Protein AF-A0A6C8YLH6-F1 (afdb_monomer)

Secondary structure (DSSP, 8-state):
-----SEEEEEGGG--S----EEETTEEEPPHHHHHHHS-S-PEEEEEEEEHHHHHHHHHHTTBTT----EEEESEEEEEEE-S-TTBSEEEEEEEETTSPBPPSSSEEEEEEEHHHHTTGGG-GGGGGPEEEEEEEEHHHHHHHHHHHHHHTTPPP------SEEE--HHHHHHHHHHHHHHHHHHH-EEPP-BTT-SEEEEE-STT-EEEEEE--TT-SS------EEE--TTSEEEEE-GGG---TT-EEEEEEE-TTS-EEEEEEEPBPPPPPPP---------------------------------------------------------------TT----SS------SSHHHHHHTT---

Organism: NCBI:txid59202

pLDDT: mean 77.83, std 26.7, range [22.77, 98.56]

InterPro domains:
  IPR006179 5'-Nucleotidase/apyrase [PTHR11575] (4-224)
  IPR008334 5'-Nucleotidase, C-terminal [PF02872] (3-128)
  IPR013783 Immunoglobulin-like fold [G3DSA:2.60.40.10] (185-268)
  IPR036907 5'-Nucleotidase, C-terminal domain superfamily [G3DSA:3.90.780.10] (1-170)
  IPR036907 5'-Nucleotidase, C-terminal domain superfamily [SSF55816] (3-167)
  IPR041498 Bacterial Ig domain [PF17936] (188-265)

Radius of gyration: 34.63 Å; Cα contacts (8 Å, |Δi|>4): 596; chains: 1; bounding box: 103×63×76 Å

Mean predicted aligned error: 14.68 Å

Structure (mmCIF, N/CA/C/O backbone):
data_AF-A0A6C8YLH6-F1
#
_entry.id   AF-A0A6C8YLH6-F1
#
loop_
_atom_site.group_PDB
_atom_site.id
_atom_site.type_symbol
_atom_site.label_atom_id
_atom_site.label_alt_id
_atom_site.label_comp_id
_atom_site.label_asym_id
_atom_site.label_entity_id
_atom_site.label_seq_id
_atom_site.pdbx_PDB_ins_code
_atom_site.Cartn_x
_atom_site.Cartn_y
_atom_site.Cartn_z
_atom_site.occupancy
_atom_site.B_iso_or_equiv
_atom_site.auth_seq_id
_atom_site.auth_comp_id
_atom_site.auth_asym_id
_atom_site.auth_atom_id
_atom_site.pdbx_PDB_model_num
ATOM 1 N N . ALA A 1 1 ? 3.089 -1.198 -28.847 1.00 45.34 1 ALA A N 1
ATOM 2 C CA . ALA A 1 1 ? 2.571 -2.236 -27.928 1.00 45.34 1 ALA A CA 1
ATOM 3 C C . ALA A 1 1 ? 1.168 -1.906 -27.379 1.00 45.34 1 ALA A C 1
ATOM 5 O O . ALA A 1 1 ? 0.796 -0.738 -27.323 1.00 45.34 1 ALA A O 1
ATOM 6 N N . GLY A 1 2 ? 0.390 -2.950 -27.054 1.00 59.28 2 GLY A N 1
ATOM 7 C CA . GLY A 1 2 ? -1.006 -2.935 -26.573 1.00 59.28 2 GLY A CA 1
ATOM 8 C C . GLY A 1 2 ? -1.323 -4.187 -25.740 1.00 59.28 2 GLY A C 1
ATOM 9 O O . GLY A 1 2 ? -2.375 -4.798 -25.899 1.00 59.28 2 GLY A O 1
ATOM 10 N N . ALA A 1 3 ? -0.352 -4.622 -24.933 1.00 68.25 3 ALA A N 1
ATOM 11 C CA . ALA A 1 3 ? -0.516 -5.752 -24.030 1.00 68.25 3 ALA A CA 1
ATOM 12 C C . ALA A 1 3 ? -1.309 -5.313 -22.792 1.00 68.25 3 ALA A C 1
ATOM 14 O O . ALA A 1 3 ? -1.035 -4.260 -22.221 1.00 68.25 3 ALA A O 1
ATOM 15 N N . ASP A 1 4 ? -2.276 -6.132 -22.390 1.00 86.31 4 ASP A N 1
ATOM 16 C CA . ASP A 1 4 ? -3.035 -5.952 -21.153 1.00 86.31 4 ASP A CA 1
ATOM 17 C C . ASP A 1 4 ? -2.130 -6.299 -19.962 1.00 86.31 4 ASP A C 1
ATOM 19 O O . ASP A 1 4 ? -1.811 -7.475 -19.758 1.00 86.31 4 ASP A O 1
ATOM 23 N N . VAL A 1 5 ? -1.640 -5.273 -19.261 1.00 93.56 5 VAL A N 1
ATOM 24 C CA . VAL A 1 5 ? -0.655 -5.373 -18.173 1.00 93.56 5 VAL A CA 1
ATOM 25 C C . VAL A 1 5 ? -1.094 -4.549 -16.967 1.00 93.56 5 VAL A C 1
ATOM 27 O O . VAL A 1 5 ? -1.679 -3.473 -17.117 1.00 93.56 5 VAL A O 1
ATOM 30 N N . ASP A 1 6 ? -0.781 -5.044 -15.772 1.00 95.50 6 ASP A N 1
ATOM 31 C CA . ASP A 1 6 ? -1.133 -4.395 -14.511 1.00 95.50 6 ASP A CA 1
ATOM 32 C C . ASP A 1 6 ? -0.087 -3.345 -14.135 1.00 95.50 6 ASP A C 1
ATOM 34 O O . ASP A 1 6 ? -0.414 -2.188 -13.853 1.00 95.50 6 ASP A O 1
ATOM 38 N N . PHE A 1 7 ? 1.186 -3.749 -14.166 1.00 96.31 7 PHE A N 1
ATOM 39 C CA . PHE A 1 7 ? 2.301 -2.975 -13.629 1.00 96.31 7 PHE A CA 1
ATOM 40 C C . PHE A 1 7 ? 3.498 -2.974 -14.569 1.00 96.31 7 PHE A C 1
ATOM 42 O O . PHE A 1 7 ? 3.597 -3.765 -15.507 1.00 96.31 7 PHE A O 1
ATOM 49 N N . ALA A 1 8 ? 4.458 -2.110 -14.268 1.00 96.44 8 ALA A N 1
ATOM 50 C CA . ALA A 1 8 ? 5.763 -2.169 -14.895 1.00 96.44 8 ALA A CA 1
ATOM 51 C C . ALA A 1 8 ? 6.872 -1.739 -13.943 1.00 96.44 8 ALA A C 1
ATOM 53 O O . ALA A 1 8 ? 6.664 -0.861 -13.099 1.00 96.44 8 ALA A O 1
ATOM 54 N N . MET A 1 9 ? 8.047 -2.342 -14.103 1.00 96.88 9 MET A N 1
ATOM 55 C CA . MET A 1 9 ? 9.225 -2.073 -13.288 1.00 96.88 9 MET A CA 1
ATOM 56 C C . MET A 1 9 ? 10.488 -2.041 -14.150 1.00 96.88 9 MET A C 1
ATOM 58 O O . MET A 1 9 ? 10.648 -2.833 -15.074 1.00 96.88 9 MET A O 1
ATOM 62 N N . THR A 1 10 ? 11.411 -1.139 -13.830 1.00 95.81 10 THR A N 1
ATOM 63 C CA . THR A 1 10 ? 12.769 -1.133 -14.391 1.00 95.81 10 THR A CA 1
ATOM 64 C C . THR A 1 10 ? 13.761 -0.723 -13.315 1.00 95.81 10 THR A C 1
ATOM 66 O O . THR A 1 10 ? 13.435 0.080 -12.451 1.00 95.81 10 THR A O 1
ATOM 69 N N . ASN A 1 11 ? 14.981 -1.238 -13.349 1.00 95.44 11 ASN A N 1
ATOM 70 C CA . ASN A 1 11 ? 16.056 -0.829 -12.450 1.00 95.44 11 ASN A CA 1
ATOM 71 C C . ASN A 1 11 ? 16.601 0.555 -12.835 1.00 95.44 11 ASN A C 1
ATOM 73 O O . ASN A 1 11 ? 16.649 0.914 -14.014 1.00 95.44 11 ASN A O 1
ATOM 77 N N . ASN A 1 12 ? 17.059 1.321 -11.843 1.00 93.62 12 ASN A N 1
ATOM 78 C CA . ASN A 1 12 ? 17.760 2.591 -12.053 1.00 93.62 12 ASN A CA 1
ATOM 79 C C . ASN A 1 12 ? 19.033 2.424 -12.899 1.00 93.62 12 ASN A C 1
ATOM 81 O O . ASN A 1 12 ? 19.370 3.332 -13.649 1.00 93.62 12 ASN A O 1
ATOM 85 N N . GLY A 1 13 ? 19.702 1.266 -12.835 1.00 90.69 13 GLY A N 1
ATOM 86 C CA . GLY A 1 13 ? 20.885 0.962 -13.645 1.00 90.69 13 GLY A CA 1
ATOM 87 C C . GLY A 1 13 ? 20.641 1.037 -15.158 1.00 90.69 13 GLY A C 1
ATOM 88 O O . GLY A 1 13 ? 21.562 1.389 -15.899 1.00 90.69 13 GLY A O 1
ATOM 89 N N . GLY A 1 14 ? 19.401 0.789 -15.601 1.00 89.12 14 GLY A N 1
ATOM 90 C CA . GLY A 1 14 ? 18.947 0.925 -16.989 1.00 89.12 14 GLY A CA 1
ATOM 91 C C . GLY A 1 14 ? 18.730 2.370 -17.461 1.00 89.12 14 GLY A C 1
ATOM 92 O O . GLY A 1 14 ? 18.527 2.593 -18.652 1.00 89.12 14 GLY A O 1
ATOM 93 N N . ILE A 1 15 ? 18.789 3.349 -16.550 1.00 92.88 15 ILE A N 1
ATOM 94 C CA . ILE A 1 15 ? 18.594 4.780 -16.816 1.00 92.88 15 ILE A CA 1
ATOM 95 C C . ILE A 1 15 ? 19.947 5.473 -16.685 1.00 92.88 15 ILE A C 1
ATOM 97 O O . ILE A 1 15 ? 20.527 5.531 -15.603 1.00 92.88 15 ILE A O 1
ATOM 101 N N . ARG A 1 16 ? 20.489 5.961 -17.800 1.00 94.12 16 ARG A N 1
ATOM 102 C CA . ARG A 1 16 ? 21.908 6.343 -17.901 1.00 94.12 16 ARG A CA 1
ATOM 103 C C . ARG A 1 16 ? 22.163 7.835 -18.017 1.00 94.12 16 ARG A C 1
ATOM 105 O O . ARG A 1 16 ? 23.304 8.260 -17.846 1.00 94.12 16 ARG A O 1
ATOM 112 N N . SER A 1 17 ? 21.137 8.615 -18.324 1.00 93.06 17 SER A N 1
ATOM 113 C CA . SER A 1 17 ? 21.258 10.053 -18.516 1.00 93.06 17 SER A CA 1
ATOM 114 C C . SER A 1 17 ? 19.927 10.746 -18.269 1.00 93.06 17 SER A C 1
ATOM 116 O O . SER A 1 17 ? 18.866 10.124 -18.359 1.00 93.06 17 SER A O 1
ATOM 118 N N . ASP A 1 18 ? 20.000 12.044 -18.014 1.00 90.62 18 ASP A N 1
ATOM 119 C CA . ASP A 1 18 ? 18.850 12.937 -18.008 1.00 90.62 18 ASP A CA 1
ATOM 120 C C . ASP A 1 18 ? 18.285 13.062 -19.419 1.00 90.62 18 ASP A C 1
ATOM 122 O O . ASP A 1 18 ? 19.026 13.108 -20.409 1.00 90.62 18 ASP A O 1
ATOM 126 N N . LEU A 1 19 ? 16.964 13.217 -19.525 1.00 91.44 19 LEU A N 1
ATOM 127 C CA . LEU A 1 19 ? 16.360 13.565 -20.803 1.00 91.44 19 LEU A CA 1
ATOM 128 C C . LEU A 1 19 ? 16.594 15.048 -21.112 1.00 91.44 19 LEU A C 1
ATOM 130 O O . LEU A 1 19 ? 15.784 15.919 -20.789 1.00 91.44 19 LEU A O 1
ATOM 134 N N . THR A 1 20 ? 17.720 15.335 -21.757 1.00 92.31 20 THR A N 1
ATOM 135 C CA . THR A 1 20 ? 18.056 16.693 -22.191 1.00 92.31 20 THR A CA 1
ATOM 136 C C . THR A 1 20 ? 17.186 17.144 -23.365 1.00 92.31 20 THR A C 1
ATOM 138 O O . THR A 1 20 ? 16.754 16.356 -24.211 1.00 92.31 20 THR A O 1
ATOM 141 N N . THR A 1 21 ? 16.933 18.450 -23.425 1.00 92.88 21 THR A N 1
ATOM 142 C CA . THR A 1 21 ? 16.230 19.088 -24.543 1.00 92.88 21 THR A CA 1
ATOM 143 C C . THR A 1 21 ? 17.102 20.174 -25.147 1.00 92.88 21 THR A C 1
ATOM 145 O O . THR A 1 21 ? 18.001 20.705 -24.492 1.00 92.88 21 THR A O 1
ATOM 148 N N . ARG A 1 22 ? 16.840 20.514 -26.406 1.00 92.94 22 ARG A N 1
ATOM 149 C CA . ARG A 1 22 ? 17.440 21.680 -27.059 1.00 92.94 22 ARG A CA 1
ATOM 150 C C . ARG A 1 22 ? 16.353 22.650 -27.490 1.00 92.94 22 ARG A C 1
ATOM 152 O O . ARG A 1 22 ? 15.271 22.224 -27.884 1.00 92.94 22 ARG A O 1
ATOM 159 N N . LEU A 1 23 ? 16.653 23.943 -27.473 1.00 93.06 23 LEU A N 1
ATOM 160 C CA . LEU A 1 23 ? 15.736 24.948 -27.996 1.00 93.06 23 LEU A CA 1
ATOM 161 C C . LEU A 1 23 ? 15.768 24.926 -29.532 1.00 93.06 23 LEU A C 1
ATOM 163 O O . LEU A 1 23 ? 16.804 25.191 -30.139 1.00 93.06 23 LEU A O 1
ATOM 167 N N . ALA A 1 24 ? 14.633 24.630 -30.157 1.00 90.25 24 ALA A N 1
ATOM 168 C CA . ALA A 1 24 ? 14.436 24.680 -31.600 1.00 90.25 24 ALA A CA 1
ATOM 169 C C . ALA A 1 24 ? 13.095 25.360 -31.897 1.00 90.25 24 ALA A C 1
ATOM 171 O O . ALA A 1 24 ? 12.061 24.969 -31.362 1.00 90.25 24 ALA A O 1
ATOM 172 N N . ASN A 1 25 ? 13.104 26.408 -32.728 1.00 89.06 25 ASN A N 1
ATOM 173 C CA . ASN A 1 25 ? 11.904 27.180 -33.091 1.00 89.06 25 ASN A CA 1
ATOM 174 C C . ASN A 1 25 ? 11.093 27.689 -31.879 1.00 89.06 25 ASN A C 1
ATOM 176 O O . ASN A 1 25 ? 9.865 27.682 -31.893 1.00 89.06 25 ASN A O 1
ATOM 180 N N . GLY A 1 26 ? 11.780 28.101 -30.807 1.00 89.62 26 GLY A N 1
ATOM 181 C CA . GLY A 1 26 ? 11.138 28.577 -29.576 1.00 89.62 26 GLY A CA 1
ATOM 182 C C . GLY A 1 26 ? 10.516 27.476 -28.707 1.00 89.62 26 GLY A C 1
ATOM 183 O O . GLY A 1 26 ? 9.816 27.793 -27.749 1.00 89.62 26 GLY A O 1
ATOM 184 N N . GLN A 1 27 ? 10.764 26.199 -29.012 1.00 87.69 27 GLN A N 1
ATOM 185 C CA . GLN A 1 27 ? 10.260 25.049 -28.262 1.00 87.69 27 GLN A CA 1
ATOM 186 C C . GLN A 1 27 ? 11.403 24.139 -27.803 1.00 87.69 27 GLN A C 1
ATOM 188 O O . GLN A 1 27 ? 12.418 24.004 -28.484 1.00 87.69 27 GLN A O 1
ATOM 193 N N . ASN A 1 28 ? 11.229 23.495 -26.649 1.00 90.88 28 ASN A N 1
ATOM 194 C CA . ASN A 1 28 ? 12.153 22.466 -26.179 1.00 90.88 28 ASN A CA 1
ATOM 195 C C . ASN A 1 28 ? 11.907 21.170 -26.960 1.00 90.88 28 ASN A C 1
ATOM 197 O O . ASN A 1 28 ? 10.854 20.546 -26.838 1.00 90.88 28 ASN A O 1
ATOM 201 N N . GLU A 1 29 ? 12.880 20.774 -27.772 1.00 92.56 29 GLU A N 1
ATOM 202 C CA . GLU A 1 29 ? 12.855 19.560 -28.575 1.00 92.56 29 GLU A CA 1
ATOM 203 C C . GLU A 1 29 ? 13.656 18.448 -27.892 1.00 92.56 29 GLU A C 1
ATOM 205 O O . GLU A 1 29 ? 14.812 18.640 -27.502 1.00 92.56 29 GLU A O 1
ATOM 210 N N . ILE A 1 30 ? 13.053 17.262 -27.804 1.00 93.88 30 ILE A N 1
ATOM 211 C CA . ILE A 1 30 ? 13.742 16.023 -27.441 1.00 93.88 30 ILE A CA 1
ATOM 212 C C . ILE A 1 30 ? 14.280 15.395 -28.725 1.00 93.88 30 ILE A C 1
ATOM 214 O O . ILE A 1 30 ? 13.516 15.090 -29.643 1.00 93.88 30 ILE A O 1
ATOM 218 N N . THR A 1 31 ? 15.595 15.197 -28.794 1.00 94.06 31 THR A N 1
ATOM 219 C CA . THR A 1 31 ? 16.230 14.539 -29.944 1.00 94.06 31 THR A CA 1
ATOM 220 C C . THR A 1 31 ? 16.256 13.023 -29.762 1.00 94.06 31 THR A C 1
ATOM 222 O O . THR A 1 31 ? 16.246 12.523 -28.637 1.00 94.06 31 THR A O 1
ATOM 225 N N . TRP A 1 32 ? 16.352 12.278 -30.868 1.00 94.06 32 TRP A N 1
ATOM 226 C CA . TRP A 1 32 ? 16.537 10.823 -30.813 1.00 94.06 32 TRP A CA 1
ATOM 227 C C . TRP A 1 32 ? 17.793 10.443 -30.018 1.00 94.06 32 TRP A C 1
ATOM 229 O O . TRP A 1 32 ? 17.736 9.563 -29.169 1.00 94.06 32 TRP A O 1
ATOM 239 N N . GLY A 1 33 ? 18.901 11.169 -30.222 1.00 94.50 33 GLY A N 1
ATOM 240 C CA . GLY A 1 33 ? 20.144 10.950 -29.479 1.00 94.50 33 GLY A CA 1
ATOM 241 C C . GLY A 1 33 ? 19.992 11.182 -27.973 1.00 94.50 33 GLY A C 1
ATOM 242 O O . GLY A 1 33 ? 20.527 10.406 -27.190 1.00 94.50 33 GLY A O 1
ATOM 243 N N . ALA A 1 34 ? 19.214 12.192 -27.563 1.00 94.31 34 ALA A N 1
ATOM 244 C CA . ALA A 1 34 ? 18.904 12.416 -26.151 1.00 94.31 34 ALA A CA 1
ATOM 245 C C . ALA A 1 34 ? 18.084 11.257 -25.565 1.00 94.31 34 ALA A C 1
ATOM 247 O O . ALA A 1 34 ? 18.422 10.764 -24.498 1.00 94.31 34 ALA A O 1
ATOM 248 N N . ALA A 1 35 ? 17.060 10.771 -26.275 1.00 92.75 35 ALA A N 1
ATOM 249 C CA . ALA A 1 35 ? 16.263 9.630 -25.818 1.00 92.75 35 ALA A CA 1
ATOM 250 C C . ALA A 1 35 ? 17.081 8.323 -25.746 1.00 92.75 35 ALA A C 1
ATOM 252 O O . ALA A 1 35 ? 16.986 7.595 -24.760 1.00 92.75 35 ALA A O 1
ATOM 253 N N . GLN A 1 36 ? 17.937 8.061 -26.741 1.00 93.75 36 GLN A N 1
ATOM 254 C CA . GLN A 1 36 ? 18.869 6.927 -26.750 1.00 93.75 36 GLN A CA 1
ATOM 255 C C . GLN A 1 36 ? 19.866 6.998 -25.584 1.00 93.75 36 GLN A C 1
ATOM 257 O O . GLN A 1 36 ? 20.197 5.972 -24.998 1.00 93.75 36 GLN A O 1
ATOM 262 N N . ALA A 1 37 ? 20.345 8.195 -25.230 1.00 94.62 37 ALA A N 1
ATOM 263 C CA . ALA A 1 37 ? 21.272 8.375 -24.115 1.00 94.62 37 ALA A CA 1
ATOM 264 C C . ALA A 1 37 ? 20.646 8.020 -22.754 1.00 94.62 37 ALA A C 1
ATOM 266 O O . ALA A 1 37 ? 21.365 7.576 -21.859 1.00 94.62 37 ALA A O 1
ATOM 267 N N . VAL A 1 38 ? 19.324 8.175 -22.597 1.00 93.75 38 VAL A N 1
ATOM 268 C CA . VAL A 1 38 ? 18.609 7.783 -21.370 1.00 93.75 38 VAL A CA 1
ATOM 269 C C . VAL A 1 38 ? 18.586 6.262 -21.208 1.00 93.75 38 VAL A C 1
ATOM 271 O O . VAL A 1 38 ? 18.920 5.771 -20.132 1.00 93.75 38 VAL A O 1
ATOM 274 N N . GLN A 1 39 ? 18.228 5.513 -22.255 1.00 92.62 39 GLN A N 1
ATOM 275 C CA . GLN A 1 39 ? 18.144 4.044 -22.228 1.00 92.62 39 GLN A CA 1
ATOM 276 C C . GLN A 1 39 ? 18.953 3.439 -23.384 1.00 92.62 39 GLN A C 1
ATOM 278 O O . GLN A 1 39 ? 18.383 3.121 -24.425 1.00 92.62 39 GLN A O 1
ATOM 283 N N . PRO A 1 40 ? 20.281 3.282 -23.249 1.00 93.38 40 PRO A N 1
ATOM 284 C CA . PRO A 1 40 ? 21.145 2.928 -24.373 1.00 93.38 40 PRO A CA 1
ATOM 285 C C . PRO A 1 40 ? 21.257 1.423 -24.642 1.00 93.38 40 PRO A C 1
ATOM 287 O O . PRO A 1 40 ? 21.888 1.044 -25.626 1.00 93.38 40 PRO A O 1
ATOM 290 N N . PHE A 1 41 ? 20.714 0.572 -23.767 1.00 91.00 41 PHE A N 1
ATOM 291 C CA . PHE A 1 41 ? 20.979 -0.869 -23.790 1.00 91.00 41 PHE A CA 1
ATOM 292 C C . PHE A 1 41 ? 20.134 -1.643 -24.801 1.00 91.00 41 PHE A C 1
ATOM 294 O O . PHE A 1 41 ? 20.589 -2.677 -25.281 1.00 91.00 41 PHE A O 1
ATOM 301 N N . GLY A 1 42 ? 18.937 -1.154 -25.144 1.00 92.75 42 GLY A N 1
ATOM 302 C CA . GLY A 1 42 ? 18.023 -1.879 -26.024 1.00 92.75 42 GLY A CA 1
ATOM 303 C C . GLY A 1 42 ? 17.576 -3.211 -25.423 1.00 92.75 42 GLY A C 1
ATOM 304 O O . GLY A 1 42 ? 17.426 -4.187 -26.158 1.00 92.75 42 GLY A O 1
ATOM 305 N N . ASN A 1 43 ? 17.394 -3.255 -24.100 1.00 95.38 43 ASN A N 1
ATOM 306 C CA . ASN A 1 43 ? 16.936 -4.450 -23.398 1.00 95.38 43 ASN A CA 1
ATOM 307 C C . ASN A 1 43 ? 15.549 -4.832 -23.910 1.00 95.38 43 ASN A C 1
ATOM 309 O O . ASN A 1 43 ? 14.682 -3.966 -24.069 1.00 95.38 43 ASN A O 1
ATOM 313 N N . ILE A 1 44 ? 15.307 -6.119 -24.142 1.00 96.31 44 ILE A N 1
ATOM 314 C CA . ILE A 1 44 ? 13.995 -6.571 -24.603 1.00 96.31 44 ILE A CA 1
ATOM 315 C C . ILE A 1 44 ? 13.020 -6.467 -23.431 1.00 96.31 44 ILE A C 1
ATOM 317 O O . ILE A 1 44 ? 13.242 -7.055 -22.372 1.00 96.31 44 ILE A O 1
ATOM 321 N N . LEU A 1 45 ? 11.924 -5.727 -23.605 1.00 96.81 45 LEU A N 1
ATOM 322 C CA . LEU A 1 45 ? 10.870 -5.705 -22.599 1.00 96.81 45 LEU A CA 1
ATOM 323 C C . LEU A 1 45 ? 10.103 -7.028 -22.623 1.00 96.81 45 LEU A C 1
ATOM 325 O O . LEU A 1 45 ? 9.757 -7.566 -23.675 1.00 96.81 45 LEU A O 1
ATOM 329 N N . GLN A 1 46 ? 9.796 -7.536 -21.442 1.00 97.19 46 GLN A N 1
ATOM 330 C CA . GLN A 1 46 ? 9.094 -8.783 -21.216 1.00 97.19 46 GLN A CA 1
ATOM 331 C C . GLN A 1 46 ? 7.842 -8.522 -20.393 1.00 97.19 46 GLN A C 1
ATOM 333 O O . GLN A 1 46 ? 7.891 -7.879 -19.347 1.00 97.19 46 GLN A O 1
ATOM 338 N N . VAL A 1 47 ? 6.714 -9.044 -20.862 1.00 98.06 47 VAL A N 1
ATOM 339 C CA . VAL A 1 47 ? 5.508 -9.183 -20.051 1.00 98.06 47 VAL A CA 1
ATOM 340 C C . VAL A 1 47 ? 5.624 -10.509 -19.321 1.00 98.06 47 VAL A C 1
ATOM 342 O O . VAL A 1 47 ? 5.659 -11.567 -19.954 1.00 98.06 47 VAL A O 1
ATOM 345 N N . VAL A 1 48 ? 5.671 -10.451 -17.999 1.00 98.25 48 VAL A N 1
ATOM 346 C CA . VAL A 1 48 ? 5.796 -11.623 -17.137 1.00 98.25 48 VAL A CA 1
ATOM 347 C C . VAL A 1 48 ? 4.605 -11.723 -16.198 1.00 98.25 48 VAL A C 1
ATOM 349 O O . VAL A 1 48 ? 3.995 -10.719 -15.846 1.00 98.25 48 VAL A O 1
ATOM 352 N N . GLU A 1 49 ? 4.264 -12.938 -15.795 1.00 98.38 49 GLU A N 1
ATOM 353 C CA . GLU A 1 49 ? 3.247 -13.205 -14.786 1.00 98.38 49 GLU A CA 1
ATOM 354 C C . GLU A 1 49 ? 3.922 -13.546 -13.450 1.00 98.38 49 GLU A C 1
ATOM 356 O O . GLU A 1 49 ? 4.756 -14.454 -13.390 1.00 98.38 49 GLU A O 1
ATOM 361 N N . MET A 1 50 ? 3.553 -12.827 -12.387 1.00 98.06 50 MET A N 1
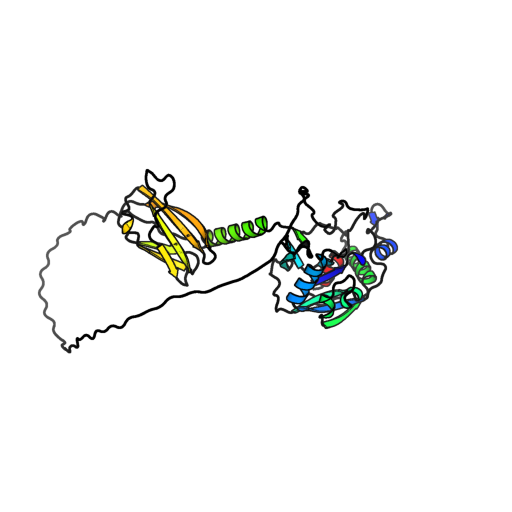ATOM 362 C CA . MET A 1 50 ? 4.099 -12.973 -11.029 1.00 98.06 50 MET A CA 1
ATOM 363 C C . MET A 1 50 ? 2.986 -12.952 -9.986 1.00 98.06 50 MET A C 1
ATOM 365 O O . MET A 1 50 ? 1.964 -12.294 -10.191 1.00 98.06 50 MET A O 1
ATOM 369 N N . THR A 1 51 ? 3.177 -13.634 -8.854 1.00 98.50 51 THR A N 1
ATOM 370 C CA . THR A 1 51 ? 2.264 -13.477 -7.712 1.00 98.50 51 THR A CA 1
ATOM 371 C C . THR A 1 51 ? 2.482 -12.125 -7.031 1.00 98.50 51 THR A C 1
ATOM 373 O O . THR A 1 51 ? 3.563 -11.535 -7.119 1.00 98.50 51 THR A O 1
ATOM 376 N N . GLY A 1 52 ? 1.476 -11.625 -6.311 1.00 98.19 52 GLY A N 1
ATOM 377 C CA . GLY A 1 52 ? 1.645 -10.439 -5.471 1.00 98.19 52 GLY A CA 1
ATOM 378 C C . GLY A 1 52 ? 2.740 -10.622 -4.413 1.00 98.19 52 GLY A C 1
ATOM 379 O O . GLY A 1 52 ? 3.436 -9.663 -4.087 1.00 98.19 52 GLY A O 1
ATOM 380 N N . ALA A 1 53 ? 2.944 -11.849 -3.924 1.00 98.56 53 ALA A N 1
ATOM 381 C CA . ALA A 1 53 ? 4.046 -12.184 -3.028 1.00 98.56 53 ALA A CA 1
ATOM 382 C C . ALA A 1 53 ? 5.422 -12.007 -3.699 1.00 98.56 53 ALA A C 1
ATOM 384 O O . ALA A 1 53 ? 6.293 -11.364 -3.117 1.00 98.56 53 ALA A O 1
ATOM 385 N N . ASP A 1 54 ? 5.602 -12.486 -4.935 1.00 98.44 54 ASP A N 1
ATOM 386 C CA . ASP A 1 54 ? 6.866 -12.315 -5.673 1.00 98.44 54 ASP A CA 1
ATOM 387 C C . ASP A 1 54 ? 7.143 -10.834 -5.985 1.00 98.44 54 ASP A C 1
ATOM 389 O O . ASP A 1 54 ? 8.287 -10.381 -5.938 1.00 98.44 54 ASP A O 1
ATOM 393 N N . ILE A 1 55 ? 6.094 -10.055 -6.275 1.00 98.44 55 ILE A N 1
ATOM 394 C CA . ILE A 1 55 ? 6.197 -8.598 -6.453 1.00 98.44 55 ILE A CA 1
ATOM 395 C C . ILE A 1 55 ? 6.667 -7.930 -5.158 1.00 98.44 55 ILE A C 1
ATOM 397 O O . ILE A 1 55 ? 7.569 -7.092 -5.187 1.00 98.44 55 ILE A O 1
ATOM 401 N N . LEU A 1 56 ? 6.076 -8.298 -4.018 1.00 98.12 56 LEU A N 1
ATOM 402 C CA . LEU A 1 56 ? 6.470 -7.770 -2.715 1.00 98.12 56 LEU A CA 1
ATOM 403 C C . LEU A 1 56 ? 7.923 -8.134 -2.378 1.00 98.12 56 LEU A C 1
ATOM 405 O O . LEU A 1 56 ? 8.662 -7.296 -1.865 1.00 98.12 56 LEU A O 1
ATOM 409 N N . GLU A 1 57 ? 8.354 -9.353 -2.697 1.00 98.06 57 GLU A N 1
ATOM 410 C CA . GLU A 1 57 ? 9.741 -9.787 -2.529 1.00 98.06 57 GLU A CA 1
ATOM 411 C C . GLU A 1 57 ? 10.701 -8.965 -3.398 1.00 98.06 57 GLU A C 1
ATOM 413 O O . GLU A 1 57 ? 11.690 -8.445 -2.884 1.00 98.06 57 GLU A O 1
ATOM 418 N N . ALA A 1 58 ? 10.384 -8.760 -4.682 1.00 97.81 58 ALA A N 1
ATOM 419 C CA . ALA A 1 58 ? 11.192 -7.934 -5.580 1.00 97.81 58 ALA A CA 1
ATOM 420 C C . ALA A 1 58 ? 11.336 -6.488 -5.071 1.00 97.81 58 ALA A C 1
ATOM 422 O O . ALA A 1 58 ? 12.423 -5.912 -5.120 1.00 97.81 58 ALA A O 1
ATOM 423 N N . LEU A 1 59 ? 10.258 -5.901 -4.538 1.00 97.50 59 LEU A N 1
ATOM 424 C CA . LEU A 1 59 ? 10.299 -4.560 -3.951 1.00 97.50 59 LEU A CA 1
ATOM 425 C C . LEU A 1 59 ? 11.135 -4.502 -2.665 1.00 97.50 59 LEU A C 1
ATOM 427 O O . LEU A 1 59 ? 11.760 -3.475 -2.413 1.00 97.50 59 LEU A O 1
ATOM 431 N N . ASN A 1 60 ? 11.165 -5.570 -1.863 1.00 96.75 60 ASN A N 1
ATOM 432 C CA . ASN A 1 60 ? 11.995 -5.635 -0.655 1.00 96.75 60 ASN A CA 1
ATOM 433 C C . ASN A 1 60 ? 13.481 -5.883 -0.965 1.00 96.75 60 ASN A C 1
ATOM 435 O O . ASN A 1 60 ? 14.337 -5.355 -0.262 1.00 96.75 60 ASN A O 1
ATOM 439 N N . GLN A 1 61 ? 13.808 -6.588 -2.055 1.00 96.00 61 GLN A N 1
ATOM 440 C CA . GLN A 1 61 ? 15.198 -6.841 -2.471 1.00 96.00 61 GLN A CA 1
ATOM 441 C C . GLN A 1 61 ? 16.004 -5.565 -2.754 1.00 96.00 61 GLN A C 1
ATOM 443 O O . GLN A 1 61 ? 17.230 -5.592 -2.672 1.00 96.00 61 GLN A O 1
ATOM 448 N N . GLN A 1 62 ? 15.346 -4.436 -3.049 1.00 94.50 62 GLN A N 1
ATOM 449 C CA . GLN A 1 62 ? 16.042 -3.157 -3.233 1.00 94.50 62 GLN A CA 1
ATOM 450 C C . GLN A 1 62 ? 16.548 -2.530 -1.914 1.00 94.50 62 GLN A C 1
ATOM 452 O O . GLN A 1 62 ? 17.266 -1.536 -1.955 1.00 94.50 62 GLN A O 1
ATOM 457 N N . TYR A 1 63 ? 16.121 -3.055 -0.759 1.00 93.88 63 TYR A N 1
ATOM 458 C CA . TYR A 1 63 ? 16.422 -2.505 0.568 1.00 93.88 63 TYR A CA 1
ATOM 459 C C . TYR A 1 63 ? 17.460 -3.308 1.354 1.00 93.88 63 TYR A C 1
ATOM 461 O O . TYR A 1 63 ? 17.747 -2.961 2.499 1.00 93.88 63 TYR A O 1
ATOM 469 N N . LEU A 1 64 ? 18.035 -4.344 0.741 1.00 89.88 64 LEU A N 1
ATOM 470 C CA . LEU A 1 64 ? 19.177 -5.064 1.295 1.00 89.88 64 LEU A CA 1
ATOM 471 C C . LEU A 1 64 ? 20.366 -4.110 1.507 1.00 89.88 64 LEU A C 1
ATOM 473 O O . LEU A 1 64 ? 20.625 -3.235 0.685 1.00 89.88 64 LEU A O 1
ATOM 477 N N . SER A 1 65 ? 21.118 -4.282 2.590 1.00 84.50 65 SER A N 1
ATOM 478 C CA . SER A 1 65 ? 22.209 -3.382 2.997 1.00 84.50 65 SER A CA 1
ATOM 479 C C . SER A 1 65 ? 23.331 -3.251 1.954 1.00 84.50 65 SER A C 1
ATOM 481 O O . SER A 1 65 ? 23.967 -2.203 1.840 1.00 84.50 65 SER A O 1
ATOM 483 N N . ASN A 1 66 ? 23.559 -4.294 1.153 1.00 83.75 66 ASN A N 1
ATOM 484 C CA . ASN A 1 66 ? 24.546 -4.325 0.072 1.00 83.75 66 ASN A CA 1
ATOM 485 C C . ASN A 1 66 ? 23.989 -3.890 -1.295 1.00 83.75 66 ASN A C 1
ATOM 487 O O . ASN A 1 66 ? 24.713 -3.919 -2.295 1.00 83.75 66 ASN A O 1
ATOM 491 N N . GLN A 1 67 ? 22.711 -3.525 -1.360 1.00 87.81 67 GLN A N 1
ATOM 492 C CA . GLN A 1 67 ? 22.035 -3.201 -2.599 1.00 87.81 67 GLN A CA 1
ATOM 493 C C . GLN A 1 67 ? 22.207 -1.723 -2.951 1.00 87.81 67 GLN A C 1
ATOM 495 O O . GLN A 1 67 ? 21.928 -0.829 -2.158 1.00 87.81 67 GLN A O 1
ATOM 500 N N . THR A 1 68 ? 22.641 -1.461 -4.183 1.00 87.94 68 THR A N 1
ATOM 501 C CA . THR A 1 68 ? 22.792 -0.095 -4.720 1.00 87.94 68 THR A CA 1
ATOM 502 C C . THR A 1 68 ? 21.790 0.214 -5.833 1.00 87.94 68 THR A C 1
ATOM 504 O O . THR A 1 68 ? 21.665 1.366 -6.262 1.00 87.94 68 THR A O 1
ATOM 507 N N . TYR A 1 69 ? 21.042 -0.798 -6.280 1.00 93.00 69 TYR A N 1
ATOM 508 C CA . TYR A 1 69 ? 20.042 -0.687 -7.330 1.00 93.00 69 TYR A CA 1
ATOM 509 C C . TYR A 1 69 ? 18.622 -0.693 -6.774 1.00 93.00 69 TYR A C 1
ATOM 511 O O . TYR A 1 69 ? 18.293 -1.387 -5.816 1.00 93.00 69 TYR A O 1
ATOM 519 N N . PHE A 1 70 ? 17.749 0.073 -7.416 1.00 94.50 70 PHE A N 1
ATOM 520 C CA . PHE A 1 70 ? 16.357 0.220 -7.014 1.00 94.50 70 PHE A CA 1
ATOM 521 C C . PHE A 1 70 ? 15.429 0.288 -8.220 1.00 94.50 70 PHE A C 1
ATOM 523 O O . PHE A 1 70 ? 15.827 0.659 -9.327 1.00 94.50 70 PHE A O 1
ATOM 530 N N . LEU A 1 71 ? 14.161 -0.053 -7.998 1.00 96.69 71 LEU A N 1
ATOM 531 C CA . LEU A 1 71 ? 13.175 -0.169 -9.069 1.00 96.69 71 LEU A CA 1
ATOM 532 C C . LEU A 1 71 ? 12.436 1.152 -9.292 1.00 96.69 71 LEU A C 1
ATOM 534 O O . LEU A 1 71 ? 11.825 1.691 -8.377 1.00 96.69 71 LEU A O 1
ATOM 538 N N . GLN A 1 72 ? 12.414 1.672 -10.510 1.00 94.75 72 GLN A N 1
ATOM 539 C CA . GLN A 1 72 ? 11.361 2.576 -10.966 1.00 94.75 72 GLN A CA 1
ATOM 540 C C . GLN A 1 72 ? 10.113 1.750 -11.275 1.00 94.75 72 GLN A C 1
ATOM 542 O O . GLN A 1 72 ? 10.214 0.663 -11.839 1.00 94.75 72 GLN A O 1
ATOM 547 N N . ILE A 1 73 ? 8.942 2.262 -10.907 1.00 95.06 73 ILE A N 1
ATOM 548 C CA . ILE A 1 73 ? 7.677 1.517 -10.945 1.00 95.06 73 ILE A CA 1
ATOM 549 C C . ILE A 1 73 ? 6.589 2.324 -11.641 1.00 95.06 73 ILE A C 1
ATOM 551 O O . ILE A 1 73 ? 6.618 3.551 -11.586 1.00 95.06 73 ILE A O 1
ATOM 555 N N . SER A 1 74 ? 5.611 1.654 -12.247 1.00 93.75 74 SER A N 1
ATOM 556 C CA . SER A 1 74 ? 4.388 2.240 -12.812 1.00 93.75 74 SER A CA 1
ATOM 557 C C . SER A 1 74 ? 3.185 1.326 -12.570 1.00 93.75 74 SER A C 1
ATOM 559 O O . SER A 1 74 ? 3.345 0.107 -12.557 1.00 93.75 74 SER A O 1
ATOM 561 N N . GLY A 1 75 ? 1.987 1.897 -12.398 1.00 92.44 75 GLY A N 1
ATOM 562 C CA . GLY A 1 75 ? 0.755 1.136 -12.139 1.00 92.44 75 GLY A CA 1
ATOM 563 C C . GLY A 1 75 ? 0.534 0.732 -10.674 1.00 92.44 75 GLY A C 1
ATOM 564 O O . GLY A 1 75 ? -0.562 0.289 -10.330 1.00 92.44 75 GLY A O 1
ATOM 565 N N . LEU A 1 76 ? 1.529 0.941 -9.805 1.00 94.25 76 LEU A N 1
ATOM 566 C CA . LEU A 1 76 ? 1.447 0.693 -8.365 1.00 94.25 76 LEU A CA 1
ATOM 567 C C . LEU A 1 76 ? 2.025 1.858 -7.553 1.00 94.25 76 LEU A C 1
ATOM 569 O O . LEU A 1 76 ? 2.883 2.608 -8.029 1.00 94.25 76 LEU A O 1
ATOM 573 N N . LYS A 1 77 ? 1.567 1.970 -6.308 1.00 96.38 77 LYS A N 1
ATOM 574 C CA . LYS A 1 77 ? 2.137 2.805 -5.251 1.00 96.38 77 LYS A CA 1
ATOM 575 C C . LYS A 1 77 ? 2.442 1.939 -4.039 1.00 96.38 77 LYS A C 1
ATOM 577 O O . LYS A 1 77 ? 1.682 1.018 -3.742 1.00 96.38 77 LYS A O 1
ATOM 582 N N . TYR A 1 78 ? 3.504 2.246 -3.310 1.00 97.06 78 TYR A N 1
ATOM 583 C CA . TYR A 1 78 ? 3.784 1.547 -2.061 1.00 97.06 78 TYR A CA 1
ATOM 584 C C . TYR A 1 78 ? 4.337 2.468 -0.976 1.00 97.06 78 TYR A C 1
ATOM 586 O O . TYR A 1 78 ? 5.007 3.469 -1.255 1.00 97.06 78 TYR A O 1
ATOM 594 N N . THR A 1 79 ? 4.053 2.085 0.266 1.00 97.00 79 THR A N 1
ATOM 595 C CA . THR A 1 79 ? 4.651 2.663 1.469 1.00 97.00 79 THR A CA 1
ATOM 596 C C . THR A 1 79 ? 5.749 1.733 1.965 1.00 97.00 79 THR A C 1
ATOM 598 O O . THR A 1 79 ? 5.557 0.517 1.997 1.00 97.00 79 THR A O 1
ATOM 601 N N . PHE A 1 80 ? 6.891 2.286 2.357 1.00 96.44 80 PHE A N 1
ATOM 602 C CA . PHE A 1 80 ? 7.961 1.553 3.031 1.00 96.44 80 PHE A CA 1
ATOM 603 C C . PHE A 1 80 ? 8.306 2.212 4.362 1.00 96.44 80 PHE A C 1
ATOM 605 O O . PHE A 1 80 ? 8.042 3.398 4.561 1.00 96.44 80 PHE A O 1
ATOM 612 N N . THR A 1 81 ? 8.858 1.420 5.270 1.00 96.50 81 THR A N 1
ATOM 613 C CA . THR A 1 81 ? 9.126 1.807 6.652 1.00 96.50 81 THR A CA 1
ATOM 614 C C . THR A 1 81 ? 10.420 1.185 7.150 1.00 96.50 81 THR A C 1
ATOM 616 O O . THR A 1 81 ? 11.018 0.351 6.464 1.00 96.50 81 THR A O 1
ATOM 619 N N . ASP A 1 82 ? 10.859 1.621 8.321 1.00 92.56 82 ASP A N 1
ATOM 620 C CA . ASP A 1 82 ? 12.044 1.096 8.988 1.00 92.56 82 ASP A CA 1
ATOM 621 C C . ASP A 1 82 ? 11.855 -0.380 9.369 1.00 92.56 82 ASP A C 1
ATOM 623 O O . ASP A 1 82 ? 10.744 -0.919 9.442 1.00 92.56 82 ASP A O 1
ATOM 627 N N . THR A 1 83 ? 12.962 -1.064 9.615 1.00 91.75 83 THR A N 1
ATOM 628 C CA . THR A 1 83 ? 12.958 -2.431 10.127 1.00 91.75 83 THR A CA 1
ATOM 629 C C . THR A 1 83 ? 14.108 -2.606 11.109 1.00 91.75 83 THR A C 1
ATOM 631 O O . THR A 1 83 ? 15.114 -1.907 11.021 1.00 91.75 83 THR A O 1
ATOM 634 N N . ASP A 1 84 ? 13.951 -3.537 12.047 1.00 89.00 84 ASP A N 1
ATOM 635 C CA . ASP A 1 84 ? 14.988 -3.863 13.035 1.00 89.00 84 ASP A CA 1
ATOM 636 C C . ASP A 1 84 ? 16.080 -4.785 12.457 1.00 89.00 84 ASP A C 1
ATOM 638 O O . ASP A 1 84 ? 17.075 -5.081 13.116 1.00 89.00 84 ASP A O 1
ATOM 642 N N . ASP A 1 85 ? 15.885 -5.263 11.226 1.00 89.38 85 ASP A N 1
ATOM 643 C CA . ASP A 1 85 ? 16.836 -6.098 10.501 1.00 89.38 85 ASP A CA 1
ATOM 644 C C . ASP A 1 85 ? 17.989 -5.252 9.941 1.00 89.38 85 ASP A C 1
ATOM 646 O O . ASP A 1 85 ? 17.804 -4.481 9.008 1.00 89.38 85 ASP A O 1
ATOM 650 N N . LEU A 1 86 ? 19.198 -5.425 10.478 1.00 83.88 86 LEU A N 1
ATOM 651 C CA . LEU A 1 86 ? 20.383 -4.675 10.043 1.00 83.88 86 LEU A CA 1
ATOM 652 C C . LEU A 1 86 ? 20.791 -4.962 8.588 1.00 83.88 86 LEU A C 1
ATOM 654 O O . LEU A 1 86 ? 21.484 -4.142 7.981 1.00 83.88 86 LEU A O 1
ATOM 658 N N . ASP A 1 87 ? 20.361 -6.092 8.021 1.00 88.25 87 ASP A N 1
ATOM 659 C CA . ASP A 1 87 ? 20.615 -6.440 6.624 1.00 88.25 87 ASP A CA 1
ATOM 660 C C . ASP A 1 87 ? 19.582 -5.835 5.666 1.00 88.25 87 ASP A C 1
ATOM 662 O O . ASP A 1 87 ? 19.778 -5.886 4.451 1.00 88.25 87 ASP A O 1
ATOM 666 N N . HIS A 1 88 ? 18.528 -5.200 6.187 1.00 89.50 88 HIS A N 1
ATOM 667 C CA . HIS A 1 88 ? 17.524 -4.486 5.409 1.00 89.50 88 HIS A CA 1
ATOM 668 C C . HIS A 1 88 ? 17.335 -3.080 5.977 1.00 89.50 88 HIS A C 1
ATOM 670 O O . HIS A 1 88 ? 16.751 -2.906 7.030 1.00 89.50 88 HIS A O 1
ATOM 676 N N . ALA A 1 89 ? 17.754 -2.026 5.279 1.00 85.81 89 ALA A N 1
ATOM 677 C CA . ALA A 1 89 ? 17.552 -0.671 5.811 1.00 85.81 89 ALA A CA 1
ATOM 678 C C . ALA A 1 89 ? 16.057 -0.307 5.938 1.00 85.81 89 ALA A C 1
ATOM 680 O O . ALA A 1 89 ? 15.668 0.486 6.792 1.00 85.81 89 ALA A O 1
ATOM 681 N N . TYR A 1 90 ? 15.220 -0.899 5.083 1.00 93.75 90 TYR A N 1
ATOM 682 C CA . TYR A 1 90 ? 13.782 -0.675 5.045 1.00 93.75 90 TYR A CA 1
ATOM 683 C C . TYR A 1 90 ? 13.035 -1.941 4.630 1.00 93.75 90 TYR A C 1
ATOM 685 O O . TYR A 1 90 ? 13.601 -2.864 4.045 1.00 93.75 90 TYR A O 1
ATOM 693 N N . LYS A 1 91 ? 11.722 -1.935 4.851 1.00 94.88 91 LYS A N 1
ATOM 694 C CA . LYS A 1 91 ? 10.790 -2.928 4.312 1.00 94.88 91 LYS A CA 1
ATOM 695 C C . LYS A 1 91 ? 9.555 -2.264 3.722 1.00 94.88 91 LYS A C 1
ATOM 697 O O . LYS A 1 91 ? 9.130 -1.193 4.154 1.00 94.88 91 LYS A O 1
ATOM 702 N N . VAL A 1 92 ? 8.936 -2.917 2.751 1.00 96.56 92 VAL A N 1
ATOM 703 C CA . VAL A 1 92 ? 7.639 -2.499 2.211 1.00 96.56 92 VAL A CA 1
ATOM 704 C C . VAL A 1 92 ? 6.543 -2.801 3.235 1.00 96.56 92 VAL A C 1
ATOM 706 O O . VAL A 1 92 ? 6.386 -3.942 3.658 1.00 96.56 92 VAL A O 1
ATOM 709 N N . ALA A 1 93 ? 5.772 -1.780 3.610 1.00 95.81 93 ALA A N 1
ATOM 710 C CA . ALA A 1 93 ? 4.676 -1.883 4.572 1.00 95.81 93 ALA A CA 1
ATOM 711 C C . ALA A 1 93 ? 3.319 -2.125 3.894 1.00 95.81 93 ALA A C 1
ATOM 713 O O . ALA A 1 93 ? 2.488 -2.870 4.404 1.00 95.81 93 ALA A O 1
ATOM 714 N N . SER A 1 94 ? 3.079 -1.505 2.736 1.00 96.50 94 SER A N 1
ATOM 715 C CA . SER A 1 94 ? 1.841 -1.695 1.975 1.00 96.50 94 SER A CA 1
ATOM 716 C C . SER A 1 94 ? 2.040 -1.399 0.496 1.00 96.50 94 SER A C 1
ATOM 718 O O . SER A 1 94 ? 2.827 -0.528 0.130 1.00 96.50 94 SER A O 1
ATOM 720 N N . VAL A 1 95 ? 1.306 -2.111 -0.361 1.00 97.69 95 VAL A N 1
ATOM 721 C CA . VAL A 1 95 ? 1.303 -1.914 -1.817 1.00 97.69 95 VAL A CA 1
ATOM 722 C C . VAL A 1 95 ? -0.137 -1.774 -2.294 1.00 97.69 95 VAL A C 1
ATOM 724 O O . VAL A 1 95 ? -1.012 -2.538 -1.889 1.00 97.69 95 VAL A O 1
ATOM 727 N N . THR A 1 96 ? -0.375 -0.806 -3.171 1.00 97.12 96 THR A N 1
ATOM 728 C CA . THR A 1 96 ? -1.674 -0.535 -3.791 1.00 97.12 96 THR A CA 1
ATOM 729 C C . THR A 1 96 ? -1.511 -0.306 -5.288 1.00 97.12 96 THR A C 1
ATOM 731 O O . THR A 1 96 ? -0.460 0.131 -5.757 1.00 97.12 96 THR A O 1
ATOM 734 N N . THR A 1 97 ? -2.553 -0.584 -6.056 1.00 94.00 97 THR A N 1
ATOM 735 C CA . THR A 1 97 ? -2.723 -0.075 -7.422 1.00 94.00 97 THR A CA 1
ATOM 736 C C . THR A 1 97 ? -2.917 1.449 -7.401 1.00 94.00 97 THR A C 1
ATOM 738 O O . THR A 1 97 ? -3.144 2.064 -6.360 1.00 94.00 97 THR A O 1
ATOM 741 N N . GLU A 1 98 ? -2.879 2.094 -8.568 1.00 89.00 98 GLU A N 1
ATOM 742 C CA . GLU A 1 98 ? -3.114 3.547 -8.676 1.00 89.00 98 GLU A CA 1
ATOM 743 C C . GLU A 1 98 ? -4.491 4.018 -8.174 1.00 89.00 98 GLU A C 1
ATOM 745 O O . GLU A 1 98 ? -4.613 5.169 -7.757 1.00 89.00 98 GLU A O 1
ATOM 750 N N . ASP A 1 99 ? -5.509 3.151 -8.201 1.00 90.81 99 ASP A N 1
ATOM 751 C CA . ASP A 1 99 ? -6.853 3.438 -7.677 1.00 90.81 99 ASP A CA 1
ATOM 752 C C . ASP A 1 99 ? -6.998 3.161 -6.168 1.00 90.81 99 ASP A C 1
ATOM 754 O O . ASP A 1 99 ? -8.074 3.353 -5.605 1.00 90.81 99 ASP A O 1
ATOM 758 N N . GLY A 1 100 ? -5.911 2.758 -5.502 1.00 92.88 100 GLY A N 1
ATOM 759 C CA . GLY A 1 100 ? -5.875 2.487 -4.067 1.00 92.88 100 GLY A CA 1
ATOM 760 C C . GLY A 1 100 ? -6.250 1.056 -3.683 1.00 92.88 100 GLY A C 1
ATOM 761 O O . GLY A 1 100 ? -6.244 0.739 -2.494 1.00 92.88 100 GLY A O 1
ATOM 762 N N . THR A 1 101 ? -6.541 0.174 -4.643 1.00 95.94 101 THR A N 1
ATOM 763 C CA . THR A 1 101 ? -6.819 -1.240 -4.355 1.00 95.94 101 THR A CA 1
ATOM 764 C C . THR A 1 101 ? -5.564 -1.927 -3.796 1.00 95.94 101 THR A C 1
ATOM 766 O O . THR A 1 101 ? -4.515 -1.889 -4.444 1.00 95.94 101 THR A O 1
ATOM 769 N N . PRO A 1 102 ? -5.626 -2.580 -2.619 1.00 97.25 102 PRO A N 1
ATOM 770 C CA . PRO A 1 102 ? -4.483 -3.308 -2.072 1.00 97.25 102 PRO A CA 1
ATOM 771 C C . PRO A 1 102 ? -4.013 -4.443 -2.988 1.00 97.25 102 PRO A C 1
ATOM 773 O O . PRO A 1 102 ? -4.827 -5.177 -3.555 1.00 97.25 102 PRO A O 1
ATOM 776 N N . LEU A 1 103 ? -2.693 -4.612 -3.092 1.00 97.50 103 LEU A N 1
ATOM 777 C CA . LEU A 1 103 ? -2.090 -5.772 -3.744 1.00 97.50 103 LEU A CA 1
ATOM 778 C C . LEU A 1 103 ? -2.447 -7.040 -2.955 1.00 97.50 103 LEU A C 1
ATOM 780 O O . LEU A 1 103 ? -2.249 -7.095 -1.742 1.00 97.50 103 LEU A O 1
ATOM 784 N N . LYS A 1 104 ? -2.937 -8.072 -3.642 1.00 97.94 104 LYS A N 1
ATOM 785 C CA . LYS A 1 104 ? -3.233 -9.375 -3.039 1.00 97.94 104 LYS A CA 1
ATOM 786 C C . LYS A 1 104 ? -2.071 -10.323 -3.286 1.00 97.94 104 LYS A C 1
ATOM 788 O O . LYS A 1 104 ? -1.636 -10.479 -4.422 1.00 97.94 104 LYS A O 1
ATOM 793 N N . THR A 1 105 ? -1.556 -10.949 -2.235 1.00 97.50 105 THR A N 1
ATOM 794 C CA . THR A 1 105 ? -0.327 -11.754 -2.307 1.00 97.50 105 THR A CA 1
ATOM 795 C C . THR A 1 105 ? -0.492 -13.043 -3.112 1.00 97.50 105 THR A C 1
ATOM 797 O O . THR A 1 105 ? 0.452 -13.469 -3.772 1.00 97.50 105 THR A O 1
ATOM 800 N N . ASP A 1 106 ? -1.685 -13.633 -3.099 1.00 97.31 106 ASP A N 1
ATOM 801 C CA . ASP A 1 106 ? -2.057 -14.864 -3.802 1.00 97.31 106 ASP A CA 1
ATOM 802 C C . ASP A 1 106 ? -2.504 -14.635 -5.257 1.00 97.31 106 ASP A C 1
ATOM 804 O O . ASP A 1 106 ? -2.516 -15.565 -6.067 1.00 97.31 106 ASP A O 1
ATOM 808 N N . GLN A 1 107 ? -2.849 -13.397 -5.613 1.00 98.00 107 GLN A N 1
ATOM 809 C CA . GLN A 1 107 ? -3.252 -13.032 -6.964 1.00 98.00 107 GLN A CA 1
ATOM 810 C C . GLN A 1 107 ? -2.040 -12.946 -7.900 1.00 98.00 107 GLN A C 1
ATOM 812 O O . GLN A 1 107 ? -0.958 -12.504 -7.514 1.00 98.00 107 GLN A O 1
ATOM 817 N N . LYS A 1 108 ? -2.242 -13.339 -9.161 1.00 97.88 108 LYS A N 1
ATOM 818 C CA . LYS A 1 108 ? -1.266 -13.152 -10.234 1.00 97.88 108 LYS A CA 1
ATOM 819 C C . LYS A 1 108 ? -1.486 -11.838 -10.977 1.00 97.88 108 LYS A C 1
ATOM 821 O O . LYS A 1 108 ? -2.627 -11.462 -11.243 1.00 97.88 108 LYS A O 1
ATOM 826 N N . TYR A 1 109 ? -0.385 -11.204 -11.355 1.00 97.75 109 TYR A N 1
ATOM 827 C CA . TYR A 1 109 ? -0.348 -9.936 -12.072 1.00 97.75 109 TYR A CA 1
ATOM 828 C C . TYR A 1 109 ? 0.593 -10.026 -13.269 1.00 97.75 109 TYR A C 1
ATOM 830 O O . TYR A 1 109 ? 1.619 -10.710 -13.217 1.00 97.75 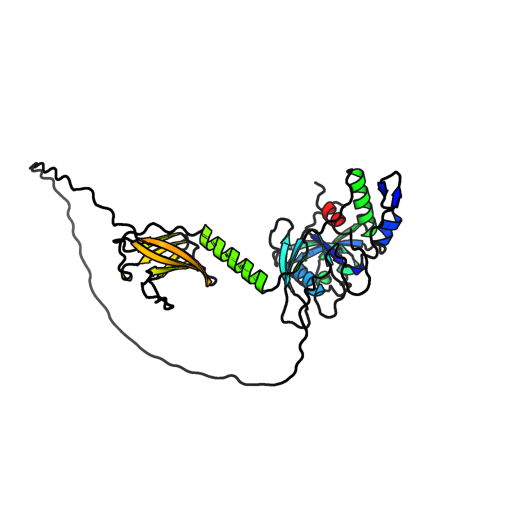109 TYR A O 1
ATOM 838 N N . LYS A 1 110 ? 0.259 -9.298 -14.333 1.00 98.06 110 LYS A N 1
ATOM 839 C CA . LYS A 1 110 ? 1.116 -9.103 -15.500 1.00 98.06 110 LYS A CA 1
ATOM 840 C C . LYS A 1 110 ? 1.974 -7.863 -15.306 1.00 98.06 110 LYS A C 1
ATOM 842 O O . LYS A 1 110 ? 1.462 -6.747 -15.213 1.00 98.06 110 LYS A O 1
ATOM 847 N N . VAL A 1 111 ? 3.285 -8.058 -15.285 1.00 98.19 111 VAL A N 1
ATOM 848 C CA . VAL A 1 111 ? 4.276 -7.011 -15.046 1.00 98.19 111 VAL A CA 1
ATOM 849 C C . VAL A 1 111 ? 5.171 -6.878 -16.270 1.00 98.19 111 VAL A C 1
ATOM 851 O O . VAL A 1 111 ? 5.685 -7.872 -16.774 1.00 98.19 111 VAL A O 1
ATOM 854 N N . VAL A 1 112 ? 5.371 -5.655 -16.755 1.00 98.12 112 VAL A N 1
ATOM 855 C CA . VAL A 1 112 ? 6.413 -5.370 -17.748 1.00 98.12 112 VAL A CA 1
ATOM 856 C C . VAL A 1 112 ? 7.739 -5.155 -17.028 1.00 98.12 112 VAL A C 1
ATOM 858 O O . VAL A 1 112 ? 7.847 -4.240 -16.212 1.00 98.12 112 VAL A O 1
ATOM 861 N N . ILE A 1 113 ? 8.745 -5.958 -17.353 1.00 97.75 113 ILE A N 1
ATOM 862 C CA . ILE A 1 113 ? 10.132 -5.795 -16.895 1.00 97.75 113 ILE A CA 1
ATOM 863 C C . ILE A 1 113 ? 11.087 -5.874 -18.084 1.00 97.75 113 ILE A C 1
ATOM 865 O O . ILE A 1 113 ? 10.698 -6.313 -19.160 1.00 97.75 113 ILE A O 1
ATOM 869 N N . ASN A 1 114 ? 12.333 -5.442 -17.924 1.00 96.56 114 ASN A N 1
ATOM 870 C CA . ASN A 1 114 ? 13.363 -5.701 -18.930 1.00 96.56 114 ASN A CA 1
ATOM 871 C C . ASN A 1 114 ? 13.941 -7.126 -18.770 1.00 96.56 114 ASN A C 1
ATOM 873 O O . ASN A 1 114 ? 13.881 -7.717 -17.690 1.00 96.56 114 ASN A O 1
ATOM 877 N N . ASP A 1 115 ? 14.476 -7.692 -19.851 1.00 97.56 115 ASP A N 1
ATOM 878 C CA . ASP A 1 115 ? 15.070 -9.035 -19.889 1.00 97.56 115 ASP A CA 1
ATOM 879 C C . ASP A 1 115 ? 16.242 -9.230 -18.910 1.00 97.56 115 ASP A C 1
ATOM 881 O O . ASP A 1 115 ? 16.399 -10.314 -18.345 1.00 97.56 115 ASP A O 1
ATOM 885 N N . PHE A 1 116 ? 17.013 -8.178 -18.637 1.00 97.00 116 PHE A N 1
ATOM 886 C CA . PHE A 1 116 ? 18.047 -8.175 -17.604 1.00 97.00 116 PHE A CA 1
ATOM 887 C C . PHE A 1 116 ? 17.471 -8.448 -16.202 1.00 97.00 116 PHE A C 1
ATOM 889 O O . PHE A 1 116 ? 17.970 -9.322 -15.486 1.00 97.00 116 PHE A O 1
ATOM 896 N N . LEU A 1 117 ? 16.383 -7.771 -15.820 1.00 98.06 117 LEU A N 1
ATOM 897 C CA . LEU A 1 117 ? 15.665 -8.027 -14.569 1.00 98.06 117 LEU A CA 1
ATOM 898 C C . LEU A 1 117 ? 15.017 -9.409 -14.555 1.00 98.06 117 LEU A C 1
ATOM 900 O O . LEU A 1 117 ? 15.089 -10.083 -13.532 1.00 98.06 117 LEU A O 1
ATOM 904 N N . PHE A 1 118 ? 14.448 -9.869 -15.672 1.00 98.31 118 PHE A N 1
ATOM 905 C CA . PHE A 1 118 ? 13.902 -11.229 -15.770 1.00 98.31 118 PHE A CA 1
ATOM 906 C C . PHE A 1 118 ? 14.960 -12.303 -15.465 1.00 98.31 118 PHE A C 1
ATOM 908 O O . PHE A 1 118 ? 14.678 -13.294 -14.793 1.00 98.31 118 PHE A O 1
ATOM 915 N N . GLY A 1 119 ? 16.211 -12.070 -15.878 1.00 97.56 119 GLY A N 1
ATOM 916 C CA . GLY A 1 119 ? 17.361 -12.911 -15.534 1.00 97.56 119 GLY A CA 1
ATOM 917 C C . GLY A 1 119 ? 17.817 -12.835 -14.068 1.00 97.56 119 GLY A C 1
ATOM 918 O O . GLY A 1 119 ? 18.690 -13.608 -13.663 1.00 97.56 119 GLY A O 1
ATOM 919 N N . GLY A 1 120 ? 17.239 -11.943 -13.259 1.00 97.38 120 GLY A N 1
ATOM 920 C CA . GLY A 1 120 ? 17.646 -11.665 -11.879 1.00 97.38 120 GLY A CA 1
ATOM 921 C C . GLY A 1 120 ? 18.802 -10.670 -11.758 1.00 97.38 120 GLY A C 1
ATOM 922 O O . GLY A 1 120 ? 19.533 -10.705 -10.766 1.00 97.38 120 GLY A O 1
ATOM 923 N N . GLY A 1 121 ? 19.001 -9.821 -12.771 1.00 96.75 121 GLY A N 1
ATOM 924 C CA . GLY A 1 121 ? 19.993 -8.749 -12.757 1.00 96.75 121 GLY A CA 1
ATOM 925 C C . GLY A 1 121 ? 19.849 -7.818 -11.549 1.00 96.75 121 GLY A C 1
ATOM 926 O O . GLY A 1 121 ? 18.797 -7.758 -10.913 1.00 96.75 121 GLY A O 1
ATOM 927 N N . ASP A 1 122 ? 20.933 -7.122 -11.200 1.00 95.56 122 ASP A N 1
ATOM 928 C CA . ASP A 1 122 ? 21.018 -6.219 -10.040 1.00 95.56 122 ASP A CA 1
ATOM 929 C C . ASP A 1 122 ? 20.610 -6.857 -8.695 1.00 95.56 122 ASP A C 1
ATOM 931 O O . ASP A 1 122 ? 20.270 -6.160 -7.749 1.00 95.56 122 ASP A O 1
ATOM 935 N N . GLY A 1 123 ? 20.642 -8.189 -8.579 1.00 95.00 123 GLY A N 1
ATOM 936 C CA . GLY A 1 123 ? 20.272 -8.898 -7.350 1.00 95.00 123 GLY A CA 1
ATOM 937 C C . GLY A 1 123 ? 18.766 -9.105 -7.161 1.00 95.00 123 GLY A C 1
ATOM 938 O O . GLY A 1 123 ? 18.356 -9.641 -6.131 1.00 95.00 123 GLY A O 1
ATOM 939 N N . PHE A 1 124 ? 17.936 -8.763 -8.154 1.00 97.56 124 PHE A N 1
ATOM 940 C CA . PHE A 1 124 ? 16.484 -8.952 -8.096 1.00 97.56 124 PHE A CA 1
ATOM 941 C C . PHE A 1 124 ? 16.062 -10.393 -8.419 1.00 97.56 124 PHE A C 1
ATOM 943 O O . PHE A 1 124 ? 15.356 -10.675 -9.390 1.00 97.56 124 PHE A O 1
ATOM 950 N N . SER A 1 125 ? 16.513 -11.341 -7.598 1.00 97.56 125 SER A N 1
ATOM 951 C CA . SER A 1 125 ? 16.286 -12.775 -7.812 1.00 97.56 125 SER A CA 1
ATOM 952 C C . SER A 1 125 ? 14.807 -13.186 -7.822 1.00 97.56 125 SER A C 1
ATOM 954 O O . SER A 1 125 ? 14.478 -14.215 -8.416 1.00 97.56 125 SER A O 1
ATOM 956 N N . ALA A 1 126 ? 13.911 -12.382 -7.236 1.00 98.12 126 ALA A N 1
ATOM 957 C CA . ALA A 1 126 ? 12.472 -12.645 -7.239 1.00 98.12 126 ALA A CA 1
ATOM 958 C C . ALA A 1 126 ? 11.894 -12.716 -8.665 1.00 98.12 126 ALA A C 1
ATOM 960 O O . ALA A 1 126 ? 11.032 -13.549 -8.940 1.00 98.12 126 ALA A O 1
ATOM 961 N N . PHE A 1 127 ? 12.422 -11.926 -9.609 1.00 98.44 127 PHE A N 1
ATOM 962 C CA . PHE A 1 127 ? 11.959 -11.943 -11.002 1.00 98.44 127 PHE A CA 1
ATOM 963 C C . PHE A 1 127 ? 12.229 -13.269 -11.723 1.00 98.44 127 PHE A C 1
ATOM 965 O O . PHE A 1 127 ? 11.504 -13.604 -12.655 1.00 98.44 127 PHE A O 1
ATOM 972 N N . LYS A 1 128 ? 13.185 -14.082 -11.255 1.00 98.31 128 LYS A N 1
ATOM 973 C CA . LYS A 1 128 ? 13.461 -15.409 -11.835 1.00 98.31 128 LYS A CA 1
ATOM 974 C C . LYS A 1 128 ? 12.338 -16.422 -11.595 1.00 98.31 128 LYS A C 1
ATOM 976 O O . LYS A 1 128 ? 12.336 -17.479 -12.220 1.00 98.31 128 LYS A O 1
ATOM 981 N N . LYS A 1 129 ? 11.418 -16.129 -10.669 1.00 98.00 129 LYS A N 1
ATOM 982 C CA . LYS A 1 129 ? 10.223 -16.942 -10.392 1.00 98.00 129 LYS A CA 1
ATOM 983 C C . LYS A 1 129 ? 9.091 -16.661 -11.385 1.00 98.00 129 LYS A C 1
ATOM 985 O O . LYS A 1 129 ? 8.120 -17.411 -11.430 1.00 98.00 129 LYS A O 1
ATOM 990 N N . ALA A 1 130 ? 9.197 -15.573 -12.150 1.00 97.81 130 ALA A N 1
ATOM 991 C CA . ALA A 1 130 ? 8.152 -15.119 -13.047 1.00 97.81 130 ALA A CA 1
ATOM 992 C C . ALA A 1 130 ? 8.003 -16.035 -14.268 1.00 97.81 130 ALA A C 1
ATOM 994 O O . ALA A 1 130 ? 8.980 -16.563 -14.801 1.00 97.81 130 ALA A O 1
ATOM 995 N N . ASN A 1 131 ? 6.775 -16.161 -14.767 1.00 97.81 131 ASN A N 1
ATOM 996 C CA . ASN A 1 131 ? 6.512 -16.859 -16.022 1.00 97.81 131 ASN A CA 1
ATOM 997 C C . ASN A 1 131 ? 6.511 -15.855 -17.175 1.00 97.81 131 ASN A C 1
ATOM 999 O O . ASN A 1 131 ? 5.724 -14.909 -17.166 1.00 97.81 131 ASN A O 1
ATOM 1003 N N . LEU A 1 132 ? 7.356 -16.063 -18.185 1.00 97.81 132 LEU A N 1
ATOM 1004 C CA . LEU A 1 132 ? 7.341 -15.232 -19.388 1.00 97.81 132 LEU A CA 1
ATOM 1005 C C . LEU A 1 132 ? 6.031 -15.442 -20.160 1.00 97.81 132 LEU A C 1
ATOM 1007 O O . LEU A 1 132 ? 5.738 -16.552 -20.597 1.00 97.81 132 LEU A O 1
ATOM 1011 N N . VAL A 1 133 ? 5.265 -14.368 -20.354 1.00 97.44 133 VAL A N 1
ATOM 1012 C CA . VAL A 1 133 ? 4.043 -14.374 -21.171 1.00 97.44 133 VAL A CA 1
ATOM 1013 C C . VAL A 1 133 ? 4.383 -14.038 -22.618 1.00 97.44 133 VAL A C 1
ATOM 1015 O O . VAL A 1 133 ? 3.986 -14.751 -23.535 1.00 97.44 133 VAL A O 1
ATOM 1018 N N . THR A 1 134 ? 5.113 -12.941 -22.834 1.00 96.56 134 THR A N 1
ATOM 1019 C CA . THR A 1 134 ? 5.598 -12.533 -24.159 1.00 96.56 134 THR A CA 1
ATOM 1020 C C . THR A 1 134 ? 6.750 -11.544 -24.033 1.00 96.56 134 THR A C 1
ATOM 1022 O O . THR A 1 134 ? 6.832 -10.798 -23.059 1.00 96.56 134 THR A O 1
ATOM 1025 N N . ALA A 1 135 ? 7.599 -11.482 -25.053 1.00 95.75 135 ALA A N 1
ATOM 1026 C CA . ALA A 1 135 ? 8.478 -10.341 -25.282 1.00 95.75 135 ALA A CA 1
ATOM 1027 C C . ALA A 1 135 ? 7.743 -9.265 -26.104 1.00 95.75 135 ALA A C 1
ATOM 1029 O O . ALA A 1 135 ? 6.841 -9.587 -26.884 1.00 95.75 135 ALA A O 1
ATOM 1030 N N . ILE A 1 136 ? 8.111 -8.001 -25.916 1.00 93.44 136 ILE A N 1
ATOM 1031 C CA . ILE A 1 136 ? 7.645 -6.850 -26.700 1.00 93.44 136 ILE A CA 1
ATOM 1032 C C . ILE A 1 136 ? 8.856 -6.033 -27.185 1.00 93.44 136 ILE A C 1
ATOM 1034 O O . ILE A 1 136 ? 9.994 -6.491 -27.099 1.00 93.44 136 ILE A O 1
ATOM 1038 N N . ASP A 1 137 ? 8.605 -4.845 -27.736 1.00 93.38 137 ASP A N 1
ATOM 1039 C CA . ASP A 1 137 ? 9.644 -3.963 -28.274 1.00 93.38 137 ASP A CA 1
ATOM 1040 C C . ASP A 1 137 ? 10.749 -3.658 -27.235 1.00 93.38 137 ASP A C 1
ATOM 1042 O O . ASP A 1 137 ? 10.463 -3.587 -26.034 1.00 93.38 137 ASP A O 1
ATOM 1046 N N . PRO A 1 138 ? 12.003 -3.426 -27.669 1.00 94.81 138 PRO A N 1
ATOM 1047 C CA . PRO A 1 138 ? 13.076 -2.993 -26.780 1.00 94.81 138 PRO A CA 1
ATOM 1048 C C . PRO A 1 138 ? 12.718 -1.739 -25.976 1.00 94.81 138 PRO A C 1
ATOM 1050 O O . PRO A 1 138 ? 11.931 -0.895 -26.421 1.00 94.81 138 PRO A O 1
ATOM 1053 N N . ASP A 1 139 ? 13.328 -1.591 -24.803 1.00 92.31 139 ASP A N 1
ATOM 1054 C CA . ASP A 1 139 ? 13.075 -0.487 -23.876 1.00 92.31 139 ASP A CA 1
ATOM 1055 C C . ASP A 1 139 ? 13.325 0.887 -24.518 1.00 92.31 139 ASP A C 1
ATOM 1057 O O . ASP A 1 139 ? 12.469 1.773 -24.438 1.00 92.31 139 ASP A O 1
ATOM 1061 N N . THR A 1 140 ? 14.425 1.031 -25.257 1.00 92.75 140 THR A N 1
ATOM 1062 C CA . THR A 1 140 ? 14.781 2.254 -25.979 1.00 92.75 140 THR A CA 1
ATOM 1063 C C . THR A 1 140 ? 13.734 2.647 -27.018 1.00 92.75 140 THR A C 1
ATOM 1065 O O . THR A 1 140 ? 13.279 3.792 -27.054 1.00 92.75 140 THR A O 1
ATOM 1068 N N . GLU A 1 141 ? 13.314 1.697 -27.857 1.00 93.75 141 GLU A N 1
ATOM 1069 C CA . GLU A 1 141 ? 12.340 1.959 -28.920 1.00 93.75 141 GLU A CA 1
ATOM 1070 C C . GLU A 1 141 ? 10.949 2.223 -28.330 1.00 93.75 141 GLU A C 1
ATOM 1072 O O . GLU A 1 141 ? 10.238 3.118 -28.788 1.00 93.75 141 GLU A O 1
ATOM 1077 N N . THR A 1 142 ? 10.585 1.522 -27.254 1.00 93.12 142 THR A N 1
ATOM 1078 C CA . THR A 1 142 ? 9.348 1.770 -26.502 1.00 93.12 142 THR A CA 1
ATOM 1079 C C . THR A 1 142 ? 9.315 3.192 -25.941 1.00 93.12 142 THR A C 1
ATOM 1081 O O . THR A 1 142 ? 8.308 3.891 -26.089 1.00 93.12 142 THR A O 1
ATOM 1084 N N . PHE A 1 143 ? 10.415 3.659 -25.346 1.00 93.19 143 PHE A N 1
ATOM 1085 C CA . PHE A 1 143 ? 10.522 5.016 -24.813 1.00 93.19 143 PHE A CA 1
ATOM 1086 C C . PHE A 1 143 ? 10.444 6.087 -25.910 1.00 93.19 143 PHE A C 1
ATOM 1088 O O . PHE A 1 143 ? 9.685 7.054 -25.793 1.00 93.19 143 PHE A O 1
ATOM 1095 N N . ILE A 1 144 ? 11.165 5.891 -27.015 1.00 93.56 144 ILE A N 1
ATOM 1096 C CA . ILE A 1 144 ? 11.126 6.789 -28.176 1.00 93.56 144 ILE A CA 1
ATOM 1097 C C . ILE A 1 144 ? 9.719 6.845 -28.779 1.00 93.56 144 ILE A C 1
ATOM 1099 O O . ILE A 1 144 ? 9.227 7.928 -29.106 1.00 93.56 144 ILE A O 1
ATOM 1103 N N . ASN A 1 145 ? 9.048 5.702 -28.910 1.00 93.56 145 ASN A N 1
ATOM 1104 C CA . ASN A 1 145 ? 7.693 5.652 -29.446 1.00 93.56 145 ASN A CA 1
ATOM 1105 C C . ASN A 1 145 ? 6.679 6.292 -28.506 1.00 93.56 145 ASN A C 1
ATOM 1107 O O . ASN A 1 145 ? 5.807 7.009 -28.983 1.00 93.56 145 ASN A O 1
ATOM 1111 N N . TYR A 1 146 ? 6.845 6.166 -27.189 1.00 92.38 146 TYR A N 1
ATOM 1112 C CA . TYR A 1 146 ? 6.062 6.953 -26.240 1.00 92.38 146 TYR A CA 1
ATOM 1113 C C . TYR A 1 146 ? 6.235 8.466 -26.468 1.00 92.38 146 TYR A C 1
ATOM 1115 O O . TYR A 1 146 ? 5.244 9.194 -26.532 1.00 92.38 146 TYR A O 1
ATOM 1123 N N . ILE A 1 147 ? 7.468 8.955 -26.654 1.00 93.00 147 ILE A N 1
ATOM 1124 C CA . ILE A 1 147 ? 7.726 10.380 -26.930 1.00 93.00 147 ILE A CA 1
ATOM 1125 C C . ILE A 1 147 ? 7.030 10.825 -28.227 1.00 93.00 147 ILE A C 1
ATOM 1127 O O . ILE A 1 147 ? 6.394 11.884 -28.264 1.00 93.00 147 ILE A O 1
ATOM 1131 N N . LYS A 1 148 ? 7.118 10.011 -29.288 1.00 93.38 148 LYS A N 1
ATOM 1132 C CA . LYS A 1 148 ? 6.440 10.266 -30.569 1.00 93.38 148 LYS A CA 1
ATOM 1133 C C . LYS A 1 148 ? 4.916 10.277 -30.413 1.00 93.38 148 LYS A C 1
ATOM 1135 O O . LYS A 1 148 ? 4.283 11.201 -30.919 1.00 93.38 148 LYS A O 1
ATOM 1140 N N . ASP A 1 149 ? 4.345 9.313 -29.691 1.00 93.56 149 ASP A N 1
ATOM 1141 C CA . ASP A 1 149 ? 2.902 9.200 -29.443 1.00 93.56 149 ASP A CA 1
ATOM 1142 C C . ASP A 1 149 ? 2.384 10.422 -28.663 1.00 93.56 149 ASP A C 1
ATOM 1144 O O . ASP A 1 149 ? 1.359 11.006 -29.022 1.00 93.56 149 ASP A O 1
ATOM 1148 N N . GLN A 1 150 ? 3.121 10.889 -27.648 1.00 93.12 150 GLN A N 1
ATOM 1149 C CA . GLN A 1 150 ? 2.776 12.109 -26.907 1.00 93.12 150 GLN A CA 1
ATOM 1150 C C . GLN A 1 150 ? 2.799 13.350 -27.804 1.00 93.12 150 GLN A C 1
ATOM 1152 O O . GLN A 1 150 ? 1.858 14.146 -27.769 1.00 93.12 150 GLN A O 1
ATOM 1157 N N . LYS A 1 151 ? 3.828 13.491 -28.651 1.00 91.50 151 LYS A N 1
ATOM 1158 C CA . LYS A 1 151 ? 3.915 14.579 -29.635 1.00 91.50 151 LYS A CA 1
ATOM 1159 C C . LYS A 1 151 ? 2.757 14.532 -30.632 1.00 91.50 151 LYS A C 1
ATOM 1161 O O . LYS A 1 151 ? 2.143 15.565 -30.886 1.00 91.50 151 LYS A O 1
ATOM 1166 N N . ALA A 1 152 ? 2.446 13.356 -31.178 1.00 94.38 152 ALA A N 1
ATOM 1167 C CA . ALA A 1 152 ? 1.331 13.165 -32.105 1.00 94.38 152 ALA A CA 1
ATOM 1168 C C . ALA A 1 152 ? -0.018 13.514 -31.454 1.00 94.38 152 ALA A C 1
ATOM 1170 O O . ALA A 1 152 ? -0.894 14.074 -32.107 1.00 94.38 152 ALA A O 1
ATOM 1171 N N . ALA A 1 153 ? -0.154 13.263 -30.150 1.00 94.88 153 ALA A N 1
ATOM 1172 C CA . ALA A 1 153 ? -1.306 13.664 -29.348 1.00 94.88 153 ALA A CA 1
ATOM 1173 C C . ALA A 1 153 ? -1.294 15.147 -28.913 1.00 94.88 153 ALA A C 1
ATOM 1175 O O . ALA A 1 153 ? -2.161 15.553 -28.139 1.00 94.88 153 ALA A O 1
ATOM 1176 N N . GLY A 1 154 ? -0.314 15.952 -29.347 1.00 93.38 154 GLY A N 1
ATOM 1177 C CA . GLY A 1 154 ? -0.181 17.363 -28.970 1.00 93.38 154 GLY A CA 1
ATOM 1178 C C . GLY A 1 154 ? 0.166 17.593 -27.494 1.00 93.38 154 GLY A C 1
ATOM 1179 O O . GLY A 1 154 ? -0.067 18.680 -26.969 1.00 93.38 154 GLY A O 1
ATOM 1180 N N . LYS A 1 155 ? 0.693 16.578 -26.799 1.00 91.94 155 LYS A N 1
ATOM 1181 C CA . LYS A 1 155 ? 1.014 16.636 -25.370 1.00 91.94 155 LYS A CA 1
ATOM 1182 C C . LYS A 1 155 ? 2.488 16.944 -25.157 1.00 91.94 155 LYS A C 1
ATOM 1184 O O . LYS A 1 155 ? 3.364 16.283 -25.712 1.00 91.94 155 LYS A O 1
ATOM 1189 N N . VAL A 1 156 ? 2.754 17.904 -24.276 1.00 89.12 156 VAL A N 1
ATOM 1190 C CA . VAL A 1 156 ? 4.100 18.126 -23.745 1.00 89.12 156 VAL A CA 1
ATOM 1191 C C . VAL A 1 156 ? 4.418 17.020 -22.751 1.00 89.12 156 VAL A C 1
ATOM 1193 O O . VAL A 1 156 ? 3.573 16.602 -21.957 1.00 89.12 156 VAL A O 1
ATOM 1196 N N . ILE A 1 157 ? 5.655 16.549 -22.799 1.00 88.00 157 ILE A N 1
ATOM 1197 C CA . ILE A 1 157 ? 6.157 15.585 -21.839 1.00 88.00 157 ILE A CA 1
ATOM 1198 C C . ILE A 1 157 ? 6.534 16.339 -20.569 1.00 88.00 157 ILE A C 1
ATOM 1200 O O . ILE A 1 157 ? 7.416 17.194 -20.579 1.00 88.00 157 ILE A O 1
ATOM 1204 N N . THR A 1 158 ? 5.838 16.028 -19.482 1.00 84.12 158 THR A N 1
ATOM 1205 C CA . THR A 1 158 ? 6.111 16.570 -18.155 1.00 84.12 158 THR A CA 1
ATOM 1206 C C . THR A 1 158 ? 6.414 15.426 -17.207 1.00 84.12 158 THR A C 1
ATOM 1208 O O . THR A 1 158 ? 5.927 14.309 -17.384 1.00 84.12 158 THR A O 1
ATOM 1211 N N . ALA A 1 159 ? 7.230 15.705 -16.200 1.00 80.25 159 ALA A N 1
ATOM 1212 C CA . ALA A 1 159 ? 7.496 14.762 -15.133 1.00 80.25 159 ALA A CA 1
ATOM 1213 C C . ALA A 1 159 ? 7.112 15.372 -13.803 1.00 80.25 159 ALA A C 1
ATOM 1215 O O . ALA A 1 159 ? 7.361 16.549 -13.547 1.00 80.25 159 ALA A O 1
ATOM 1216 N N . GLN A 1 160 ? 6.464 14.552 -12.991 1.00 82.56 160 GLN A N 1
ATOM 1217 C CA . GLN A 1 160 ? 5.903 14.942 -11.714 1.00 82.56 160 GLN A CA 1
ATOM 1218 C C . GLN A 1 160 ? 6.324 13.919 -10.665 1.00 82.56 160 GLN A C 1
ATOM 1220 O O . GLN A 1 160 ? 6.457 12.728 -10.959 1.00 82.56 160 GLN A O 1
ATOM 1225 N N . LYS A 1 161 ? 6.491 14.379 -9.424 1.00 84.75 161 LYS A N 1
ATOM 1226 C CA . LYS A 1 161 ? 6.600 13.486 -8.270 1.00 84.75 161 LYS A CA 1
ATOM 1227 C C . LYS A 1 161 ? 5.207 12.970 -7.940 1.00 84.75 161 LYS A C 1
ATOM 1229 O O . LYS A 1 161 ? 4.394 13.673 -7.356 1.00 84.75 161 LYS A O 1
ATOM 1234 N N . GLU A 1 162 ? 4.924 11.738 -8.341 1.00 87.12 162 GLU A N 1
ATOM 1235 C CA . GLU A 1 162 ? 3.586 11.144 -8.210 1.00 87.12 162 GLU A CA 1
ATOM 1236 C C . GLU A 1 162 ? 3.358 10.398 -6.882 1.00 87.12 162 GLU A C 1
ATOM 1238 O O . GLU A 1 162 ? 2.302 9.793 -6.678 1.00 87.12 162 GLU A O 1
ATOM 1243 N N . GLY A 1 163 ? 4.351 10.399 -5.984 1.00 91.50 163 GLY A N 1
ATOM 1244 C CA . GLY A 1 163 ? 4.275 9.672 -4.714 1.00 91.50 163 GLY A CA 1
ATOM 1245 C C . GLY A 1 163 ? 4.131 8.160 -4.910 1.00 91.50 163 GLY A C 1
ATOM 1246 O O . GLY A 1 163 ? 3.381 7.513 -4.188 1.00 91.50 163 GLY A O 1
ATOM 1247 N N . ARG A 1 164 ? 4.804 7.593 -5.925 1.00 94.06 164 ARG A N 1
ATOM 1248 C CA . ARG A 1 164 ? 4.773 6.141 -6.198 1.00 94.06 164 ARG A CA 1
ATOM 1249 C C . ARG A 1 164 ? 5.441 5.332 -5.082 1.00 94.06 164 ARG A C 1
ATOM 1251 O O . ARG A 1 164 ? 5.077 4.187 -4.847 1.00 94.06 164 ARG A O 1
ATOM 1258 N N . LYS A 1 165 ? 6.405 5.947 -4.400 1.00 94.44 165 LYS A N 1
ATOM 1259 C CA . LYS A 1 165 ? 7.124 5.403 -3.250 1.00 94.44 165 LYS A CA 1
ATOM 1260 C C . LYS A 1 165 ? 7.030 6.422 -2.130 1.00 94.44 165 LYS A C 1
ATOM 1262 O O . LYS A 1 165 ? 7.392 7.577 -2.352 1.00 94.44 165 LYS A O 1
ATOM 1267 N N . VAL A 1 166 ? 6.549 6.016 -0.964 1.00 95.19 166 VAL A N 1
ATOM 1268 C CA . VAL A 1 166 ? 6.413 6.910 0.189 1.00 95.19 166 VAL A CA 1
ATOM 1269 C C . VAL A 1 166 ? 7.065 6.251 1.391 1.00 95.19 166 VAL A C 1
ATOM 1271 O O . VAL A 1 166 ? 6.706 5.136 1.755 1.00 95.19 166 VAL A O 1
ATOM 1274 N N . TYR A 1 167 ? 8.035 6.932 1.992 1.00 95.19 167 TYR A N 1
ATOM 1275 C CA . TYR A 1 167 ? 8.528 6.538 3.304 1.00 95.19 167 TYR A CA 1
ATOM 1276 C C . TYR A 1 167 ? 7.535 7.004 4.368 1.00 95.19 167 TYR A C 1
ATOM 1278 O O . TYR A 1 167 ? 7.058 8.139 4.303 1.00 95.19 167 TYR A O 1
ATOM 1286 N N . LYS A 1 168 ? 7.261 6.137 5.340 1.00 95.50 168 LYS A N 1
ATOM 1287 C CA . LYS A 1 168 ? 6.627 6.490 6.610 1.00 95.50 168 LYS A CA 1
ATOM 1288 C C . LYS A 1 168 ? 7.345 5.751 7.726 1.00 95.50 168 LYS A C 1
ATOM 1290 O O . LYS A 1 168 ? 7.610 4.556 7.595 1.00 95.50 168 LYS A O 1
ATOM 1295 N N . SER A 1 169 ? 7.615 6.433 8.828 1.00 95.62 169 SER A N 1
ATOM 1296 C CA . SER A 1 169 ? 8.075 5.769 10.047 1.00 95.62 169 SER A CA 1
ATOM 1297 C C . SER A 1 169 ? 7.004 4.807 10.571 1.00 95.62 169 SER A C 1
ATOM 1299 O O . SER A 1 169 ? 5.809 4.982 10.307 1.00 95.62 169 SER A O 1
ATOM 1301 N N . GLN A 1 170 ? 7.412 3.801 11.347 1.00 92.81 170 GLN A N 1
ATOM 1302 C CA . GLN A 1 170 ? 6.463 2.852 11.938 1.00 92.81 170 GLN A CA 1
ATOM 1303 C C . GLN A 1 170 ? 5.417 3.577 12.805 1.00 92.81 170 GLN A C 1
ATOM 1305 O O . GLN A 1 170 ? 4.231 3.281 12.717 1.00 92.81 170 GLN A O 1
ATOM 1310 N N . ALA A 1 171 ? 5.828 4.615 13.541 1.00 94.69 171 ALA A N 1
ATOM 1311 C CA . ALA A 1 171 ? 4.928 5.429 14.355 1.00 94.69 171 ALA A CA 1
ATOM 1312 C C . ALA A 1 171 ? 3.864 6.181 13.530 1.00 94.69 171 ALA A C 1
ATOM 1314 O O . ALA A 1 171 ? 2.731 6.339 13.982 1.00 94.69 171 ALA A O 1
ATOM 1315 N N . GLU A 1 172 ? 4.201 6.650 12.323 1.00 96.31 172 GLU A N 1
ATOM 1316 C CA . GLU A 1 172 ? 3.222 7.275 11.423 1.00 96.31 172 GLU A CA 1
ATOM 1317 C C . GLU A 1 172 ? 2.214 6.253 10.891 1.00 96.31 172 GLU A C 1
ATOM 1319 O O . GLU A 1 172 ? 1.023 6.551 10.831 1.00 96.31 172 GLU A O 1
ATOM 1324 N N . ILE A 1 173 ? 2.668 5.042 10.553 1.00 94.38 173 ILE A N 1
ATOM 1325 C CA . ILE A 1 173 ? 1.794 3.946 10.108 1.00 94.38 173 ILE A CA 1
ATOM 1326 C C . ILE A 1 173 ? 0.845 3.517 11.232 1.00 94.38 173 ILE A C 1
ATOM 1328 O O . ILE A 1 173 ? -0.359 3.370 11.003 1.00 94.38 173 ILE A O 1
ATOM 1332 N N . ASP A 1 174 ? 1.366 3.350 12.447 1.00 93.44 174 ASP A N 1
ATOM 1333 C CA . ASP A 1 174 ? 0.578 2.960 13.617 1.00 93.44 174 ASP A CA 1
ATOM 1334 C C . ASP A 1 174 ? -0.483 4.018 13.928 1.00 93.44 174 ASP A C 1
ATOM 1336 O O . ASP A 1 174 ? -1.652 3.689 14.140 1.00 93.44 174 ASP A O 1
ATOM 1340 N N . LYS A 1 175 ? -0.104 5.299 13.857 1.00 95.50 175 LYS A N 1
ATOM 1341 C CA . LYS A 1 175 ? -1.027 6.418 14.046 1.00 95.50 175 LYS A CA 1
ATOM 1342 C C . LYS A 1 175 ? -2.115 6.468 12.977 1.00 95.50 175 LYS A C 1
ATOM 1344 O O . LYS A 1 175 ? -3.275 6.670 13.312 1.00 95.50 175 LYS A O 1
ATOM 1349 N N . GLU A 1 176 ? -1.780 6.282 11.702 1.00 94.81 176 GLU A N 1
ATOM 1350 C CA . GLU A 1 176 ? -2.787 6.239 10.632 1.00 94.81 176 GLU A CA 1
ATOM 1351 C C . GLU A 1 176 ? -3.752 5.060 10.801 1.00 94.81 176 GLU A C 1
ATOM 1353 O O . GLU A 1 176 ? -4.948 5.194 10.533 1.00 94.81 176 GLU A O 1
ATOM 1358 N N . THR A 1 177 ? -3.244 3.922 11.277 1.00 94.31 177 THR A N 1
ATOM 1359 C CA . THR A 1 177 ? -4.052 2.738 11.588 1.00 94.31 177 THR A CA 1
ATOM 1360 C C . THR A 1 177 ? -5.013 3.024 12.742 1.00 94.31 177 THR A C 1
ATOM 1362 O O . THR A 1 177 ? -6.210 2.754 12.627 1.00 94.31 177 THR A O 1
ATOM 1365 N N . GLU A 1 178 ? -4.520 3.636 13.822 1.00 96.06 178 GLU A N 1
ATOM 1366 C CA . GLU A 1 178 ? -5.336 4.070 14.957 1.00 96.06 178 GLU A CA 1
ATOM 1367 C C . GLU A 1 178 ? -6.390 5.104 14.533 1.00 96.06 178 GLU A C 1
ATOM 1369 O O . GLU A 1 178 ? -7.574 4.936 14.829 1.00 96.06 178 GLU A O 1
ATOM 1374 N N . ASP A 1 179 ? -6.001 6.141 13.788 1.00 97.31 179 ASP A N 1
ATOM 1375 C CA . ASP A 1 179 ? -6.909 7.186 13.309 1.00 97.31 179 ASP A CA 1
ATOM 1376 C C . ASP A 1 179 ? -8.019 6.597 12.420 1.00 97.31 179 ASP A C 1
ATOM 1378 O O . ASP A 1 179 ? -9.193 6.968 12.551 1.00 97.31 179 ASP A O 1
ATOM 1382 N N . ALA A 1 180 ? -7.681 5.642 11.545 1.00 96.12 180 ALA A N 1
ATOM 1383 C CA . ALA A 1 180 ? -8.647 4.933 10.711 1.00 96.12 180 ALA A CA 1
ATOM 1384 C C . ALA A 1 180 ? -9.611 4.072 11.543 1.00 96.12 180 ALA A C 1
ATOM 1386 O O . ALA A 1 180 ? -10.823 4.112 11.304 1.00 96.12 180 ALA A O 1
ATOM 1387 N N . ALA A 1 181 ? -9.107 3.345 12.545 1.00 96.88 181 ALA A N 1
ATOM 1388 C CA . ALA A 1 181 ? -9.929 2.550 13.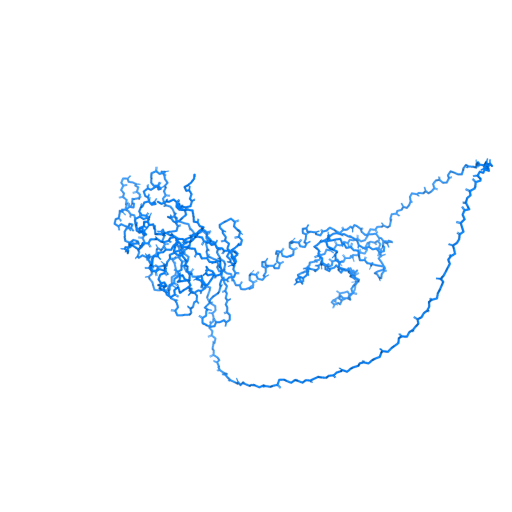456 1.00 96.88 181 ALA A CA 1
ATOM 1389 C C . ALA A 1 181 ? -10.871 3.438 14.286 1.00 96.88 181 ALA A C 1
ATOM 1391 O O . ALA A 1 181 ? -12.082 3.209 14.322 1.00 96.88 181 ALA A O 1
ATOM 1392 N N . ILE A 1 182 ? -10.359 4.527 14.868 1.00 97.62 182 ILE A N 1
ATOM 1393 C CA . ILE A 1 182 ? -11.154 5.514 15.611 1.00 97.62 182 ILE A CA 1
ATOM 1394 C C . ILE A 1 182 ? -12.232 6.128 14.714 1.00 97.62 182 ILE A C 1
ATOM 1396 O O . ILE A 1 182 ? -13.373 6.306 15.152 1.00 97.62 182 ILE A O 1
ATOM 1400 N N . LYS A 1 183 ? -11.903 6.454 13.460 1.00 98.12 183 LYS A N 1
ATOM 1401 C CA . LYS A 1 183 ? -12.883 6.958 12.494 1.00 98.12 183 LYS A CA 1
ATOM 1402 C C . LYS A 1 183 ? -13.973 5.921 12.214 1.00 98.12 183 LYS A C 1
ATOM 1404 O O . LYS A 1 183 ? -15.148 6.275 12.258 1.00 98.12 183 LYS A O 1
ATOM 1409 N N . ALA A 1 184 ? -13.611 4.658 11.993 1.00 97.94 184 ALA A N 1
ATOM 1410 C CA . ALA A 1 184 ? -14.575 3.580 11.774 1.00 97.94 184 ALA A CA 1
ATOM 1411 C C . ALA A 1 184 ? -15.510 3.388 12.981 1.00 97.94 184 ALA A C 1
ATOM 1413 O O . ALA A 1 184 ? -16.725 3.270 12.805 1.00 97.94 184 ALA A O 1
ATOM 1414 N N . ILE A 1 185 ? -14.973 3.442 14.207 1.00 98.00 185 ILE A N 1
ATOM 1415 C CA . ILE A 1 185 ? -15.775 3.409 15.437 1.00 98.00 185 ILE A CA 1
ATOM 1416 C C . ILE A 1 185 ? -16.760 4.582 15.455 1.00 98.00 185 ILE A C 1
ATOM 1418 O O . ILE A 1 185 ? -17.951 4.378 15.693 1.00 98.00 185 ILE A O 1
ATOM 1422 N N . LYS A 1 186 ? -16.299 5.810 15.188 1.00 97.94 186 LYS A N 1
ATOM 1423 C CA . LYS A 1 186 ? -17.153 7.010 15.180 1.00 97.94 186 LYS A CA 1
ATOM 1424 C C . LYS A 1 186 ? -18.261 6.935 14.133 1.00 97.94 186 LYS A C 1
ATOM 1426 O O . LYS A 1 186 ? -19.401 7.249 14.457 1.00 97.94 186 LYS A O 1
ATOM 1431 N N . ASP A 1 187 ? -17.943 6.487 12.923 1.00 98.19 187 ASP A N 1
ATOM 1432 C CA . ASP A 1 187 ? -18.902 6.398 11.819 1.00 98.19 187 ASP A CA 1
ATOM 1433 C C . ASP A 1 187 ? -19.984 5.332 12.079 1.00 98.19 187 ASP A C 1
ATOM 1435 O O . ASP A 1 187 ? -21.156 5.537 11.752 1.00 98.19 187 ASP A O 1
ATOM 1439 N N . ALA A 1 188 ? -19.614 4.206 12.699 1.00 97.81 188 ALA A N 1
ATOM 1440 C CA . ALA A 1 188 ? -20.544 3.126 13.030 1.00 97.81 188 ALA A CA 1
ATOM 1441 C C . ALA A 1 188 ? -21.373 3.397 14.300 1.00 97.81 188 ALA A C 1
ATOM 1443 O O . ALA A 1 188 ? -22.444 2.807 14.482 1.00 97.81 188 ALA A O 1
ATOM 1444 N N . THR A 1 189 ? -20.890 4.265 15.196 1.00 98.44 189 THR A N 1
ATOM 1445 C CA . THR A 1 189 ? -21.477 4.428 16.529 1.00 98.44 189 THR A CA 1
ATOM 1446 C C . THR A 1 189 ? -22.654 5.397 16.542 1.00 98.44 189 THR A C 1
ATOM 1448 O O . THR A 1 189 ? -22.530 6.584 16.249 1.00 98.44 189 THR A O 1
ATOM 1451 N N . LYS A 1 190 ? -23.810 4.902 16.988 1.00 98.12 190 LYS A N 1
ATOM 1452 C CA . LYS A 1 190 ? -24.992 5.702 17.320 1.00 98.12 190 LYS A CA 1
ATOM 1453 C C . LYS A 1 190 ? -25.497 5.273 18.687 1.00 98.12 190 LYS A C 1
ATOM 1455 O O . LYS A 1 190 ? -25.962 4.149 18.851 1.00 98.12 190 LYS A O 1
ATOM 1460 N N . ILE A 1 191 ? -25.407 6.172 19.661 1.00 97.75 191 ILE A N 1
ATOM 1461 C CA . ILE A 1 191 ? -25.840 5.922 21.038 1.00 97.75 191 ILE A CA 1
ATOM 1462 C C . ILE A 1 191 ? -27.211 6.566 21.241 1.00 97.75 191 ILE A C 1
ATOM 1464 O O . ILE A 1 191 ? -27.394 7.754 20.962 1.00 97.75 191 ILE A O 1
ATOM 1468 N N . ASN A 1 192 ? -28.180 5.789 21.722 1.00 97.25 192 ASN A N 1
ATOM 1469 C CA . ASN A 1 192 ? -29.506 6.306 22.035 1.00 97.25 192 ASN A CA 1
ATOM 1470 C C . ASN A 1 192 ? -29.454 7.213 23.270 1.00 97.25 192 ASN A C 1
ATOM 1472 O O . ASN A 1 192 ? -28.616 7.053 24.158 1.00 97.25 192 ASN A O 1
ATOM 1476 N N . LYS A 1 193 ? -30.378 8.176 23.336 1.00 95.62 193 LYS A N 1
ATOM 1477 C CA . LYS A 1 193 ? -30.535 9.039 24.514 1.00 95.62 193 LYS A CA 1
ATOM 1478 C C . LYS A 1 193 ? -30.845 8.188 25.749 1.00 95.62 193 LYS A C 1
ATOM 1480 O O . LYS A 1 193 ? -31.571 7.205 25.641 1.00 95.62 193 LYS A O 1
ATOM 1485 N N . LEU A 1 194 ? -30.327 8.618 26.897 1.00 94.50 194 LEU A N 1
ATOM 1486 C CA . LEU A 1 194 ? -30.507 7.958 28.187 1.00 94.50 194 LEU A CA 1
ATOM 1487 C C . LEU A 1 194 ? -31.138 8.930 29.189 1.00 94.50 194 LEU A C 1
ATOM 1489 O O . LEU A 1 194 ? -30.674 10.065 29.331 1.00 94.50 194 LEU A O 1
ATOM 1493 N N . ALA A 1 195 ? -32.182 8.493 29.883 1.00 94.12 195 ALA A N 1
ATOM 1494 C CA . ALA A 1 195 ? -32.896 9.245 30.909 1.00 94.12 195 ALA A CA 1
ATOM 1495 C C . ALA A 1 195 ? -32.701 8.646 32.316 1.00 94.12 195 ALA A C 1
ATOM 1497 O O . ALA A 1 195 ? -32.347 7.483 32.471 1.00 94.12 195 ALA A O 1
ATOM 1498 N N . GLU A 1 196 ? -32.976 9.437 33.361 1.00 90.00 196 GLU A N 1
ATOM 1499 C CA . GLU A 1 196 ? -32.756 9.107 34.789 1.00 90.00 196 GLU A CA 1
ATOM 1500 C C . GLU A 1 196 ? -33.338 7.758 35.277 1.00 90.00 196 GLU A C 1
ATOM 1502 O O . GLU A 1 196 ? -32.901 7.235 36.298 1.00 90.00 196 GLU A O 1
ATOM 1507 N N . LYS A 1 197 ? -34.323 7.178 34.585 1.00 89.69 197 LYS A N 1
ATOM 1508 C CA . LYS A 1 197 ? -34.959 5.905 34.978 1.00 89.69 197 LYS A CA 1
ATOM 1509 C C . LYS A 1 197 ? -34.657 4.745 34.030 1.00 89.69 197 LYS A C 1
ATOM 1511 O O . LYS A 1 197 ? -35.163 3.643 34.246 1.00 89.69 197 LYS A O 1
ATOM 1516 N N . ASP A 1 198 ? -33.865 4.983 32.992 1.00 93.62 198 ASP A N 1
ATOM 1517 C CA . ASP A 1 198 ? -33.526 3.951 32.026 1.00 93.62 198 ASP A CA 1
ATOM 1518 C C . ASP A 1 198 ? -32.550 2.954 32.654 1.00 93.62 198 ASP A C 1
ATOM 1520 O O . ASP A 1 198 ? -31.547 3.329 33.258 1.00 93.62 198 ASP A O 1
ATOM 1524 N N . LYS A 1 199 ? -32.848 1.662 32.500 1.00 95.06 199 LYS A N 1
ATOM 1525 C CA . LYS A 1 199 ? -31.995 0.577 33.011 1.00 95.06 199 LYS A CA 1
ATOM 1526 C C . LYS A 1 199 ? -30.858 0.229 32.063 1.00 95.06 199 LYS A C 1
ATOM 1528 O O . LYS A 1 199 ? -29.866 -0.357 32.477 1.00 95.06 199 LYS A O 1
ATOM 1533 N N . THR A 1 200 ? -31.008 0.559 30.784 1.00 96.81 200 THR A N 1
ATOM 1534 C CA . THR A 1 200 ? -30.089 0.123 29.736 1.00 96.81 200 THR A CA 1
ATOM 1535 C C . THR A 1 200 ? -29.708 1.267 28.817 1.00 96.81 200 THR A C 1
ATOM 1537 O O . THR A 1 200 ? -30.589 1.940 28.280 1.00 96.81 200 THR A O 1
ATOM 1540 N N . LEU A 1 201 ? -28.413 1.416 28.550 1.00 97.25 201 LEU A N 1
ATOM 1541 C CA . LEU A 1 201 ? -27.927 2.205 27.425 1.00 97.25 201 LEU A CA 1
ATOM 1542 C C . LEU A 1 201 ? -27.885 1.319 26.180 1.00 97.25 201 LEU A C 1
ATOM 1544 O O . LEU A 1 201 ? -27.302 0.237 26.205 1.00 97.25 201 LEU A O 1
ATOM 1548 N N . THR A 1 202 ? -28.484 1.781 25.087 1.00 98.00 202 THR A N 1
ATOM 1549 C CA . THR A 1 202 ? -28.564 1.020 23.834 1.00 98.00 202 THR A CA 1
ATOM 1550 C C . THR A 1 202 ? -28.040 1.830 22.660 1.00 98.00 202 THR A C 1
ATOM 1552 O O . THR A 1 202 ? -27.982 3.061 22.707 1.00 98.00 202 THR A O 1
ATOM 1555 N N . GLY A 1 203 ? -27.678 1.141 21.586 1.00 98.00 203 GLY A N 1
ATOM 1556 C CA . GLY A 1 203 ? -27.222 1.782 20.364 1.00 98.00 203 GLY A CA 1
ATOM 1557 C C . GLY A 1 203 ? -26.686 0.780 19.355 1.00 98.00 203 GLY A C 1
ATOM 1558 O O . GLY A 1 203 ? -26.881 -0.431 19.494 1.00 98.00 203 GLY A O 1
ATOM 1559 N N . THR A 1 204 ? -26.004 1.309 18.346 1.00 98.31 204 THR A N 1
ATOM 1560 C CA . THR A 1 204 ? -25.250 0.540 17.354 1.00 98.31 204 THR A CA 1
ATOM 1561 C C . THR A 1 204 ? -23.796 0.994 17.331 1.00 98.31 204 THR A C 1
ATOM 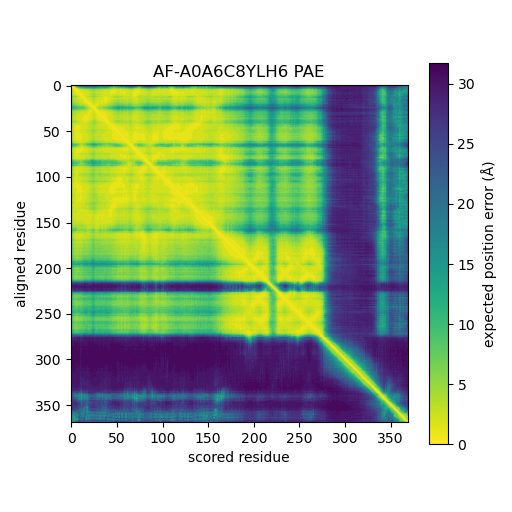1563 O O . THR A 1 204 ? -23.520 2.155 17.619 1.00 98.31 204 THR A O 1
ATOM 1566 N N . THR A 1 20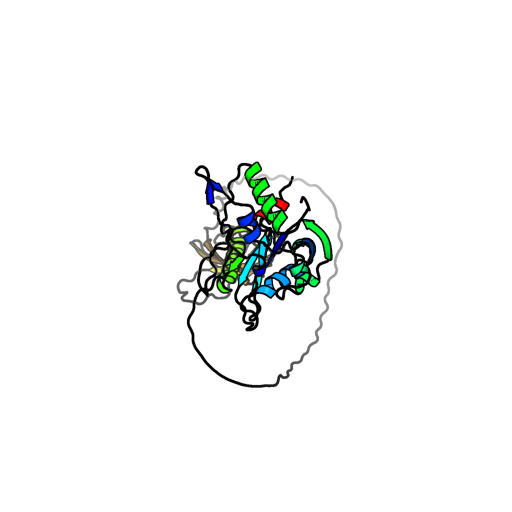5 ? -22.876 0.097 16.996 1.00 98.44 205 THR A N 1
ATOM 1567 C CA . THR A 1 205 ? -21.449 0.351 16.762 1.00 98.44 205 THR A CA 1
ATOM 1568 C C . THR A 1 205 ? -20.865 -0.771 15.884 1.00 98.44 205 THR A C 1
ATOM 1570 O O . THR A 1 205 ? -21.621 -1.481 15.223 1.00 98.44 205 THR A O 1
ATOM 1573 N N . LEU A 1 206 ? -19.542 -0.930 15.825 1.00 98.00 206 LEU A N 1
ATOM 1574 C CA . LEU A 1 206 ? -18.896 -2.032 15.110 1.00 98.00 206 LEU A CA 1
ATOM 1575 C C . LEU A 1 206 ? -19.263 -3.397 15.733 1.00 98.00 206 LEU A C 1
ATOM 1577 O O . LEU A 1 206 ? -19.282 -3.517 16.962 1.00 98.00 206 LEU A O 1
ATOM 1581 N N . PRO A 1 207 ? -19.516 -4.444 14.925 1.00 98.19 207 PRO A N 1
ATOM 1582 C CA . PRO A 1 207 ? -19.714 -5.798 15.434 1.00 98.19 207 PRO A CA 1
ATOM 1583 C C . PRO A 1 207 ? -18.550 -6.270 16.310 1.00 98.19 207 PRO A C 1
ATOM 1585 O O . PRO A 1 207 ? -17.385 -6.064 15.969 1.00 98.19 207 PRO A O 1
ATOM 1588 N N . GLY A 1 208 ? -18.860 -6.898 17.447 1.00 97.19 208 GLY A N 1
ATOM 1589 C CA . GLY A 1 208 ? -17.852 -7.394 18.388 1.00 97.19 208 GLY A CA 1
ATOM 1590 C C . GLY A 1 208 ? -17.127 -6.315 19.203 1.00 97.19 208 GLY A C 1
ATOM 1591 O O . GLY A 1 208 ? -16.296 -6.663 20.039 1.00 97.19 208 GLY A O 1
ATOM 1592 N N . ALA A 1 209 ? -17.432 -5.025 19.014 1.00 97.94 209 ALA A N 1
ATOM 1593 C CA . ALA A 1 209 ? -16.855 -3.967 19.837 1.00 97.94 209 ALA A CA 1
ATOM 1594 C C . ALA A 1 209 ? -17.359 -4.047 21.286 1.00 97.94 209 ALA A C 1
ATOM 1596 O O . ALA A 1 209 ? -18.528 -4.341 21.548 1.00 97.94 209 ALA A O 1
ATOM 1597 N N . THR A 1 210 ? -16.482 -3.741 22.236 1.00 98.00 210 THR A N 1
ATOM 1598 C CA . THR A 1 210 ? -16.830 -3.630 23.654 1.00 98.00 210 THR A CA 1
ATOM 1599 C C . THR A 1 210 ? -17.286 -2.210 23.965 1.00 98.00 210 THR A C 1
ATOM 1601 O O . THR A 1 210 ? -16.616 -1.238 23.626 1.00 98.00 21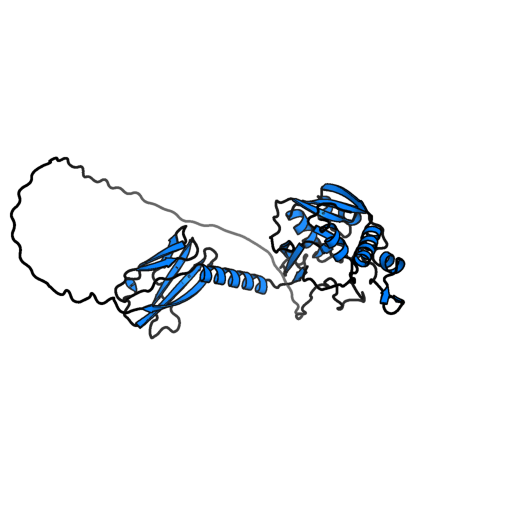0 THR A O 1
ATOM 1604 N N . VAL A 1 211 ? -18.424 -2.091 24.642 1.00 97.69 211 VAL A N 1
ATOM 1605 C CA . VAL A 1 211 ? -19.025 -0.832 25.086 1.00 97.69 211 VAL A CA 1
ATOM 1606 C C . VAL A 1 211 ? -18.948 -0.776 26.600 1.00 97.69 211 VAL A C 1
ATOM 1608 O O . VAL A 1 211 ? -19.543 -1.615 27.267 1.00 97.69 211 VAL A O 1
ATOM 1611 N N . SER A 1 212 ? -18.245 0.211 27.150 1.00 95.38 212 SER A N 1
ATOM 1612 C CA . SER A 1 212 ? -18.149 0.453 28.593 1.00 95.38 212 SER A CA 1
ATOM 1613 C C . SER A 1 212 ? -18.733 1.815 28.940 1.00 95.38 212 SER A C 1
ATOM 1615 O O . SER A 1 212 ? -18.454 2.798 28.256 1.00 95.38 212 SER A O 1
ATOM 1617 N N . VAL A 1 213 ? -19.539 1.892 29.999 1.00 94.50 213 VAL A N 1
ATOM 1618 C CA . VAL A 1 213 ? -20.210 3.134 30.409 1.00 94.50 213 VAL A CA 1
ATOM 1619 C C . VAL A 1 213 ? -19.766 3.527 31.805 1.00 94.50 213 VAL A C 1
ATOM 1621 O O . VAL A 1 213 ? -19.792 2.717 32.726 1.00 94.50 213 VAL A O 1
ATOM 1624 N N . GLN A 1 214 ? -19.402 4.791 31.983 1.00 90.69 214 GLN A N 1
ATOM 1625 C CA . GLN A 1 214 ? -19.007 5.343 33.273 1.00 90.69 214 GLN A CA 1
ATOM 1626 C C . GLN A 1 214 ? -19.738 6.653 33.546 1.00 90.69 214 GLN A C 1
ATOM 1628 O O . GLN A 1 214 ? -19.942 7.458 32.641 1.00 90.69 214 GLN A O 1
ATOM 1633 N N . LYS A 1 215 ? -20.107 6.886 34.806 1.00 88.81 215 LYS A N 1
ATOM 1634 C CA . LYS A 1 215 ? -20.624 8.174 35.286 1.00 88.81 215 LYS A CA 1
ATOM 1635 C C . LYS A 1 215 ? -19.465 9.024 35.807 1.00 88.81 215 LYS A C 1
ATOM 1637 O O . LYS A 1 215 ? -18.634 8.528 36.566 1.00 88.81 215 LYS A O 1
ATOM 1642 N N . ALA A 1 216 ? -19.417 10.301 35.434 1.00 80.31 216 ALA A N 1
ATOM 1643 C CA . ALA A 1 216 ? -18.426 11.237 35.957 1.00 80.31 216 ALA A CA 1
ATOM 1644 C C . ALA A 1 216 ? -18.604 11.418 37.476 1.00 80.31 216 ALA A C 1
ATOM 1646 O O . ALA A 1 216 ? -19.720 11.634 37.953 1.00 80.31 216 ALA A O 1
ATOM 1647 N N . THR A 1 217 ? -17.514 11.351 38.246 1.00 70.62 217 THR A N 1
ATOM 1648 C CA . THR A 1 217 ? -17.541 11.582 39.699 1.00 70.62 217 THR A CA 1
ATOM 1649 C C . THR A 1 217 ? -16.818 12.878 40.061 1.00 70.62 217 THR A C 1
ATOM 1651 O O . THR A 1 217 ? -15.808 13.239 39.459 1.00 70.62 217 THR A O 1
ATOM 1654 N N . ALA A 1 218 ? -17.337 13.587 41.070 1.00 57.00 218 ALA A N 1
ATOM 1655 C CA . ALA A 1 218 ? -16.874 14.921 41.469 1.00 57.00 218 ALA A CA 1
ATOM 1656 C C . ALA A 1 218 ? -15.406 14.983 41.953 1.00 57.00 218 ALA A C 1
ATOM 1658 O O . ALA A 1 218 ? -14.845 16.070 42.026 1.00 57.00 218 ALA A O 1
ATOM 1659 N N . ASN A 1 219 ? -14.773 13.833 42.236 1.00 53.16 219 ASN A N 1
ATOM 1660 C CA . ASN A 1 219 ? -13.405 13.728 42.766 1.00 53.16 219 ASN A CA 1
ATOM 1661 C C . ASN A 1 219 ? -12.432 12.960 41.848 1.00 53.16 219 ASN A C 1
ATOM 1663 O O . ASN A 1 219 ? -11.360 12.559 42.299 1.00 53.16 219 ASN A O 1
ATOM 1667 N N . ALA A 1 220 ? -12.761 12.731 40.573 1.00 54.78 220 ALA A N 1
ATOM 1668 C CA . ALA A 1 220 ? -11.942 11.911 39.679 1.00 54.78 220 ALA A CA 1
ATOM 1669 C C . ALA A 1 220 ? -10.660 12.616 39.183 1.00 54.78 220 ALA A C 1
ATOM 1671 O O . ALA A 1 220 ? -10.479 12.852 37.990 1.00 54.78 220 ALA A O 1
ATOM 1672 N N . ARG A 1 221 ? -9.697 12.865 40.078 1.00 47.16 221 ARG A N 1
ATOM 1673 C CA . ARG A 1 221 ? -8.292 12.690 39.695 1.00 47.16 221 ARG A CA 1
ATOM 1674 C C . ARG A 1 221 ? -8.027 11.178 39.652 1.00 47.16 221 ARG A C 1
ATOM 1676 O O . ARG A 1 221 ? -7.725 10.566 40.664 1.00 47.16 221 ARG A O 1
ATOM 1683 N N . MET A 1 222 ? -8.165 10.598 38.459 1.00 48.78 222 MET A N 1
ATOM 1684 C CA . MET A 1 222 ? -7.450 9.388 38.014 1.00 48.78 222 MET A CA 1
ATOM 1685 C C . MET A 1 222 ? -7.774 8.015 38.642 1.00 48.78 222 MET A C 1
ATOM 1687 O O . MET A 1 222 ? -6.881 7.185 38.773 1.00 48.78 222 MET A O 1
ATOM 1691 N N . ALA A 1 223 ? -9.039 7.694 38.915 1.00 44.28 223 ALA A N 1
ATOM 1692 C CA . ALA A 1 223 ? -9.440 6.287 39.037 1.00 44.28 223 ALA A CA 1
ATOM 1693 C C . ALA A 1 223 ? -10.771 6.045 38.314 1.00 44.28 223 ALA A C 1
ATOM 1695 O O . ALA A 1 223 ? -11.845 6.260 38.875 1.00 44.28 223 ALA A O 1
ATOM 1696 N N . LEU A 1 224 ? -10.694 5.625 37.046 1.00 52.25 224 LEU A N 1
ATOM 1697 C CA . LEU A 1 224 ? -11.832 5.052 36.330 1.00 52.25 224 LEU A CA 1
ATOM 1698 C C . LEU A 1 224 ? -12.079 3.663 36.938 1.00 52.25 224 LEU A C 1
ATOM 1700 O O . LEU A 1 224 ? -11.378 2.709 36.610 1.00 52.25 224 LEU A O 1
ATOM 1704 N N . ALA A 1 225 ? -13.029 3.543 37.866 1.00 52.81 225 ALA A N 1
ATOM 1705 C CA . ALA A 1 225 ? -13.523 2.228 38.266 1.00 52.81 225 ALA A CA 1
ATOM 1706 C C . ALA A 1 225 ? -14.122 1.520 37.036 1.00 52.81 225 ALA A C 1
ATOM 1708 O O . ALA A 1 225 ? -14.698 2.181 36.168 1.00 52.81 225 ALA A O 1
ATOM 1709 N N . ALA A 1 226 ? -13.998 0.192 36.952 1.00 63.53 226 ALA A N 1
ATOM 1710 C CA . ALA A 1 226 ? -14.607 -0.581 35.872 1.00 63.53 226 ALA A CA 1
ATOM 1711 C C . ALA A 1 226 ? -16.131 -0.362 35.875 1.00 63.53 226 ALA A C 1
ATOM 1713 O O . ALA A 1 226 ? -16.833 -0.804 36.783 1.00 63.53 226 ALA A O 1
ATOM 1714 N N . GLY A 1 227 ? -16.630 0.379 34.885 1.00 74.25 227 GLY A N 1
ATOM 1715 C CA . GLY A 1 227 ? -18.059 0.575 34.667 1.00 74.25 227 GLY A CA 1
ATOM 1716 C C . GLY A 1 227 ? -18.708 -0.655 34.025 1.00 74.25 227 GLY A C 1
ATOM 1717 O O . GLY A 1 227 ? -17.993 -1.522 33.506 1.00 74.25 227 GLY A O 1
ATOM 1718 N N . PRO A 1 228 ? -20.051 -0.748 34.027 1.00 91.25 228 PRO A N 1
ATOM 1719 C CA . PRO A 1 228 ? -20.746 -1.802 33.301 1.00 91.25 228 PRO A CA 1
ATOM 1720 C C . PRO A 1 228 ? -20.338 -1.808 31.827 1.00 91.25 228 PRO A C 1
ATOM 1722 O O . PRO A 1 228 ? -20.064 -0.761 31.228 1.00 91.25 228 PRO A O 1
ATOM 1725 N N . ASN A 1 229 ? -20.291 -3.004 31.250 1.00 94.38 229 ASN A N 1
ATOM 1726 C CA . ASN A 1 229 ? -19.920 -3.199 29.861 1.00 94.38 229 ASN A CA 1
ATOM 1727 C C . ASN A 1 229 ? -20.785 -4.262 29.177 1.00 94.38 229 ASN A C 1
ATOM 1729 O O . ASN A 1 229 ? -21.452 -5.059 29.834 1.00 94.38 229 ASN A O 1
ATOM 1733 N N . ALA A 1 230 ? -20.792 -4.226 27.848 1.00 96.31 230 ALA A N 1
ATOM 1734 C CA . ALA A 1 230 ? -21.367 -5.253 26.991 1.00 96.31 230 ALA A CA 1
ATOM 1735 C C . ALA A 1 230 ? -20.619 -5.291 25.654 1.00 96.31 230 ALA A C 1
ATOM 1737 O O . ALA A 1 230 ? -19.989 -4.310 25.261 1.00 96.31 230 ALA A O 1
ATOM 1738 N N . THR A 1 231 ? -20.734 -6.398 24.930 1.00 97.44 231 THR A N 1
ATOM 1739 C CA . THR A 1 231 ? -20.200 -6.536 23.570 1.00 97.44 231 THR A CA 1
ATOM 1740 C C . THR A 1 231 ? -21.321 -6.351 22.551 1.00 97.44 231 THR A C 1
ATOM 1742 O O . THR A 1 231 ? -22.432 -6.847 22.747 1.00 97.44 231 THR A O 1
ATOM 1745 N N . ALA A 1 232 ? -21.044 -5.624 21.471 1.00 97.88 232 ALA A N 1
ATOM 1746 C CA . ALA A 1 232 ? -21.962 -5.462 20.354 1.00 97.88 232 ALA A CA 1
ATOM 1747 C C . ALA A 1 232 ? -22.130 -6.781 19.584 1.00 97.88 232 ALA A C 1
ATOM 1749 O O . ALA A 1 232 ? -21.158 -7.500 19.342 1.00 97.88 232 ALA A O 1
ATOM 1750 N N . ASP A 1 233 ? -23.362 -7.093 19.187 1.00 98.00 233 ASP A N 1
ATOM 1751 C CA . ASP A 1 233 ? -23.676 -8.316 18.449 1.00 98.00 233 ASP A CA 1
ATOM 1752 C C . ASP A 1 233 ? -23.150 -8.292 16.997 1.00 98.00 233 ASP A C 1
ATOM 1754 O O . ASP A 1 233 ? -22.497 -7.345 16.556 1.00 98.00 233 ASP A O 1
ATOM 1758 N N . ALA A 1 234 ? -23.441 -9.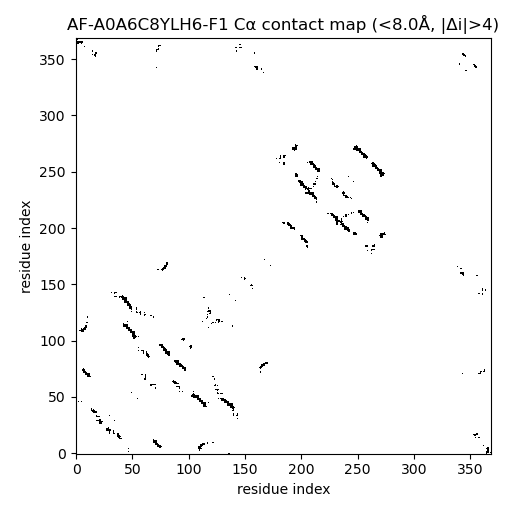344 16.225 1.00 97.19 234 ALA A N 1
ATOM 1759 C CA . ALA A 1 234 ? -23.021 -9.456 14.825 1.00 97.19 234 ALA A CA 1
ATOM 1760 C C . ALA A 1 234 ? -23.567 -8.335 13.914 1.00 97.19 234 ALA A C 1
ATOM 1762 O O . ALA A 1 234 ? -22.993 -8.072 12.860 1.00 97.19 234 ALA A O 1
ATOM 1763 N N . ASN A 1 235 ? -24.649 -7.663 14.321 1.00 96.75 235 ASN A N 1
ATOM 1764 C CA . ASN A 1 235 ? -25.230 -6.514 13.624 1.00 96.75 235 ASN A CA 1
ATOM 1765 C C . ASN A 1 235 ? -24.772 -5.176 14.229 1.00 96.75 235 ASN A C 1
ATOM 1767 O O . ASN A 1 235 ? -25.291 -4.120 13.863 1.00 96.75 235 ASN A O 1
ATOM 1771 N N . GLY A 1 236 ? -23.835 -5.207 15.180 1.00 97.50 236 GLY A N 1
ATOM 1772 C CA . GLY A 1 236 ? -23.322 -4.027 15.855 1.00 97.50 236 GLY A CA 1
ATOM 1773 C C . GLY A 1 236 ? -24.245 -3.467 16.935 1.00 97.50 236 GLY A C 1
ATOM 1774 O O . GLY A 1 236 ? -23.958 -2.405 17.482 1.00 97.50 236 GLY A O 1
ATOM 1775 N N . LYS A 1 237 ? -25.361 -4.123 17.272 1.00 98.12 237 LYS A N 1
ATOM 1776 C CA . LYS A 1 237 ? -26.288 -3.626 18.296 1.00 98.12 237 LYS A CA 1
ATOM 1777 C C . LYS A 1 237 ? -25.771 -3.973 19.688 1.00 98.12 237 LYS A C 1
ATOM 1779 O O . LYS A 1 237 ? -25.342 -5.094 19.940 1.00 98.12 237 LYS A O 1
ATOM 1784 N N . PHE A 1 238 ? -25.859 -3.023 20.617 1.00 98.25 238 PHE A N 1
ATOM 1785 C CA . PHE A 1 238 ? -25.459 -3.228 22.010 1.00 98.25 238 PHE A CA 1
ATOM 1786 C C . PHE A 1 238 ? -26.563 -2.821 22.994 1.00 98.25 238 PHE A C 1
ATOM 1788 O O . PHE A 1 238 ? -27.444 -2.010 22.688 1.00 98.25 238 PHE A O 1
ATOM 1795 N N . SER A 1 239 ? -26.500 -3.396 24.196 1.00 97.88 239 SER A N 1
ATOM 1796 C CA . SER A 1 239 ? -27.335 -3.042 25.344 1.00 97.88 239 SER A CA 1
ATOM 1797 C C . SER A 1 239 ? -26.525 -3.225 26.625 1.00 97.88 239 SER A C 1
ATOM 1799 O O . SER A 1 239 ? -26.257 -4.354 27.022 1.00 97.88 239 SER A O 1
ATOM 1801 N N . VAL A 1 240 ? -26.133 -2.124 27.263 1.00 97.62 240 VAL A N 1
ATOM 1802 C CA . VAL A 1 240 ? -25.381 -2.123 28.526 1.00 97.62 240 VAL A CA 1
ATOM 1803 C C . VAL A 1 240 ? -26.348 -1.875 29.677 1.00 97.62 240 VAL A C 1
ATOM 1805 O O . VAL A 1 240 ? -27.060 -0.872 29.655 1.00 97.62 240 VAL A O 1
ATOM 1808 N N . ASP A 1 241 ? -26.368 -2.747 30.686 1.00 96.50 241 ASP A N 1
ATOM 1809 C CA . ASP A 1 241 ? -27.101 -2.499 31.935 1.00 96.50 241 ASP A CA 1
ATOM 1810 C C . ASP A 1 241 ? -26.381 -1.421 32.757 1.00 96.50 241 ASP A C 1
ATOM 1812 O O . ASP A 1 241 ? -25.258 -1.612 33.219 1.00 96.50 241 ASP A O 1
ATOM 1816 N N . VAL A 1 242 ? -27.027 -0.269 32.923 1.00 94.69 242 VAL A N 1
ATOM 1817 C CA . VAL A 1 242 ? -26.488 0.907 33.622 1.00 94.69 242 VAL A CA 1
ATOM 1818 C C . VAL A 1 242 ? -27.118 1.110 34.998 1.00 94.69 242 VAL A C 1
ATOM 1820 O O . VAL A 1 242 ? -26.872 2.128 35.645 1.00 94.69 242 VAL A O 1
ATOM 1823 N N . THR A 1 243 ? -27.907 0.147 35.481 1.00 93.56 243 THR A N 1
ATOM 1824 C CA . THR A 1 243 ? -28.629 0.250 36.758 1.00 93.56 243 THR A CA 1
ATOM 1825 C C . THR A 1 243 ? -27.679 0.514 37.933 1.00 93.56 243 THR A C 1
ATOM 1827 O O . THR A 1 243 ? -27.998 1.299 38.824 1.00 93.56 243 THR A O 1
ATOM 1830 N N . SER A 1 244 ? -26.472 -0.063 37.908 1.00 90.69 244 SER A N 1
ATOM 1831 C CA . SER A 1 244 ? -25.445 0.122 38.946 1.00 90.69 244 SER A CA 1
ATOM 1832 C C . SER A 1 244 ? -24.897 1.552 39.044 1.00 90.69 244 SER A C 1
ATOM 1834 O O . SER A 1 244 ? -24.317 1.915 40.067 1.00 90.69 244 SER A O 1
ATOM 1836 N N . LEU A 1 245 ? -25.092 2.383 38.013 1.00 89.50 245 LEU A N 1
ATOM 1837 C CA . LEU A 1 245 ? -24.572 3.750 37.962 1.00 89.50 245 LEU A CA 1
ATOM 1838 C C . LEU A 1 245 ? -25.460 4.771 38.692 1.00 89.50 245 LEU A C 1
ATOM 1840 O O . LEU A 1 245 ? -25.022 5.907 38.889 1.00 89.50 245 LEU A O 1
ATOM 1844 N N . ASN A 1 246 ? -26.680 4.392 39.106 1.00 90.12 246 ASN A N 1
ATOM 1845 C CA . ASN A 1 246 ? -27.628 5.256 39.827 1.00 90.12 246 ASN A CA 1
ATOM 1846 C C . ASN A 1 246 ? -27.739 6.660 39.199 1.00 90.12 246 ASN A C 1
ATOM 1848 O O . ASN A 1 246 ? -27.484 7.684 39.847 1.00 90.12 246 ASN A O 1
ATOM 1852 N N . LEU A 1 247 ? -28.052 6.687 37.902 1.00 91.44 247 LEU A N 1
ATOM 1853 C CA . LEU A 1 247 ? -28.063 7.903 37.095 1.00 91.44 247 LEU A CA 1
ATOM 1854 C C . LEU A 1 247 ? -29.199 8.852 37.503 1.00 91.44 247 LEU A C 1
ATOM 1856 O O . LEU A 1 247 ? -30.285 8.428 37.893 1.00 91.44 247 LEU A O 1
ATOM 1860 N N . LYS A 1 248 ? -28.929 10.150 37.402 1.00 92.50 248 LYS A N 1
ATOM 1861 C CA . LYS A 1 248 ? -29.801 11.287 37.698 1.00 92.50 248 LYS A CA 1
ATOM 1862 C C . LYS A 1 248 ? -29.776 12.262 36.537 1.00 92.50 248 LYS A C 1
ATOM 1864 O O . LYS A 1 248 ? -28.770 12.371 35.837 1.00 92.50 248 LYS A O 1
ATOM 1869 N N . LYS A 1 249 ? -30.872 12.998 36.331 1.00 93.62 249 LYS A N 1
ATOM 1870 C CA . LYS A 1 249 ? -30.904 14.079 35.341 1.00 93.62 249 LYS A CA 1
ATOM 1871 C C . LYS A 1 249 ? -29.703 15.010 35.545 1.00 93.62 249 LYS A C 1
ATOM 1873 O O . LYS A 1 249 ? -29.496 15.519 36.643 1.00 93.62 249 LYS A O 1
ATOM 1878 N N . GLY A 1 250 ? -28.974 15.286 34.468 1.00 90.56 250 GLY A N 1
ATOM 1879 C CA . GLY A 1 250 ? -27.807 16.168 34.488 1.00 90.56 250 GLY A CA 1
ATOM 1880 C C . GLY A 1 250 ? -26.481 15.465 34.779 1.00 90.56 250 GLY A C 1
ATOM 1881 O O . GLY A 1 250 ? -25.438 16.092 34.605 1.00 90.56 250 GLY A O 1
ATOM 1882 N N . ASP A 1 251 ? -26.495 14.181 35.152 1.00 92.00 251 ASP A N 1
ATOM 1883 C CA . ASP A 1 251 ? -25.265 13.399 35.251 1.00 92.00 251 ASP A CA 1
ATOM 1884 C C . ASP A 1 251 ? -24.561 13.339 33.896 1.00 92.00 251 ASP A C 1
ATOM 1886 O O . ASP A 1 251 ? -25.193 13.137 32.855 1.00 92.00 251 ASP A O 1
ATOM 1890 N N . GLN A 1 252 ? -23.238 13.479 33.921 1.00 92.31 252 GLN A N 1
ATOM 1891 C CA . GLN A 1 252 ? -22.400 13.247 32.752 1.00 92.31 252 GLN A CA 1
ATOM 1892 C C . GLN A 1 252 ? -21.985 11.781 32.714 1.00 92.31 252 GLN A C 1
ATOM 1894 O O . GLN A 1 252 ? -21.500 11.241 33.713 1.00 92.31 252 GLN A O 1
ATOM 1899 N N . ILE A 1 253 ? -22.150 11.153 31.554 1.00 92.31 253 ILE A N 1
ATOM 1900 C CA . ILE A 1 253 ? -21.653 9.808 31.283 1.00 92.31 253 ILE A CA 1
ATOM 1901 C C . ILE A 1 253 ? -20.610 9.842 30.170 1.00 92.31 253 ILE A C 1
ATOM 1903 O O . ILE A 1 253 ? -20.741 10.583 29.195 1.00 92.31 253 ILE A O 1
ATOM 1907 N N . THR A 1 254 ? -19.602 8.990 30.310 1.00 93.56 254 THR A N 1
ATOM 1908 C CA . THR A 1 254 ? -18.612 8.683 29.283 1.00 93.56 254 THR A CA 1
ATOM 1909 C C . THR A 1 254 ? -18.839 7.250 28.836 1.00 93.56 254 THR A C 1
ATOM 1911 O O . THR A 1 254 ? -18.782 6.325 29.645 1.00 93.56 254 THR A O 1
ATOM 1914 N N . THR A 1 255 ? -19.106 7.066 27.548 1.00 95.19 255 THR A N 1
ATOM 1915 C CA . THR A 1 255 ? -19.174 5.752 26.910 1.00 95.19 255 THR A CA 1
ATOM 1916 C C . THR A 1 255 ? -17.894 5.528 26.124 1.00 95.19 255 THR A C 1
ATOM 1918 O O . THR A 1 255 ? -17.618 6.274 25.187 1.00 95.19 255 THR A O 1
ATOM 1921 N N . THR A 1 256 ? -17.115 4.521 26.497 1.00 96.56 256 THR A N 1
ATOM 1922 C CA . THR A 1 256 ? -15.931 4.083 25.755 1.00 96.56 256 THR A CA 1
ATOM 1923 C C . THR A 1 256 ? -16.327 2.937 24.841 1.00 96.56 256 THR A C 1
ATOM 1925 O O . THR A 1 256 ? -16.901 1.951 25.302 1.00 96.56 256 THR A O 1
ATOM 1928 N N . ILE A 1 257 ? -16.017 3.071 23.556 1.00 97.38 257 ILE A N 1
ATOM 1929 C CA . ILE A 1 257 ? -16.151 1.998 22.575 1.00 97.38 257 ILE A CA 1
ATOM 1930 C C . ILE A 1 257 ? -14.750 1.531 22.209 1.00 97.38 257 ILE A C 1
ATOM 1932 O O . ILE A 1 257 ? -13.930 2.360 21.814 1.00 97.38 257 ILE A O 1
ATOM 1936 N N . THR A 1 258 ? -14.505 0.230 22.323 1.00 97.50 258 THR A N 1
ATOM 1937 C CA . THR A 1 258 ? -13.244 -0.421 21.956 1.00 97.50 258 THR A CA 1
ATOM 1938 C C . THR A 1 258 ? -13.517 -1.464 20.881 1.00 97.50 258 THR A C 1
ATOM 1940 O O . THR A 1 258 ? -14.354 -2.343 21.087 1.00 97.50 258 THR A O 1
ATOM 1943 N N . ASP A 1 259 ? -12.851 -1.368 19.734 1.00 97.12 259 ASP A N 1
ATOM 1944 C CA . ASP A 1 259 ? -12.986 -2.352 18.658 1.00 97.12 259 ASP A CA 1
ATOM 1945 C C . ASP A 1 259 ? -12.299 -3.694 19.013 1.00 97.12 259 ASP A C 1
ATOM 1947 O O . ASP A 1 259 ? -11.584 -3.783 20.016 1.00 97.12 259 ASP A O 1
ATOM 1951 N N . PRO A 1 260 ? -12.497 -4.764 18.218 1.00 96.38 260 PRO A N 1
ATOM 1952 C CA . PRO A 1 260 ? -11.845 -6.054 18.462 1.00 96.38 260 PRO A CA 1
ATOM 1953 C C . PRO A 1 260 ? -10.308 -6.030 18.423 1.00 96.38 260 PRO A C 1
ATOM 1955 O O . PRO A 1 260 ? -9.683 -6.959 18.930 1.00 96.38 260 PRO A O 1
ATOM 1958 N N . ASN A 1 261 ? -9.702 -4.992 17.839 1.00 94.44 261 ASN A N 1
ATOM 1959 C CA . ASN A 1 261 ? -8.250 -4.819 17.767 1.00 94.44 261 ASN A CA 1
ATOM 1960 C C . ASN A 1 261 ? -7.697 -4.012 18.958 1.00 94.44 261 ASN A C 1
ATOM 1962 O O . ASN A 1 261 ? -6.486 -3.848 19.076 1.00 94.44 261 ASN A O 1
ATOM 1966 N N . GLY A 1 262 ? -8.564 -3.525 19.852 1.00 95.25 262 GLY A N 1
ATOM 1967 C CA . GLY A 1 262 ? -8.187 -2.773 21.047 1.00 95.25 262 GLY A CA 1
ATOM 1968 C C . GLY A 1 262 ? -8.137 -1.253 20.866 1.00 95.25 262 GLY A C 1
ATOM 1969 O O . GLY A 1 262 ? -7.887 -0.547 21.846 1.00 95.25 262 GLY A O 1
ATOM 1970 N N . TYR A 1 263 ? -8.418 -0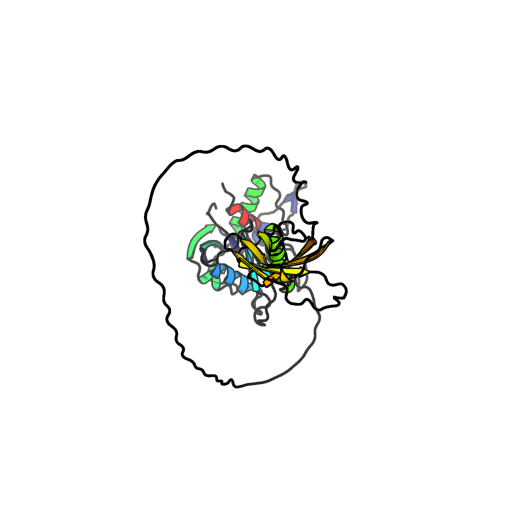.720 19.673 1.00 96.81 263 TYR A N 1
ATOM 1971 C CA . TYR A 1 263 ? -8.504 0.727 19.462 1.00 96.81 263 TYR A CA 1
ATOM 1972 C C . TYR A 1 263 ? -9.778 1.268 20.096 1.00 96.81 263 TYR A C 1
ATOM 1974 O O . TYR A 1 263 ? -10.843 0.658 19.992 1.00 96.81 263 TYR A O 1
ATOM 1982 N N . SER A 1 264 ? -9.693 2.421 20.764 1.00 96.38 264 SER A N 1
ATOM 1983 C CA . SER A 1 264 ? -10.821 2.940 21.535 1.00 96.38 264 SER A CA 1
ATOM 1984 C C . SER A 1 264 ? -11.050 4.435 21.373 1.00 96.38 264 SER A C 1
ATOM 1986 O O . SER A 1 264 ? -10.138 5.221 21.133 1.00 96.38 264 SER A O 1
ATOM 1988 N N . THR A 1 265 ? -12.307 4.846 21.514 1.00 97.31 265 THR A N 1
ATOM 1989 C CA . THR A 1 265 ? -12.689 6.258 21.559 1.00 97.31 265 THR A CA 1
ATOM 1990 C C . THR A 1 265 ? -13.875 6.465 22.495 1.00 97.31 265 THR A C 1
ATOM 1992 O O . THR A 1 265 ? -14.579 5.516 22.847 1.00 97.31 265 THR A O 1
ATOM 1995 N N . THR A 1 266 ? -14.089 7.707 22.932 1.00 96.19 266 THR A N 1
ATOM 1996 C CA . THR A 1 266 ? -15.103 8.031 23.942 1.00 96.19 266 THR A CA 1
ATOM 1997 C C . THR A 1 266 ? -16.189 8.952 23.406 1.00 96.19 266 THR A C 1
ATOM 1999 O O . THR A 1 266 ? -15.949 9.817 22.565 1.00 96.19 266 THR A O 1
ATOM 2002 N N . PHE A 1 267 ? -17.395 8.774 23.938 1.00 95.81 267 PHE A N 1
ATOM 2003 C CA . PHE A 1 267 ? -18.581 9.569 23.652 1.00 95.81 267 PHE A CA 1
ATOM 2004 C C . PHE A 1 267 ? -19.144 10.083 24.970 1.00 95.81 267 PHE A C 1
ATOM 2006 O O . PHE A 1 267 ? -19.380 9.304 25.893 1.00 95.81 267 PHE A O 1
ATOM 2013 N N . GLN A 1 268 ? -19.364 11.390 25.064 1.00 94.25 268 GLN A N 1
ATOM 2014 C CA . GLN A 1 268 ? -19.928 12.008 26.260 1.00 94.25 268 GLN A CA 1
ATOM 2015 C C . GLN A 1 268 ? -21.392 12.361 26.034 1.00 94.25 268 GLN A C 1
ATOM 2017 O O . GLN A 1 268 ? -21.769 12.845 24.965 1.00 94.25 268 GLN A O 1
ATOM 2022 N N . ALA A 1 269 ? -22.217 12.125 27.048 1.00 93.50 269 ALA A N 1
ATOM 2023 C CA . ALA A 1 269 ? -23.623 12.494 27.029 1.00 93.50 269 ALA A CA 1
ATOM 2024 C C . ALA A 1 269 ? -24.094 12.927 28.417 1.00 93.50 269 ALA A C 1
ATOM 2026 O O . ALA A 1 269 ? -23.577 12.485 29.441 1.00 93.50 269 ALA A O 1
ATOM 2027 N N . THR A 1 270 ? -25.123 13.769 28.437 1.00 94.69 270 THR A N 1
ATOM 2028 C CA . THR A 1 270 ? -25.808 14.173 29.665 1.00 94.69 270 THR A CA 1
ATOM 2029 C C . THR A 1 270 ? -27.117 13.405 29.803 1.00 94.69 270 THR A C 1
ATOM 2031 O O . THR A 1 270 ? -27.922 13.369 28.867 1.00 94.69 270 THR A O 1
ATOM 2034 N N . VAL A 1 271 ? -27.347 12.819 30.977 1.00 94.56 271 VAL A N 1
ATOM 2035 C CA . VAL A 1 271 ? -28.572 12.076 31.295 1.00 94.56 271 VAL A CA 1
ATOM 2036 C C . VAL A 1 271 ? -29.773 13.022 31.306 1.00 94.56 271 VAL A C 1
ATOM 2038 O O . VAL A 1 271 ? -29.765 14.073 31.955 1.00 94.56 271 VAL A O 1
ATOM 2041 N N . GLN A 1 272 ? -30.827 12.648 30.585 1.00 94.50 272 GLN A N 1
ATOM 2042 C CA . GLN A 1 272 ? -32.037 13.452 30.434 1.00 94.50 272 GLN A CA 1
ATOM 2043 C C . GLN A 1 272 ? -33.010 13.245 31.597 1.00 94.50 272 GLN A C 1
ATOM 2045 O O . GLN A 1 272 ? -32.936 12.273 32.351 1.00 94.50 272 GLN A O 1
ATOM 2050 N N . ALA A 1 273 ? -33.951 14.180 31.743 1.00 90.75 273 ALA A N 1
ATOM 2051 C CA . ALA A 1 273 ? -35.061 13.996 32.667 1.00 90.75 273 ALA A CA 1
ATOM 2052 C C . ALA A 1 273 ? -35.869 12.760 32.255 1.00 90.75 273 ALA A C 1
ATOM 2054 O O . ALA A 1 273 ? -36.066 12.524 31.063 1.00 90.75 273 ALA A O 1
ATOM 2055 N N . ALA A 1 274 ? -36.370 12.004 33.231 1.00 86.19 274 ALA A N 1
ATOM 2056 C CA . ALA A 1 274 ? -37.363 10.977 32.944 1.00 86.19 274 ALA A CA 1
ATOM 2057 C C . ALA A 1 274 ? -38.572 11.605 32.231 1.00 86.19 274 ALA A C 1
ATOM 2059 O O . ALA A 1 274 ? -38.999 12.706 32.594 1.00 86.19 274 ALA A O 1
ATOM 2060 N N . ALA A 1 275 ? -39.126 10.910 31.236 1.00 78.69 275 ALA A N 1
ATOM 2061 C CA . ALA A 1 275 ? -40.354 11.348 30.589 1.00 78.69 275 ALA A CA 1
ATOM 2062 C C . ALA A 1 275 ? -41.455 11.514 31.649 1.00 78.69 275 ALA A C 1
ATOM 2064 O O . ALA A 1 275 ? -41.718 10.603 32.439 1.00 78.69 275 ALA A O 1
ATOM 2065 N N . THR A 1 276 ? -42.083 12.687 31.693 1.00 70.44 276 THR A N 1
ATOM 2066 C CA . THR A 1 276 ? -43.291 12.889 32.490 1.00 70.44 276 THR A CA 1
ATOM 2067 C C . THR A 1 276 ? -44.418 12.148 31.788 1.00 70.44 276 THR A C 1
ATOM 2069 O O . THR A 1 276 ? -44.734 12.469 30.641 1.00 70.44 276 THR A O 1
ATOM 2072 N N . THR A 1 277 ? -45.026 11.162 32.442 1.00 56.16 277 THR A N 1
ATOM 2073 C CA . THR A 1 277 ? -46.330 10.664 31.994 1.00 56.16 277 THR A CA 1
ATOM 2074 C C . THR A 1 277 ? -47.281 11.861 31.920 1.00 56.16 277 THR A C 1
ATOM 2076 O O . THR A 1 277 ? -47.315 12.639 32.882 1.00 56.16 277 THR A O 1
ATOM 2079 N N . PRO A 1 278 ? -48.022 12.061 30.811 1.00 50.28 278 PRO A N 1
ATOM 2080 C CA . PRO A 1 278 ? -49.124 13.013 30.801 1.00 50.28 278 PRO A CA 1
ATOM 2081 C C . PRO A 1 278 ? -50.032 12.731 32.006 1.00 50.28 278 PRO A C 1
ATOM 2083 O O . PRO A 1 278 ? -50.150 11.562 32.388 1.00 50.28 278 PRO A O 1
ATOM 2086 N N . PRO A 1 279 ? -50.647 13.753 32.627 1.00 46.38 279 PRO A N 1
ATOM 2087 C CA . PRO A 1 279 ? -51.621 13.512 33.678 1.00 46.38 279 PRO A CA 1
ATOM 2088 C C . PRO A 1 279 ? -52.671 12.539 33.145 1.00 46.38 279 PRO A C 1
ATOM 2090 O O . PRO A 1 279 ? -53.230 12.764 32.070 1.00 46.38 279 PRO A O 1
ATOM 2093 N N . ASP A 1 280 ? -52.900 11.456 33.882 1.00 50.47 280 ASP A N 1
ATOM 2094 C CA . ASP A 1 280 ? -54.077 10.619 33.707 1.00 50.47 280 ASP A CA 1
ATOM 2095 C C . ASP A 1 280 ? -55.292 11.514 33.967 1.00 50.47 280 ASP A C 1
ATOM 2097 O O . ASP A 1 280 ? -55.649 11.798 35.113 1.00 50.47 280 ASP A O 1
ATOM 2101 N N . ASN A 1 281 ? -55.866 12.069 32.898 1.00 45.66 281 ASN A N 1
ATOM 2102 C CA . ASN A 1 281 ? -57.149 12.745 32.966 1.00 45.66 281 ASN A CA 1
ATOM 2103 C C . ASN A 1 281 ? -58.191 11.640 33.124 1.00 45.66 281 ASN A C 1
ATOM 2105 O O . ASN A 1 281 ? -58.797 11.194 32.149 1.00 45.66 281 ASN A O 1
ATOM 2109 N N . GLY A 1 282 ? -58.335 11.181 34.368 1.00 51.22 282 GLY A N 1
ATOM 2110 C CA . GLY A 1 282 ? -59.294 10.176 34.781 1.00 51.22 282 GLY A CA 1
ATOM 2111 C C . GLY A 1 282 ? -60.699 10.596 34.378 1.00 51.22 282 GLY A C 1
ATOM 2112 O O . GLY A 1 282 ? -61.382 11.318 35.101 1.00 51.22 282 GLY A O 1
ATOM 2113 N N . ASN A 1 283 ? -61.139 10.123 33.216 1.00 40.59 283 ASN A N 1
ATOM 2114 C CA . ASN A 1 283 ? -62.537 10.124 32.845 1.00 40.59 283 ASN A CA 1
ATOM 2115 C C . ASN A 1 283 ? -63.123 8.799 33.320 1.00 40.59 283 ASN A C 1
ATOM 2117 O O . ASN A 1 283 ? -63.147 7.804 32.596 1.00 40.59 283 ASN A O 1
ATOM 2121 N N . GLY A 1 284 ? -63.554 8.788 34.580 1.00 49.28 284 GLY A N 1
ATOM 2122 C CA . GLY A 1 284 ? -64.458 7.763 35.065 1.00 49.28 284 GLY A CA 1
ATOM 2123 C C . GLY A 1 284 ? -65.762 7.859 34.283 1.00 49.28 284 GLY A C 1
ATOM 2124 O O . GLY A 1 284 ? -66.480 8.847 34.396 1.00 49.28 284 GLY A O 1
ATOM 2125 N N . ASN A 1 285 ? -66.080 6.823 33.513 1.00 38.41 285 ASN A N 1
ATOM 2126 C CA . ASN A 1 285 ? -67.452 6.571 33.112 1.00 38.41 285 ASN A CA 1
ATOM 2127 C C . ASN A 1 285 ? -67.787 5.114 33.417 1.00 38.41 285 ASN A C 1
ATOM 2129 O O . ASN A 1 285 ? -67.189 4.190 32.865 1.00 38.41 285 ASN A O 1
ATOM 2133 N N . GLY A 1 286 ? -68.711 4.943 34.359 1.00 42.31 286 GLY A N 1
ATOM 2134 C CA . GLY A 1 286 ? -69.280 3.659 34.717 1.00 42.31 286 GLY A CA 1
ATOM 2135 C C . GLY A 1 286 ? -70.132 3.103 33.581 1.00 42.31 286 GLY A C 1
ATOM 2136 O O . GLY A 1 286 ? -70.821 3.832 32.873 1.00 42.31 286 GLY A O 1
ATOM 2137 N N . GLY A 1 287 ? -70.093 1.785 33.444 1.00 31.75 287 GLY A N 1
ATOM 2138 C CA . GLY A 1 287 ? -70.932 1.029 32.531 1.00 31.75 287 GLY A CA 1
ATOM 2139 C C . GLY A 1 287 ? -70.890 -0.436 32.927 1.00 31.75 287 GLY A C 1
ATOM 2140 O O . GLY A 1 287 ? -70.016 -1.177 32.496 1.00 31.75 287 GLY A O 1
ATOM 2141 N N . THR A 1 288 ? -71.804 -0.827 33.807 1.00 41.28 288 THR A N 1
ATOM 2142 C CA . THR A 1 288 ? -72.195 -2.220 34.014 1.00 41.28 288 THR A CA 1
ATOM 2143 C C . THR A 1 288 ? -72.808 -2.756 32.725 1.00 41.28 288 THR A C 1
ATOM 2145 O O . THR A 1 288 ? -73.798 -2.184 32.274 1.00 41.28 288 THR A O 1
ATOM 2148 N N . ASP A 1 289 ? -72.302 -3.866 32.189 1.00 34.91 289 ASP A N 1
ATOM 2149 C CA . ASP A 1 289 ? -73.166 -4.806 31.477 1.00 34.91 289 ASP A CA 1
ATOM 2150 C C . ASP A 1 289 ? -72.650 -6.247 31.566 1.00 34.91 289 ASP A C 1
ATOM 2152 O O . ASP A 1 289 ? -71.453 -6.530 31.619 1.00 34.91 289 ASP A O 1
ATOM 2156 N N . ASN A 1 290 ? -73.628 -7.131 31.660 1.00 39.03 290 ASN A N 1
ATOM 2157 C CA . ASN A 1 290 ? -73.608 -8.545 31.959 1.00 39.03 290 ASN A CA 1
ATOM 2158 C C . ASN A 1 290 ? -73.653 -9.317 30.628 1.00 39.03 290 ASN A C 1
ATOM 2160 O O . ASN A 1 290 ? -74.487 -9.016 29.780 1.00 39.03 290 ASN A O 1
ATOM 2164 N N . GLY A 1 291 ? -72.801 -10.326 30.421 1.00 30.88 291 GLY A N 1
ATOM 2165 C CA . GLY A 1 291 ? -72.730 -10.994 29.115 1.00 30.88 291 GLY A CA 1
ATOM 2166 C C . GLY A 1 291 ? -71.952 -12.304 29.095 1.00 30.88 291 GLY A C 1
ATOM 2167 O O . GLY A 1 291 ? -70.791 -12.349 28.712 1.00 30.88 291 GLY A O 1
ATOM 2168 N N . ASN A 1 292 ? -72.644 -13.359 29.509 1.00 32.88 292 ASN A N 1
ATOM 2169 C CA . ASN A 1 292 ? -72.342 -14.788 29.400 1.00 32.88 292 ASN A CA 1
ATOM 2170 C C . ASN A 1 292 ? -71.799 -15.237 28.017 1.00 32.88 292 ASN A C 1
ATOM 2172 O O . ASN A 1 292 ? -72.278 -14.753 26.993 1.00 32.88 292 ASN A O 1
ATOM 2176 N N . GLY A 1 293 ? -70.896 -16.233 27.971 1.00 29.41 293 GLY A N 1
ATOM 2177 C CA . GLY A 1 293 ? -70.435 -16.795 26.689 1.00 29.41 293 GLY A CA 1
ATOM 2178 C C . GLY A 1 293 ? -69.275 -17.806 26.682 1.00 29.41 293 GLY A C 1
ATOM 2179 O O . GLY A 1 293 ? -68.343 -17.634 25.916 1.00 29.41 293 GLY A O 1
ATOM 2180 N N . ASN A 1 294 ? -69.348 -18.843 27.518 1.00 34.16 294 ASN A N 1
ATOM 2181 C CA . ASN A 1 294 ? -69.001 -20.252 27.242 1.00 34.16 294 ASN A CA 1
ATOM 2182 C C . ASN A 1 294 ? -67.774 -20.663 26.357 1.00 34.16 294 ASN A C 1
ATOM 2184 O O . ASN A 1 294 ? -67.782 -20.505 25.141 1.00 34.16 294 ASN A O 1
ATOM 2188 N N . ASN A 1 295 ? -66.908 -21.477 26.984 1.00 34.19 295 ASN A N 1
ATOM 2189 C CA . ASN A 1 295 ? -66.444 -22.829 26.586 1.00 34.19 295 ASN A CA 1
ATOM 2190 C C . ASN A 1 295 ? -65.022 -23.111 26.044 1.00 34.19 295 ASN A C 1
ATOM 2192 O O . ASN A 1 295 ? -64.560 -22.511 25.079 1.00 34.19 295 ASN A O 1
ATOM 2196 N N . GLY A 1 296 ? -64.452 -24.189 26.615 1.00 30.66 296 GLY A N 1
ATOM 2197 C CA . GLY A 1 296 ? -63.242 -24.939 26.227 1.00 30.66 296 GLY A CA 1
ATOM 2198 C C . GLY A 1 296 ? -62.057 -24.663 27.165 1.00 30.66 296 GLY A C 1
ATOM 2199 O O . GLY A 1 296 ? -61.404 -23.644 27.004 1.00 30.66 296 GLY A O 1
ATOM 2200 N N . GLY A 1 297 ? -61.731 -25.450 28.207 1.00 29.72 297 GLY A N 1
ATOM 2201 C CA . GLY A 1 297 ? -61.633 -26.922 28.263 1.00 29.72 297 GLY A CA 1
ATOM 2202 C C . GLY A 1 297 ? -60.537 -27.361 27.286 1.00 29.72 297 GLY A C 1
ATOM 2203 O O . GLY A 1 297 ? -60.724 -27.167 26.094 1.00 29.72 297 GLY A O 1
ATOM 2204 N N . THR A 1 298 ? -59.346 -27.834 27.655 1.00 33.81 298 THR A N 1
ATOM 2205 C CA . THR A 1 298 ? -58.916 -28.845 28.646 1.00 33.81 298 THR A CA 1
ATOM 2206 C C . THR A 1 298 ? -57.384 -28.720 28.777 1.00 33.81 298 THR A C 1
ATOM 2208 O O . THR A 1 298 ? -56.715 -28.473 27.776 1.00 33.81 298 THR A O 1
ATOM 2211 N N . ASP A 1 299 ? -56.821 -28.628 29.981 1.00 33.03 299 ASP A N 1
ATOM 2212 C CA . ASP A 1 299 ? -56.297 -29.715 30.836 1.00 33.03 299 ASP A CA 1
ATOM 2213 C C . ASP A 1 299 ? -55.060 -30.467 30.310 1.00 33.03 299 ASP A C 1
ATOM 2215 O O . ASP A 1 299 ? -55.037 -30.974 29.193 1.00 33.03 299 ASP A O 1
ATOM 2219 N N . GLY A 1 300 ? -54.077 -30.621 31.210 1.00 32.31 300 GLY A N 1
ATOM 2220 C CA . GLY A 1 300 ? -52.992 -31.610 31.133 1.00 32.31 300 GLY A CA 1
ATOM 2221 C C . GLY A 1 300 ? -51.596 -30.984 31.199 1.00 32.31 300 GLY A C 1
ATOM 2222 O O . GLY A 1 300 ? -51.001 -30.726 30.164 1.00 32.31 300 GLY A O 1
ATOM 2223 N N . ASN A 1 301 ? -51.098 -30.569 32.373 1.00 33.12 301 ASN A N 1
ATOM 2224 C CA . ASN A 1 301 ? -50.386 -31.422 33.351 1.00 33.12 301 ASN A CA 1
ATOM 2225 C C . ASN A 1 301 ? -49.122 -32.046 32.718 1.00 33.12 301 ASN A C 1
ATOM 2227 O O . ASN A 1 301 ? -49.228 -32.793 31.759 1.00 33.12 301 ASN A O 1
ATOM 2231 N N . GLY A 1 302 ? -47.889 -31.781 33.139 1.00 27.47 302 GLY A N 1
ATOM 2232 C CA . GLY A 1 302 ? -47.351 -31.671 34.493 1.00 27.47 302 GLY A CA 1
ATOM 2233 C C . GLY A 1 302 ? -46.122 -32.591 34.539 1.00 27.47 302 GLY A C 1
ATOM 2234 O O . GLY A 1 302 ? -46.144 -33.661 33.936 1.00 27.47 302 GLY A O 1
ATOM 2235 N N . GLY A 1 303 ? -45.030 -32.189 35.192 1.00 29.58 303 GLY A N 1
ATOM 2236 C CA . GLY A 1 303 ? -43.846 -33.053 35.268 1.00 29.58 303 GLY A CA 1
ATOM 2237 C C . GLY A 1 303 ? -42.572 -32.358 35.722 1.00 29.58 303 GLY A C 1
ATOM 2238 O O . GLY A 1 303 ? -41.751 -31.943 34.917 1.00 29.58 303 GLY A O 1
ATOM 2239 N N . THR A 1 304 ? -42.444 -32.242 37.035 1.00 30.52 304 THR A N 1
ATOM 2240 C CA . THR A 1 304 ? -41.284 -31.815 37.828 1.00 30.52 304 THR A CA 1
ATOM 2241 C C . THR A 1 304 ? -40.139 -32.843 37.887 1.00 30.52 304 THR A C 1
ATOM 2243 O O . THR A 1 304 ? -40.331 -34.005 37.543 1.00 30.52 304 THR A O 1
ATOM 2246 N N . ASN A 1 305 ? -39.044 -32.403 38.533 1.00 31.62 305 ASN A N 1
ATOM 2247 C CA . ASN A 1 305 ? -37.907 -33.111 39.165 1.00 31.62 305 ASN A CA 1
ATOM 2248 C C . ASN A 1 305 ? -36.626 -33.257 38.315 1.00 31.62 305 ASN A C 1
ATOM 2250 O O . ASN A 1 305 ? -36.645 -33.899 37.277 1.00 31.62 305 ASN A O 1
ATOM 2254 N N . ASN A 1 306 ? -35.524 -32.549 38.610 1.00 33.03 306 ASN A N 1
ATOM 2255 C CA . ASN A 1 306 ? -34.604 -32.546 39.775 1.00 33.03 306 ASN A CA 1
ATOM 2256 C C . ASN A 1 306 ? -33.551 -33.669 39.699 1.00 33.03 306 ASN A C 1
ATOM 2258 O O . ASN A 1 306 ? -33.898 -34.843 39.614 1.00 33.03 306 ASN A O 1
ATOM 2262 N N . GLY A 1 307 ? -32.266 -33.303 39.770 1.00 29.45 307 GLY A N 1
ATOM 2263 C CA . GLY A 1 307 ? -31.145 -34.246 39.755 1.00 29.45 307 GLY A CA 1
ATOM 2264 C C . GLY A 1 307 ? -29.781 -33.551 39.772 1.00 29.45 307 GLY A C 1
ATOM 2265 O O . GLY A 1 307 ? -29.418 -32.858 38.834 1.00 29.45 307 GLY A O 1
ATOM 2266 N N . ASN A 1 308 ? -29.067 -33.744 40.875 1.00 29.88 308 ASN A N 1
ATOM 2267 C CA . ASN A 1 308 ? -27.858 -33.079 41.364 1.00 29.88 308 ASN A CA 1
ATOM 2268 C C . ASN A 1 308 ? -26.576 -33.917 41.107 1.00 29.88 308 ASN A C 1
ATOM 2270 O O . ASN A 1 308 ? -26.680 -35.130 40.943 1.00 29.88 308 ASN A O 1
ATOM 2274 N N . GLY A 1 309 ? -25.385 -33.301 41.217 1.00 29.89 309 GLY A N 1
ATOM 2275 C CA . GLY A 1 309 ? -24.070 -33.959 41.431 1.00 29.89 309 GLY A CA 1
ATOM 2276 C C . GLY A 1 309 ? -22.990 -33.550 40.406 1.00 29.89 309 GLY A C 1
ATOM 2277 O O . GLY A 1 309 ? -23.187 -33.790 39.225 1.00 29.89 309 GLY A O 1
ATOM 2278 N N . SER A 1 310 ? -21.914 -32.803 40.717 1.00 27.31 310 SER A N 1
ATOM 2279 C CA . SER A 1 310 ? -20.792 -32.956 41.687 1.00 27.31 310 SER A CA 1
ATOM 2280 C C . SER A 1 310 ? -19.569 -33.711 41.115 1.00 27.31 310 SER A C 1
ATOM 2282 O O . SER A 1 310 ? -19.735 -34.812 40.600 1.00 27.31 310 SER A O 1
ATOM 2284 N N . GLY A 1 311 ? -18.350 -33.148 41.272 1.00 28.30 311 GLY A N 1
ATOM 2285 C CA . GLY A 1 311 ? -17.045 -33.818 41.043 1.00 28.30 311 GLY A CA 1
ATOM 2286 C C . GLY A 1 311 ? -15.997 -33.003 40.241 1.00 28.30 311 GLY A C 1
ATOM 2287 O O . GLY A 1 311 ? -16.023 -33.101 39.024 1.00 28.30 311 GLY A O 1
ATOM 2288 N N . THR A 1 312 ? -15.241 -32.014 40.755 1.00 27.89 312 THR A N 1
ATOM 2289 C CA . THR A 1 312 ? -13.946 -31.994 41.515 1.00 27.89 312 THR A CA 1
ATOM 2290 C C . THR A 1 312 ? -12.618 -32.268 40.750 1.00 27.89 312 THR A C 1
ATOM 2292 O O . THR A 1 312 ? -12.480 -33.309 40.123 1.00 27.89 312 THR A O 1
ATOM 2295 N N . ASN A 1 313 ? -11.619 -31.386 41.008 1.00 28.95 313 ASN A N 1
ATOM 2296 C CA . ASN A 1 313 ? -10.129 -31.475 40.913 1.00 28.95 313 ASN A CA 1
ATOM 2297 C C . ASN A 1 313 ? -9.449 -31.595 39.527 1.00 28.95 313 ASN A C 1
ATOM 2299 O O . ASN A 1 313 ? -9.925 -32.314 38.668 1.00 28.95 313 ASN A O 1
ATOM 2303 N N . GLY A 1 314 ? -8.284 -30.996 39.233 1.00 26.61 314 GLY A N 1
ATOM 2304 C CA . GLY A 1 314 ? -7.298 -30.193 39.979 1.00 26.61 314 GLY A CA 1
ATOM 2305 C C . GLY A 1 314 ? -5.941 -30.202 39.226 1.00 26.61 314 GLY A C 1
ATOM 2306 O O . GLY A 1 314 ? -5.728 -31.094 38.412 1.00 26.61 314 GLY A O 1
ATOM 2307 N N . GLY A 1 315 ? -5.020 -29.266 39.512 1.00 27.05 315 GLY A N 1
ATOM 2308 C CA . GLY A 1 315 ? -3.567 -29.493 39.332 1.00 27.05 315 GLY A CA 1
ATOM 2309 C C . GLY A 1 315 ? -2.782 -28.644 38.312 1.00 27.05 315 GLY A C 1
ATOM 2310 O O . GLY A 1 315 ? -2.758 -28.935 37.124 1.00 27.05 315 GLY A O 1
ATOM 2311 N N . THR A 1 316 ? -2.067 -27.653 38.854 1.00 25.36 316 THR A N 1
ATOM 2312 C CA . THR A 1 316 ? -0.723 -27.105 38.517 1.00 25.36 316 THR A CA 1
ATOM 2313 C C . THR A 1 316 ? 0.287 -28.138 37.951 1.00 25.36 316 THR A C 1
ATOM 2315 O O . THR A 1 316 ? 0.130 -29.325 38.211 1.00 25.36 316 THR A O 1
ATOM 2318 N N . THR A 1 317 ? 1.367 -27.821 37.208 1.00 26.64 317 THR A N 1
ATOM 2319 C CA . THR A 1 317 ? 2.568 -27.001 37.546 1.00 26.64 317 THR A CA 1
ATOM 2320 C C . THR A 1 317 ? 3.548 -26.969 36.334 1.00 26.64 317 THR A C 1
ATOM 2322 O O . THR A 1 317 ? 3.586 -27.957 35.611 1.00 26.64 317 THR A O 1
ATOM 2325 N N . THR A 1 318 ? 4.290 -25.853 36.155 1.00 26.05 318 THR A N 1
ATOM 2326 C CA . THR A 1 318 ? 5.731 -25.629 35.764 1.00 26.05 318 THR A CA 1
ATOM 2327 C C . THR A 1 318 ? 6.496 -26.658 34.897 1.00 26.05 318 THR A C 1
ATOM 2329 O O . THR A 1 318 ? 6.298 -27.847 35.076 1.00 26.05 318 THR A O 1
ATOM 2332 N N . THR A 1 319 ? 7.418 -26.304 33.985 1.00 25.47 319 THR A N 1
ATOM 2333 C CA . THR A 1 319 ? 8.775 -25.713 34.188 1.00 25.47 319 THR A CA 1
ATOM 2334 C C . THR A 1 319 ? 9.418 -25.428 32.802 1.00 25.47 319 THR A C 1
ATOM 2336 O O . THR A 1 319 ? 9.139 -26.140 31.846 1.00 25.47 319 THR A O 1
ATOM 2339 N N . GLU A 1 320 ? 10.083 -24.284 32.602 1.00 25.59 320 GLU A N 1
ATOM 2340 C CA . GLU A 1 320 ? 11.555 -24.062 32.540 1.00 25.59 320 GLU A CA 1
ATOM 2341 C C . GLU A 1 320 ? 12.121 -23.836 31.120 1.00 25.59 320 GLU A C 1
ATOM 2343 O O . GLU A 1 320 ? 12.091 -24.700 30.250 1.00 25.59 320 GLU A O 1
ATOM 2348 N N . ASP A 1 321 ? 12.660 -22.625 30.956 1.00 29.75 321 ASP A N 1
ATOM 2349 C CA . ASP A 1 321 ? 13.782 -22.227 30.093 1.00 29.75 321 ASP A CA 1
ATOM 2350 C C . ASP A 1 321 ? 15.082 -22.903 30.596 1.00 29.75 321 ASP A C 1
ATOM 2352 O O . ASP A 1 321 ? 15.113 -23.304 31.767 1.00 29.75 321 ASP A O 1
ATOM 2356 N N . PRO A 1 322 ? 16.173 -23.023 29.807 1.00 40.72 322 PRO A N 1
ATOM 2357 C CA . PRO A 1 322 ? 17.222 -22.006 29.988 1.00 40.72 322 PRO A CA 1
ATOM 2358 C C . PRO A 1 322 ? 18.183 -21.721 28.798 1.00 40.72 322 PRO A C 1
ATOM 2360 O O . PRO A 1 322 ? 18.609 -22.622 28.075 1.00 40.72 322 PRO A O 1
ATOM 2363 N N . THR A 1 323 ? 18.737 -20.493 28.832 1.00 27.38 323 THR A N 1
ATOM 2364 C CA . THR A 1 323 ? 20.157 -20.084 28.573 1.00 27.38 323 THR A CA 1
ATOM 2365 C C . THR A 1 323 ? 20.653 -20.003 27.115 1.00 27.38 323 THR A C 1
ATOM 2367 O O . THR A 1 323 ? 20.285 -20.823 26.292 1.00 27.38 323 THR A O 1
ATOM 2370 N N . THR A 1 324 ? 21.553 -19.118 26.648 1.00 26.03 324 THR A N 1
ATOM 2371 C CA . THR A 1 324 ? 22.421 -17.992 27.113 1.00 26.03 324 THR A CA 1
ATOM 2372 C C . THR A 1 324 ? 23.095 -17.448 25.821 1.00 26.03 324 THR A C 1
ATOM 2374 O O . THR A 1 324 ? 23.315 -18.237 24.906 1.00 26.03 324 THR A O 1
ATOM 2377 N N . THR A 1 325 ? 23.498 -16.180 25.631 1.00 24.62 325 THR A N 1
ATOM 2378 C CA . THR A 1 325 ? 24.844 -15.638 25.964 1.00 24.62 325 THR A CA 1
ATOM 2379 C C . THR A 1 325 ? 25.034 -14.229 25.333 1.00 24.62 325 THR A C 1
ATOM 2381 O O . THR A 1 325 ? 24.539 -13.958 24.246 1.00 24.62 325 THR A O 1
ATOM 2384 N N . THR A 1 326 ? 25.774 -13.387 26.064 1.00 24.70 326 THR A N 1
ATOM 2385 C CA . THR A 1 326 ? 26.366 -12.023 25.922 1.00 24.70 326 THR A CA 1
ATOM 2386 C C . THR A 1 326 ? 26.951 -11.607 24.535 1.00 24.70 326 THR A C 1
ATOM 2388 O O . THR A 1 326 ? 27.241 -12.486 23.738 1.00 24.70 326 THR A O 1
ATOM 2391 N N . SER A 1 327 ? 27.276 -10.351 24.138 1.00 25.03 327 SER A N 1
ATOM 2392 C CA . SER A 1 327 ? 27.757 -9.119 24.828 1.00 25.03 327 SER A CA 1
ATOM 2393 C C . SER A 1 327 ? 27.921 -7.914 23.840 1.00 25.03 327 SER A C 1
ATOM 2395 O O . SER A 1 327 ? 28.315 -8.169 22.712 1.00 25.03 327 SER A O 1
ATOM 2397 N N . ASN A 1 328 ? 27.763 -6.654 24.325 1.00 24.56 328 ASN A N 1
ATOM 2398 C CA . ASN A 1 328 ? 28.528 -5.379 24.069 1.00 24.56 328 ASN A CA 1
ATOM 2399 C C . ASN A 1 328 ? 28.832 -4.881 22.611 1.00 24.56 328 ASN A C 1
ATOM 2401 O O . ASN A 1 328 ? 29.235 -5.673 21.780 1.00 24.56 328 ASN A O 1
ATOM 2405 N N . THR A 1 329 ? 28.828 -3.598 22.174 1.00 24.84 329 THR A N 1
ATOM 2406 C CA . THR A 1 329 ? 28.987 -2.251 22.791 1.00 24.84 329 THR A CA 1
ATOM 2407 C C . THR A 1 329 ? 28.654 -1.126 21.761 1.00 24.84 329 THR A C 1
ATOM 2409 O O . THR A 1 329 ? 29.041 -1.248 20.607 1.00 24.84 329 THR A O 1
ATOM 2412 N N . SER A 1 330 ? 28.034 -0.020 22.213 1.00 22.77 330 SER A N 1
ATOM 2413 C CA . SER A 1 330 ? 28.190 1.425 21.857 1.00 22.77 330 SER A CA 1
ATOM 2414 C C . SER A 1 330 ? 28.535 1.917 20.424 1.00 22.77 330 SER A C 1
ATOM 2416 O O . SER A 1 330 ? 29.638 1.690 19.938 1.00 22.77 330 SER A O 1
ATOM 2418 N N . THR A 1 331 ? 27.717 2.815 19.842 1.00 24.17 331 THR A N 1
ATOM 2419 C CA . THR A 1 331 ? 27.983 4.283 19.767 1.00 24.17 331 THR A CA 1
ATOM 2420 C C . THR A 1 331 ? 26.855 5.067 19.067 1.00 24.17 331 THR A C 1
ATOM 2422 O O . THR A 1 331 ? 26.189 4.601 18.154 1.00 24.17 331 THR A O 1
ATOM 2425 N N . THR A 1 332 ? 26.654 6.285 19.561 1.00 23.62 332 THR A N 1
ATOM 2426 C CA . THR A 1 332 ? 25.718 7.357 19.184 1.00 23.62 332 THR A CA 1
ATOM 2427 C C . THR A 1 332 ? 25.942 7.969 17.793 1.00 23.62 332 THR A C 1
ATOM 2429 O O . THR A 1 332 ? 27.088 8.231 17.435 1.00 23.62 332 THR A O 1
ATOM 2432 N N . GLY A 1 333 ? 24.866 8.363 17.094 1.00 23.34 333 GLY A N 1
ATOM 2433 C CA . GLY A 1 333 ? 24.957 9.216 15.899 1.00 23.34 333 GLY A CA 1
ATOM 2434 C C . GLY A 1 333 ? 23.613 9.569 15.250 1.00 23.34 333 GLY A C 1
ATO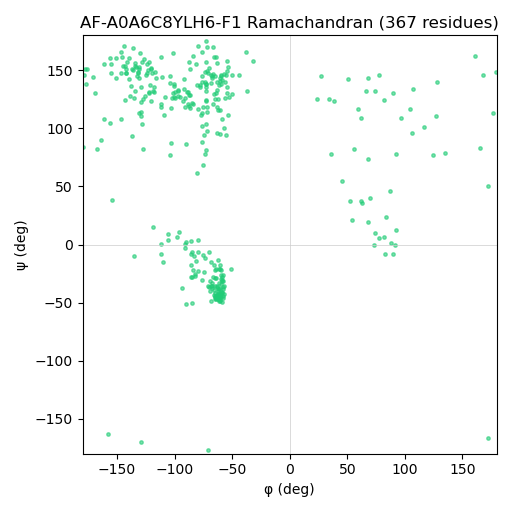M 2435 O O . GLY A 1 333 ? 23.190 8.914 14.315 1.00 23.34 333 GLY A O 1
ATOM 2436 N N . THR A 1 334 ? 22.971 10.603 15.792 1.00 23.09 334 THR A N 1
ATOM 2437 C CA . THR A 1 334 ? 22.075 11.611 15.186 1.00 23.09 334 THR A CA 1
ATOM 2438 C C . THR A 1 334 ? 21.324 11.310 13.875 1.00 23.09 334 THR A C 1
ATOM 2440 O O . THR A 1 334 ? 21.910 11.113 12.816 1.00 23.09 334 THR A O 1
ATOM 2443 N N . SER A 1 335 ? 19.998 11.472 13.955 1.00 32.06 335 SER A N 1
ATOM 2444 C CA . SER A 1 335 ? 19.027 11.587 12.864 1.00 32.06 335 SER A CA 1
ATOM 2445 C C . SER A 1 335 ? 19.510 12.366 11.637 1.00 32.06 335 SER A C 1
ATOM 2447 O O . SER A 1 335 ? 19.900 13.530 11.733 1.00 32.06 335 SER A O 1
ATOM 2449 N N . SER A 1 336 ? 19.295 11.781 10.461 1.00 29.02 336 SER A N 1
ATOM 2450 C CA . SER A 1 336 ? 18.961 12.548 9.264 1.00 29.02 336 SER A CA 1
ATOM 2451 C C . SER A 1 336 ? 17.870 11.804 8.501 1.00 29.02 336 SER A C 1
ATOM 2453 O O . SER A 1 336 ? 17.963 10.605 8.271 1.00 29.02 336 SER A O 1
ATOM 2455 N N . ASN A 1 337 ? 16.801 12.529 8.188 1.00 43.94 337 ASN A N 1
ATOM 2456 C CA . ASN A 1 337 ? 15.702 12.109 7.327 1.00 43.94 337 ASN A CA 1
ATOM 2457 C C . ASN A 1 337 ? 16.275 11.713 5.952 1.00 43.94 337 ASN A C 1
ATOM 2459 O O . ASN A 1 337 ? 16.584 12.592 5.149 1.00 43.94 337 ASN A O 1
ATOM 2463 N N . THR A 1 338 ? 16.450 10.422 5.672 1.00 36.53 338 THR A N 1
ATOM 2464 C CA . THR A 1 338 ? 16.958 9.941 4.377 1.00 36.53 338 THR A CA 1
ATOM 2465 C C . THR A 1 338 ? 15.822 9.374 3.543 1.00 36.53 338 THR A C 1
ATOM 2467 O O . THR A 1 338 ? 15.660 8.165 3.400 1.00 36.53 338 THR A O 1
ATOM 2470 N N . SER A 1 339 ? 15.017 10.260 2.957 1.00 42.38 339 SER A N 1
ATOM 2471 C CA . SER A 1 339 ? 14.169 9.862 1.836 1.00 42.38 339 SER A CA 1
ATOM 2472 C C . SER A 1 339 ? 15.068 9.431 0.674 1.00 42.38 339 SER A C 1
ATOM 2474 O O . SER A 1 339 ? 15.848 10.239 0.165 1.00 42.38 339 SER A O 1
ATOM 2476 N N . LEU A 1 340 ? 14.968 8.170 0.254 1.00 46.81 340 LEU A N 1
ATOM 2477 C CA . LEU A 1 340 ? 15.608 7.694 -0.972 1.00 46.81 340 LEU A CA 1
ATOM 2478 C C . LEU A 1 340 ? 15.143 8.521 -2.178 1.00 46.81 340 LEU A C 1
ATOM 2480 O O . LEU A 1 340 ? 13.978 8.929 -2.213 1.00 46.81 340 LEU A O 1
ATOM 2484 N N . PRO A 1 341 ? 16.008 8.732 -3.185 1.00 44.31 341 PRO A N 1
ATOM 2485 C CA . PRO A 1 341 ? 15.655 9.531 -4.344 1.00 44.31 341 PRO A CA 1
ATOM 2486 C C . PRO A 1 341 ? 14.465 8.913 -5.087 1.00 44.31 341 PRO A C 1
ATOM 2488 O O . PRO A 1 341 ? 14.528 7.806 -5.628 1.00 44.31 341 PRO A O 1
ATOM 2491 N N . THR A 1 342 ? 13.354 9.643 -5.111 1.00 46.97 342 THR A N 1
ATOM 2492 C CA . THR A 1 342 ? 12.207 9.352 -5.970 1.00 46.97 342 THR A CA 1
ATOM 2493 C C . THR A 1 342 ? 12.476 9.846 -7.394 1.00 46.97 342 THR A C 1
ATOM 2495 O O . THR A 1 342 ? 13.464 10.537 -7.657 1.00 46.97 342 THR A O 1
ATOM 2498 N N . THR A 1 343 ? 11.616 9.490 -8.355 1.00 42.09 343 THR A N 1
ATOM 2499 C CA . THR A 1 343 ? 11.666 10.099 -9.693 1.00 42.09 343 THR A CA 1
ATOM 2500 C C . THR A 1 343 ? 11.611 11.629 -9.541 1.00 42.09 343 THR A C 1
ATOM 2502 O O . THR A 1 343 ? 10.589 12.167 -9.118 1.00 42.09 343 THR A O 1
ATOM 2505 N N . GLY A 1 344 ? 12.704 12.329 -9.857 1.00 38.56 344 GLY A N 1
ATOM 2506 C CA . GLY A 1 344 ? 12.834 13.783 -9.711 1.00 38.56 344 GLY A CA 1
ATOM 2507 C C . GLY A 1 344 ? 13.427 14.303 -8.389 1.00 38.56 344 GLY A C 1
ATOM 2508 O O . GLY A 1 344 ? 13.323 15.504 -8.138 1.00 38.56 344 GLY A O 1
ATOM 2509 N N . ASP A 1 345 ? 14.027 13.472 -7.527 1.00 37.81 345 ASP A N 1
ATOM 2510 C CA . ASP A 1 345 ? 14.795 13.960 -6.367 1.00 37.81 345 ASP A CA 1
ATOM 2511 C C . ASP A 1 345 ? 16.262 14.244 -6.717 1.00 37.81 345 ASP A C 1
ATOM 2513 O O . ASP A 1 345 ? 17.025 13.353 -7.084 1.00 37.81 345 ASP A O 1
ATOM 2517 N N . THR A 1 346 ? 16.672 15.503 -6.548 1.00 42.31 346 THR A N 1
ATOM 2518 C CA . THR A 1 346 ? 18.074 15.936 -6.547 1.00 42.31 346 THR A CA 1
ATOM 2519 C C . THR A 1 346 ? 18.521 16.182 -5.105 1.00 42.31 346 THR A C 1
ATOM 2521 O O . THR A 1 346 ? 18.416 17.308 -4.621 1.00 42.31 346 THR A O 1
ATOM 2524 N N . ALA A 1 347 ? 19.009 15.162 -4.395 1.00 30.80 347 ALA A N 1
ATOM 2525 C CA . ALA A 1 347 ? 19.759 15.378 -3.154 1.00 30.80 347 ALA A CA 1
ATOM 2526 C C . ALA A 1 347 ? 20.709 14.213 -2.817 1.00 30.80 347 ALA A C 1
ATOM 2528 O O . ALA A 1 347 ? 20.292 13.169 -2.335 1.00 30.80 347 ALA A O 1
ATOM 2529 N N . GLY A 1 348 ? 22.005 14.456 -3.048 1.00 32.69 348 GLY A N 1
ATOM 2530 C CA . GLY A 1 348 ? 23.057 14.282 -2.042 1.00 32.69 348 GLY A CA 1
ATOM 2531 C C . GLY A 1 348 ? 23.420 12.881 -1.551 1.00 32.69 348 GLY A C 1
ATOM 2532 O O . GLY A 1 348 ? 23.210 12.597 -0.383 1.00 32.69 348 GLY A O 1
ATOM 2533 N N . LEU A 1 349 ? 24.110 12.098 -2.383 1.00 27.47 349 LEU A N 1
ATOM 2534 C CA . LEU A 1 349 ? 25.392 11.449 -2.053 1.00 27.47 349 LEU A CA 1
ATOM 2535 C C . LEU A 1 349 ? 26.054 11.062 -3.390 1.00 27.47 349 LEU A C 1
ATOM 2537 O O . LEU A 1 349 ? 25.569 10.196 -4.103 1.00 27.47 349 LEU A O 1
ATOM 2541 N N . ALA A 1 350 ? 27.117 11.792 -3.748 1.00 28.52 350 ALA A N 1
ATOM 2542 C CA . ALA A 1 350 ? 27.930 11.645 -4.964 1.00 28.52 350 ALA A CA 1
ATOM 2543 C C . ALA A 1 350 ? 27.171 11.715 -6.315 1.00 28.52 350 ALA A C 1
ATOM 2545 O O . ALA A 1 350 ? 26.884 10.715 -6.959 1.00 28.52 350 ALA A O 1
ATOM 2546 N N . THR A 1 351 ? 26.914 12.950 -6.758 1.00 30.48 351 THR A N 1
ATOM 2547 C CA . THR A 1 351 ? 26.770 13.388 -8.163 1.00 30.48 351 THR A CA 1
ATOM 2548 C C . THR A 1 351 ? 26.104 12.410 -9.147 1.00 30.48 351 THR A C 1
ATOM 2550 O O . THR A 1 351 ? 26.760 11.849 -10.020 1.00 30.48 351 THR A O 1
ATOM 2553 N N . VAL A 1 352 ? 24.775 12.313 -9.094 1.00 28.73 352 VAL A N 1
ATOM 2554 C CA . VAL A 1 352 ? 23.946 11.944 -10.252 1.00 28.73 352 VAL A CA 1
ATOM 2555 C C . VAL A 1 352 ? 22.867 13.015 -10.367 1.00 28.73 352 VAL A C 1
ATOM 2557 O O . VAL A 1 352 ? 21.955 13.092 -9.545 1.00 28.73 352 VAL A O 1
ATOM 2560 N N . PHE A 1 353 ? 23.030 13.917 -11.331 1.00 29.06 353 PHE A N 1
ATOM 2561 C CA . PHE A 1 353 ? 21.967 14.844 -11.707 1.00 29.06 353 PHE A CA 1
ATOM 2562 C C . PHE A 1 353 ? 20.882 14.058 -12.462 1.00 29.06 353 PHE A C 1
ATOM 2564 O O . PHE A 1 353 ? 21.241 13.184 -13.238 1.00 29.06 353 PHE A O 1
ATOM 2571 N N . GLY A 1 354 ? 19.610 14.323 -12.105 1.00 34.56 354 GLY A N 1
ATOM 2572 C CA . GLY A 1 354 ? 18.464 14.520 -13.014 1.00 34.56 354 GLY A CA 1
ATOM 2573 C C . GLY A 1 354 ? 17.612 13.341 -13.520 1.00 34.56 354 GLY A C 1
ATOM 2574 O O . GLY A 1 354 ? 17.167 13.336 -14.665 1.00 34.56 354 GLY A O 1
ATOM 2575 N N . VAL A 1 355 ? 17.207 12.412 -12.650 1.00 40.41 355 VAL A N 1
ATOM 2576 C CA . VAL A 1 355 ? 16.215 11.368 -13.000 1.00 40.41 355 VAL A CA 1
ATOM 2577 C C . VAL A 1 355 ? 14.842 11.959 -13.344 1.00 40.41 355 VAL A C 1
ATOM 2579 O O . VAL A 1 355 ? 14.013 12.159 -12.457 1.00 40.41 355 VAL A O 1
ATOM 2582 N N . ILE A 1 356 ? 14.555 12.165 -14.629 1.00 39.44 356 ILE A N 1
ATOM 2583 C CA . ILE A 1 356 ? 13.214 12.454 -15.136 1.00 39.44 356 ILE A CA 1
ATOM 2584 C C . ILE A 1 356 ? 13.017 11.771 -16.506 1.00 39.44 356 ILE A C 1
ATOM 2586 O O . ILE A 1 356 ? 13.752 12.044 -17.447 1.00 39.44 356 ILE A O 1
ATOM 2590 N N . LEU A 1 357 ? 11.948 10.957 -16.585 1.00 39.81 357 LEU A N 1
ATOM 2591 C CA . LEU A 1 357 ? 11.344 10.269 -17.747 1.00 39.81 357 LEU A CA 1
ATOM 2592 C C . LEU A 1 357 ? 11.803 8.844 -18.082 1.00 39.81 357 LEU A C 1
ATOM 2594 O O . LEU A 1 357 ? 12.437 8.601 -19.097 1.00 39.81 357 LEU A O 1
ATOM 2598 N N . THR A 1 358 ? 11.289 7.875 -17.326 1.00 44.03 358 THR A N 1
ATOM 2599 C CA . THR A 1 358 ? 11.041 6.498 -17.823 1.00 44.03 358 THR A CA 1
ATOM 2600 C C . THR A 1 358 ? 9.674 5.943 -17.408 1.00 44.03 358 THR A C 1
ATOM 2602 O O . THR A 1 358 ? 9.194 4.940 -17.929 1.00 44.03 358 THR A O 1
ATOM 2605 N N . THR A 1 359 ? 8.973 6.633 -16.514 1.00 41.06 359 THR A N 1
ATOM 2606 C CA . THR A 1 359 ? 7.776 6.141 -15.834 1.00 41.06 359 THR A CA 1
ATOM 2607 C C . THR A 1 359 ? 6.466 6.355 -16.595 1.00 41.06 359 THR A C 1
ATOM 2609 O O . THR A 1 359 ? 5.527 5.578 -16.427 1.00 41.06 359 THR A O 1
ATOM 2612 N N . THR A 1 360 ? 6.376 7.380 -17.446 1.00 41.66 360 THR A N 1
ATOM 2613 C CA . THR A 1 360 ? 5.148 7.683 -18.203 1.00 41.66 360 THR A CA 1
ATOM 2614 C C . THR A 1 360 ? 5.006 6.834 -19.472 1.00 41.66 360 THR A C 1
ATOM 2616 O O . THR A 1 360 ? 3.884 6.538 -19.884 1.00 41.66 360 THR A O 1
ATOM 2619 N N . ALA A 1 361 ? 6.121 6.356 -20.041 1.00 45.41 361 ALA A N 1
ATOM 2620 C CA . ALA A 1 361 ? 6.106 5.405 -21.156 1.00 45.41 361 ALA A CA 1
ATOM 2621 C C . ALA A 1 361 ? 5.414 4.088 -20.776 1.00 45.41 361 ALA A C 1
ATOM 2623 O O . ALA A 1 361 ? 4.630 3.544 -21.552 1.00 45.41 361 ALA A O 1
ATOM 2624 N N . LEU A 1 362 ? 5.612 3.645 -19.533 1.00 40.88 362 LEU A N 1
ATOM 2625 C CA . LEU A 1 362 ? 4.963 2.462 -18.975 1.00 40.88 362 LEU A CA 1
ATOM 2626 C C . LEU A 1 362 ? 3.459 2.670 -18.718 1.00 40.88 362 LEU A C 1
ATOM 2628 O O . LEU A 1 362 ? 2.665 1.764 -18.949 1.00 40.88 362 LEU A O 1
ATOM 2632 N N . TYR A 1 363 ? 3.041 3.873 -18.313 1.00 40.56 363 TYR A N 1
ATOM 2633 C CA . TYR A 1 363 ? 1.626 4.210 -18.102 1.00 40.56 363 TYR A CA 1
ATOM 2634 C C . TYR A 1 363 ? 0.811 4.230 -19.412 1.00 40.56 363 TYR A C 1
ATOM 2636 O O . TYR A 1 363 ? -0.348 3.815 -19.436 1.00 40.56 363 TYR A O 1
ATOM 2644 N N . VAL A 1 364 ? 1.399 4.665 -20.533 1.00 45.47 364 VAL A N 1
ATOM 2645 C CA . VAL A 1 364 ? 0.694 4.719 -21.831 1.00 45.47 364 VAL A CA 1
ATOM 2646 C C . VAL A 1 364 ? 0.497 3.345 -22.475 1.00 45.47 364 VAL A C 1
ATOM 2648 O O . VAL A 1 364 ? -0.492 3.163 -23.186 1.00 45.47 364 VAL A O 1
ATOM 2651 N N . LEU A 1 365 ? 1.324 2.346 -22.146 1.00 44.00 365 LEU A N 1
ATOM 2652 C CA . LEU A 1 365 ? 1.078 0.952 -22.547 1.00 44.00 365 LEU A CA 1
ATOM 2653 C C . LEU A 1 365 ? -0.277 0.422 -22.039 1.00 44.00 365 LEU A C 1
ATOM 2655 O O . LEU A 1 365 ? -0.882 -0.418 -22.700 1.00 44.00 365 LEU A O 1
ATOM 2659 N N . ARG A 1 366 ? -0.797 0.977 -20.934 1.00 45.56 366 ARG A N 1
ATOM 2660 C CA . ARG A 1 366 ? -2.068 0.588 -20.304 1.00 45.56 366 ARG A CA 1
ATOM 2661 C C . ARG A 1 366 ? -3.309 1.261 -20.909 1.00 45.56 366 ARG A C 1
ATOM 2663 O O . ARG A 1 366 ? -4.397 0.699 -20.852 1.00 45.56 366 ARG A O 1
ATOM 2670 N N . LYS A 1 367 ? -3.191 2.468 -21.481 1.00 34.44 367 LYS A N 1
ATOM 2671 C CA . LYS A 1 367 ? -4.356 3.305 -21.855 1.00 34.44 367 LYS A CA 1
ATOM 2672 C C . LYS A 1 367 ? -4.797 3.185 -23.322 1.00 34.44 367 LYS A C 1
ATOM 2674 O O . LYS A 1 367 ? -5.615 3.983 -23.768 1.00 34.44 367 LYS A O 1
ATOM 2679 N N . ARG A 1 368 ? -4.294 2.214 -24.096 1.00 35.72 368 ARG A N 1
ATOM 2680 C CA . ARG A 1 368 ? -4.846 1.924 -25.434 1.00 35.72 368 ARG A CA 1
ATOM 2681 C C . ARG A 1 368 ? -6.197 1.203 -25.304 1.00 35.72 368 ARG A C 1
ATOM 2683 O O . ARG A 1 368 ? -6.269 -0.011 -25.466 1.00 35.72 368 ARG A O 1
ATOM 2690 N N . ARG A 1 369 ? -7.248 1.968 -25.003 1.00 36.34 369 ARG A N 1
ATOM 2691 C CA . ARG A 1 369 ? -8.653 1.669 -25.302 1.00 36.34 369 ARG A CA 1
ATOM 2692 C C . ARG A 1 369 ? -9.359 2.949 -25.711 1.00 36.34 369 ARG A C 1
ATOM 2694 O O . ARG A 1 369 ? -9.191 3.955 -24.984 1.00 36.34 369 ARG A O 1
#

Solvent-accessible surface area (backbone atoms only — not comparable to full-atom values): 22294 Å² total; per-residue (Å²): 132,76,62,93,51,60,35,32,44,43,52,48,82,62,54,68,46,43,66,53,65,44,84,51,98,91,35,80,39,76,46,71,68,34,52,38,48,18,27,72,78,55,42,43,23,28,38,25,40,37,37,32,46,43,51,53,48,37,65,33,50,41,26,31,66,89,46,90,44,44,73,48,63,24,54,45,30,34,36,30,24,68,50,93,47,83,61,24,68,35,37,72,73,46,50,21,35,80,88,64,50,67,64,48,51,87,44,74,42,36,31,37,31,35,46,57,43,45,74,21,41,89,71,30,56,44,40,56,74,41,45,82,74,45,77,55,67,28,48,31,59,46,45,50,48,38,54,50,51,35,50,77,69,74,43,80,91,80,80,72,78,78,64,46,65,36,84,42,52,62,70,56,53,53,48,53,51,46,53,51,50,43,47,52,43,58,75,43,46,44,75,55,90,49,34,36,76,56,49,58,49,39,38,35,32,50,54,55,16,39,40,35,42,41,70,72,58,100,75,67,82,85,68,87,69,91,45,48,58,34,60,15,38,92,84,5,44,37,65,25,64,44,59,89,67,70,59,41,60,70,40,47,33,42,36,38,43,26,43,83,87,67,53,64,49,77,46,80,50,64,29,32,67,57,83,76,76,75,80,83,78,79,76,87,71,92,77,92,82,86,83,88,81,86,90,79,88,79,90,80,85,88,86,86,84,90,89,86,86,91,87,86,88,85,83,89,82,89,85,85,86,84,89,85,83,89,82,91,81,90,87,88,82,79,92,72,92,75,78,73,77,52,71,64,50,83,77,91,79,83,92,72,82,52,56,54,85,72,50,64,47,54,50,55,40,59,62,81,120

Nearest PDB structures (foldseek):
  3zu0-assembly1_B  TM=7.570E-01  e=6.183E-07  Haemophilus influenzae Rd KW20
  2ha1-assembly1_A  TM=4.381E-01  e=1.736E-02  Homo sapiens
  7zg0-assembly1_D  TM=4.872E-01  e=9.664E-02  Mus musculus
  3vvw-assembly1_A  TM=5.286E-01  e=1.463E-01  Homo sapiens
  5jtw-assembly1_A  TM=2.914E-01  e=2.200E-02  Homo sapiens

Foldseek 3Di:
DQDAFQKEKEKCVQFQAFQAFDQDPNDTDGDLVSLCRGGVPQFWKFWWKDFLQLVQLLQQQCQFPPAPMHMDMAQKAWEKEADPDPRGRIHTPFMAGPVRHGGDRGDMGTYIYTPCVCVCHSVSCSSVPIGTPDIDGGLSVLQVVLVVVCVVVVHDDDFDQPNSYHYDYPVRVVVVVLVVVVVQQVVFWDWDAAAQPDQKTKTFGDAQKKKFKDWDDPPPPDDDDGGWIDTQHPRRIDITGRVVRNDHAQIKMWIWIADPVGRIDIDIDGHHHDDDDDPPPDPDDDDDDDDDDDDDDDDDDDDDDDDDDDDDDDDDDDDDDDDDDDDDDDDDDDDDDDDDDDQPDDDDDPDDDHRHDDHVSRVVSNPPD

Sequence (369 aa):
AGADVDFAMTNNGGIRSDLTTRLANGQNEITWGAAQAVQPFGNILQVVEMTGADILEALNQQYLSNQTYFLQISGLKYTFTDTDDLDHAYKVASVTTEDGTPLKTDQKYKVVINDFLFGGGDGFSAFKKANLVTAIDPDTETFINYIKDQKAAGKVITAQKEGRKVYKSQAEIDKETEDAAIKAIKDATKINKLAEKDKTLTGTTLPGATVSVQKATANARMALAAGPNATADANGKFSVDVTSLNLKKGDQITTTITDPNGYSTTFQATVQAAATTPPDNGNGNGGTDNGNGNNGGTDGNGGTNNGNGSGTNGGTTTTEDPTTTTSNTSTTGTSSNTSLPTTGDTAGLATVFGVILTTTALYVLRKRR